Protein AF-A0A970VJ12-F1 (afdb_monomer_lite)

Radius of gyration: 28.22 Å; chains: 1; bounding box: 74×57×60 Å

Structure (mmCIF, N/CA/C/O backbone):
data_AF-A0A970VJ12-F1
#
_entry.id   AF-A0A970VJ12-F1
#
loop_
_atom_site.group_PDB
_atom_site.id
_atom_site.type_symbol
_atom_site.label_atom_id
_atom_site.label_alt_id
_atom_site.label_comp_id
_atom_site.label_asym_id
_atom_site.label_entity_id
_atom_site.label_seq_id
_atom_site.pdbx_PDB_ins_code
_atom_site.Cartn_x
_atom_site.Cartn_y
_atom_site.Cartn_z
_atom_site.occupancy
_atom_site.B_iso_or_equiv
_atom_site.auth_seq_id
_atom_site.auth_comp_id
_atom_site.auth_asym_id
_atom_site.auth_atom_id
_atom_site.pdbx_PDB_model_num
ATOM 1 N N . MET A 1 1 ? -50.632 -15.673 7.930 1.00 71.88 1 MET A N 1
ATOM 2 C CA . MET A 1 1 ? -49.640 -14.666 7.488 1.00 71.88 1 MET A CA 1
ATOM 3 C C . MET A 1 1 ? -48.442 -15.439 6.950 1.00 71.88 1 MET A C 1
ATOM 5 O O . MET A 1 1 ? -48.150 -16.476 7.534 1.00 71.88 1 MET A O 1
ATOM 9 N N . LYS A 1 2 ? -47.827 -15.048 5.824 1.00 85.44 2 LYS A N 1
ATOM 10 C CA . LYS A 1 2 ? -46.610 -15.735 5.349 1.00 85.44 2 LYS A CA 1
ATOM 11 C C . LYS A 1 2 ? -45.461 -15.413 6.300 1.00 85.44 2 LYS A C 1
ATOM 13 O O . LYS A 1 2 ? -45.300 -14.244 6.646 1.00 85.44 2 LYS A O 1
ATOM 18 N N . LYS A 1 3 ? -44.700 -16.427 6.702 1.00 93.19 3 LYS A N 1
ATOM 19 C CA . LYS A 1 3 ? -43.483 -16.231 7.489 1.00 93.19 3 LYS A CA 1
ATOM 20 C C . LYS A 1 3 ? -42.316 -15.790 6.605 1.00 93.19 3 LYS A C 1
ATOM 22 O O . LYS A 1 3 ? -42.352 -15.977 5.385 1.00 93.19 3 LYS A O 1
ATOM 27 N N . THR A 1 4 ? -41.299 -15.214 7.228 1.00 95.44 4 THR A N 1
ATOM 28 C CA . THR A 1 4 ? -40.135 -14.630 6.561 1.00 95.44 4 THR A CA 1
ATOM 29 C C . THR A 1 4 ? -38.865 -15.415 6.879 1.00 95.44 4 THR A C 1
ATOM 31 O O . THR A 1 4 ? -38.610 -15.742 8.036 1.00 95.44 4 THR A O 1
ATOM 34 N N . ILE A 1 5 ? -38.067 -15.683 5.849 1.00 94.38 5 ILE A N 1
ATOM 35 C CA . ILE A 1 5 ? -36.713 -16.231 5.929 1.00 94.38 5 ILE A CA 1
ATOM 36 C C . ILE A 1 5 ? -35.723 -15.077 5.744 1.00 94.38 5 ILE A C 1
ATOM 38 O O . ILE A 1 5 ? -35.823 -14.317 4.775 1.00 94.38 5 ILE A O 1
ATOM 42 N N . TYR A 1 6 ? -34.773 -14.958 6.667 1.00 95.06 6 TYR A N 1
ATOM 43 C CA . TYR A 1 6 ? -33.689 -13.977 6.624 1.00 95.06 6 TYR A CA 1
ATOM 44 C C . TYR A 1 6 ? -32.394 -14.695 6.255 1.00 95.06 6 TYR A C 1
ATOM 46 O O . TYR A 1 6 ? -31.934 -15.533 7.020 1.00 95.06 6 TYR A O 1
ATOM 54 N N . GLU A 1 7 ? -31.801 -14.399 5.099 1.00 92.38 7 GLU A N 1
ATOM 55 C CA . GLU A 1 7 ? -30.604 -15.115 4.627 1.00 92.38 7 GLU A CA 1
ATOM 56 C C . GLU A 1 7 ? -29.547 -14.178 4.032 1.00 92.38 7 GLU A C 1
ATOM 58 O O . GLU A 1 7 ? -29.877 -13.180 3.401 1.00 92.38 7 GLU A O 1
ATOM 63 N N . ASN A 1 8 ? -28.259 -14.490 4.167 1.00 87.94 8 ASN A N 1
ATOM 64 C CA . ASN A 1 8 ? -27.164 -13.691 3.587 1.00 87.94 8 ASN A CA 1
ATOM 65 C C . ASN A 1 8 ? -27.219 -12.215 4.032 1.00 87.94 8 ASN A C 1
ATOM 67 O O . ASN A 1 8 ? -27.225 -11.298 3.200 1.00 87.94 8 ASN A O 1
ATOM 71 N N . ILE A 1 9 ? -27.310 -11.981 5.342 1.00 85.94 9 ILE A N 1
ATOM 72 C CA . ILE A 1 9 ? -27.351 -10.637 5.928 1.00 85.94 9 ILE A CA 1
ATOM 73 C C . ILE A 1 9 ? -26.046 -10.386 6.676 1.00 85.94 9 ILE A C 1
ATOM 75 O O . ILE A 1 9 ? -25.684 -11.145 7.566 1.00 85.94 9 ILE A O 1
ATOM 79 N N . SER A 1 10 ? -25.309 -9.319 6.367 1.00 81.06 10 SER A N 1
ATOM 80 C CA . SER A 1 10 ? -24.063 -9.068 7.111 1.00 81.06 10 SER A CA 1
ATOM 81 C C . SER A 1 10 ? -24.346 -8.700 8.575 1.00 81.06 10 SER A C 1
ATOM 83 O O . SER A 1 10 ? -23.700 -9.235 9.472 1.00 81.06 10 SER A O 1
ATOM 85 N N . TYR A 1 11 ? -25.349 -7.854 8.822 1.00 84.88 11 TYR A N 1
ATOM 86 C CA . TYR A 1 11 ? -25.725 -7.375 10.155 1.00 84.88 11 TYR A CA 1
ATOM 87 C C . TYR A 1 11 ? -27.233 -7.463 10.388 1.00 84.88 11 TYR A C 1
ATOM 89 O O . TYR A 1 11 ? -27.999 -6.768 9.721 1.00 84.88 11 TYR A O 1
ATOM 97 N N . LEU A 1 12 ? -27.661 -8.279 11.350 1.00 91.00 12 LEU A N 1
ATOM 98 C CA . LEU A 1 12 ? -29.059 -8.383 11.765 1.00 91.00 12 LEU A CA 1
ATOM 99 C C . LEU A 1 12 ? -29.206 -7.875 13.204 1.00 91.00 12 LEU A C 1
ATOM 101 O O . LEU A 1 12 ? -28.726 -8.514 14.140 1.00 91.00 12 LEU A O 1
ATOM 105 N N . ASP A 1 13 ? -29.836 -6.712 13.381 1.00 90.25 13 ASP A N 1
ATOM 106 C CA . ASP A 1 13 ? -30.115 -6.139 14.701 1.00 90.25 13 ASP A CA 1
ATOM 107 C C . ASP A 1 13 ? -31.484 -6.605 15.194 1.00 90.25 13 ASP A C 1
ATOM 109 O O . ASP A 1 13 ? -32.518 -6.162 14.697 1.00 90.25 13 ASP A O 1
ATOM 113 N N . ALA A 1 14 ? -31.480 -7.518 16.161 1.00 92.69 14 ALA A N 1
ATOM 114 C CA . ALA A 1 14 ? -32.674 -8.092 16.760 1.00 92.69 14 ALA A CA 1
ATOM 115 C C . ALA A 1 14 ? -32.942 -7.560 18.173 1.00 92.69 14 ALA A C 1
ATOM 117 O O . ALA A 1 14 ? -33.834 -8.069 18.844 1.00 92.69 14 ALA A O 1
ATOM 118 N N . ARG A 1 15 ? -32.195 -6.556 18.660 1.00 90.50 15 ARG A N 1
ATOM 119 C CA . ARG A 1 15 ? -32.247 -6.135 20.075 1.00 90.50 15 ARG A CA 1
ATOM 120 C C . ARG A 1 15 ? -33.648 -5.739 20.542 1.00 90.50 15 ARG A C 1
ATOM 122 O O . ARG A 1 15 ? -34.000 -6.016 21.686 1.00 90.50 15 ARG A O 1
ATOM 129 N N . ASN A 1 16 ? -34.437 -5.151 19.644 1.00 88.69 16 ASN A N 1
ATOM 130 C CA . ASN A 1 16 ? -35.800 -4.683 19.902 1.00 88.69 16 ASN A CA 1
ATOM 131 C C . ASN A 1 16 ? -36.885 -5.627 19.352 1.00 88.69 16 ASN A C 1
ATOM 133 O O . ASN A 1 16 ? -38.041 -5.219 19.238 1.00 88.69 16 ASN A O 1
ATOM 137 N N . LEU A 1 17 ? -36.529 -6.872 19.010 1.00 92.31 17 LEU A N 1
ATOM 138 C CA . LEU A 1 17 ? -37.469 -7.863 18.489 1.00 92.31 17 LEU A CA 1
ATOM 139 C C . LEU A 1 17 ? -38.624 -8.075 19.477 1.00 92.31 17 LEU A C 1
ATOM 141 O O . LEU A 1 17 ? -38.407 -8.449 20.631 1.00 92.31 17 LEU A O 1
ATOM 145 N N . THR A 1 18 ? -39.858 -7.877 19.013 1.00 91.56 18 THR A N 1
ATOM 146 C CA . THR A 1 18 ? -41.059 -8.118 19.822 1.00 91.56 18 THR A CA 1
ATOM 147 C C . THR A 1 18 ? -41.541 -9.568 19.695 1.00 91.56 18 THR A C 1
ATOM 149 O O . THR A 1 18 ? -41.269 -10.226 18.683 1.00 91.56 18 THR A O 1
ATOM 152 N N . PRO A 1 19 ? -42.298 -10.093 20.678 1.00 92.06 19 PRO A N 1
ATOM 153 C CA . PRO A 1 19 ? -42.881 -11.432 20.588 1.00 92.06 19 PRO A CA 1
ATOM 154 C C . PRO A 1 19 ? -43.750 -11.637 19.339 1.00 92.06 19 PRO A C 1
ATOM 156 O O . PRO A 1 19 ? -43.713 -12.703 18.728 1.00 92.06 19 PRO A O 1
ATOM 159 N N . GLU A 1 20 ? -44.511 -10.618 18.934 1.00 90.75 20 GLU A N 1
ATOM 160 C CA . GLU A 1 20 ? -45.376 -10.667 17.753 1.00 90.75 20 GLU A CA 1
ATOM 161 C C . GLU A 1 20 ? -44.560 -10.746 16.458 1.00 90.75 20 GLU A C 1
ATOM 163 O O . GLU A 1 20 ? -44.896 -11.528 15.567 1.00 90.75 20 GLU A O 1
ATOM 168 N N . ALA A 1 21 ? -43.473 -9.972 16.357 1.00 90.00 21 ALA A N 1
ATOM 169 C CA . ALA A 1 21 ? -42.581 -9.999 15.201 1.00 90.00 21 ALA A CA 1
ATOM 170 C C . ALA A 1 21 ? -41.837 -11.340 15.098 1.00 90.00 21 ALA A C 1
ATOM 172 O O . ALA A 1 21 ? -41.739 -11.903 14.006 1.00 90.00 21 ALA A O 1
ATOM 173 N N . ALA A 1 22 ? -41.400 -11.900 16.232 1.00 92.50 22 ALA A N 1
ATOM 174 C CA . ALA A 1 22 ? -40.707 -13.185 16.289 1.00 92.50 22 ALA A CA 1
ATOM 175 C C . ALA A 1 22 ? -41.548 -14.340 15.712 1.00 92.50 22 ALA A C 1
ATOM 177 O O . ALA A 1 22 ? -41.021 -15.187 14.996 1.00 92.50 22 ALA A O 1
ATOM 178 N N . GLN A 1 23 ? -42.871 -14.350 15.932 1.00 91.94 23 GLN A N 1
ATOM 179 C CA . GLN A 1 23 ? -43.770 -15.372 15.362 1.00 91.94 23 GLN A CA 1
ATOM 180 C C . GLN A 1 23 ? -43.824 -15.358 13.825 1.00 91.94 23 GLN A C 1
ATOM 182 O O . GLN A 1 23 ? -44.191 -16.360 13.203 1.00 91.94 23 GLN A O 1
ATOM 187 N N . GLY A 1 24 ? -43.481 -14.224 13.208 1.00 92.69 24 GLY A N 1
ATOM 188 C CA . GLY A 1 24 ? -43.417 -14.060 11.759 1.00 92.69 24 GLY A CA 1
ATOM 189 C C . GLY A 1 24 ? -42.130 -14.591 11.125 1.00 92.69 24 GLY A C 1
ATOM 190 O O . GLY A 1 24 ? -42.054 -14.638 9.897 1.00 92.69 24 GLY A O 1
ATOM 191 N N . ILE A 1 25 ? -41.135 -14.990 11.917 1.00 95.19 25 ILE A N 1
ATOM 192 C CA . ILE A 1 25 ? -39.837 -15.468 11.433 1.00 95.19 25 ILE A CA 1
ATOM 193 C C . ILE A 1 25 ? -39.886 -16.991 11.281 1.00 95.19 25 ILE A C 1
ATOM 195 O O . ILE A 1 25 ? -40.329 -17.705 12.180 1.00 95.19 25 ILE A O 1
ATOM 199 N N . GLU A 1 26 ? -39.458 -17.493 10.124 1.00 95.50 26 GLU A N 1
ATOM 200 C CA . GLU A 1 26 ? -39.275 -18.932 9.907 1.00 95.50 26 GLU A CA 1
ATOM 201 C C . GLU A 1 26 ? -37.851 -19.361 10.255 1.00 95.50 26 GLU A C 1
ATOM 203 O O . GLU A 1 26 ? -37.662 -20.247 11.084 1.00 95.50 26 GLU A O 1
ATOM 208 N N . SER A 1 27 ? -36.850 -18.716 9.652 1.00 94.31 27 SER A N 1
ATOM 209 C CA . SER A 1 27 ? -35.443 -19.034 9.884 1.00 94.31 27 SER A CA 1
ATOM 210 C C . SER A 1 27 ? -34.521 -17.852 9.593 1.00 94.31 27 SER A C 1
ATOM 212 O O . SER A 1 27 ? -34.884 -16.909 8.877 1.00 94.31 27 SER A O 1
ATOM 214 N N . ILE A 1 28 ? -33.322 -17.908 10.175 1.00 95.00 28 ILE A N 1
ATOM 215 C CA . ILE A 1 28 ? -32.234 -16.951 9.959 1.00 95.00 28 ILE A CA 1
ATOM 216 C C . ILE A 1 28 ? -30.982 -17.732 9.552 1.00 95.00 28 ILE A C 1
ATOM 218 O O . ILE A 1 28 ? -30.556 -18.642 10.262 1.00 95.00 28 ILE A O 1
ATOM 222 N N . SER A 1 29 ? -30.358 -17.390 8.428 1.00 92.50 29 SER A N 1
ATOM 223 C CA . SER A 1 29 ? -29.169 -18.095 7.954 1.00 92.50 29 SER A CA 1
ATOM 224 C C . SER A 1 29 ? -28.121 -17.194 7.309 1.00 92.50 29 SER A C 1
ATOM 226 O O . SER A 1 29 ? -28.418 -16.104 6.826 1.00 92.50 29 SER A O 1
ATOM 228 N N . ASN A 1 30 ? -26.869 -17.662 7.282 1.00 88.69 30 ASN A N 1
ATOM 229 C CA . ASN A 1 30 ? -25.747 -16.971 6.632 1.00 88.69 30 ASN A CA 1
ATOM 230 C C . ASN A 1 30 ? -25.621 -15.507 7.091 1.00 88.69 30 ASN A C 1
ATOM 232 O O . ASN A 1 30 ? -25.554 -14.586 6.270 1.00 88.69 30 ASN A O 1
ATOM 236 N N . THR A 1 31 ? -25.624 -15.299 8.409 1.00 87.81 31 THR A N 1
ATOM 237 C CA . THR A 1 31 ? -25.541 -13.965 9.010 1.00 87.81 31 THR A CA 1
ATOM 238 C C . THR A 1 31 ? -24.185 -13.766 9.664 1.00 87.81 31 THR A C 1
ATOM 240 O O . THR A 1 31 ? -23.793 -14.561 10.516 1.00 87.81 31 THR A O 1
ATOM 243 N N . ALA A 1 32 ? -23.461 -12.702 9.309 1.00 82.31 32 ALA A N 1
ATOM 244 C CA . ALA A 1 32 ? -22.137 -12.482 9.894 1.00 82.31 32 ALA A CA 1
ATOM 245 C C . ALA A 1 32 ? -22.237 -12.033 11.363 1.00 82.31 32 ALA A C 1
ATOM 247 O O . ALA A 1 32 ? -21.569 -12.601 12.223 1.00 82.31 32 ALA A O 1
ATOM 248 N N . PHE A 1 33 ? -23.113 -11.072 11.666 1.00 85.19 33 PHE A N 1
ATOM 249 C CA . PHE A 1 33 ? -23.343 -10.588 13.028 1.00 85.19 33 PHE A CA 1
ATOM 250 C C . PHE A 1 33 ? -24.834 -10.508 13.362 1.00 85.19 33 PHE A C 1
ATOM 252 O O . PHE A 1 33 ? -25.590 -9.795 12.699 1.00 85.19 33 PHE A O 1
ATOM 259 N N . LEU A 1 34 ? -25.236 -11.200 14.426 1.00 90.94 34 LEU A N 1
ATOM 260 C CA . LEU A 1 34 ? -26.571 -11.132 15.016 1.00 90.94 34 LEU A CA 1
ATOM 261 C C . LEU A 1 34 ? -26.499 -10.382 16.354 1.00 90.94 34 LEU A C 1
ATOM 263 O O . LEU A 1 34 ? -25.867 -10.858 17.296 1.00 90.94 34 L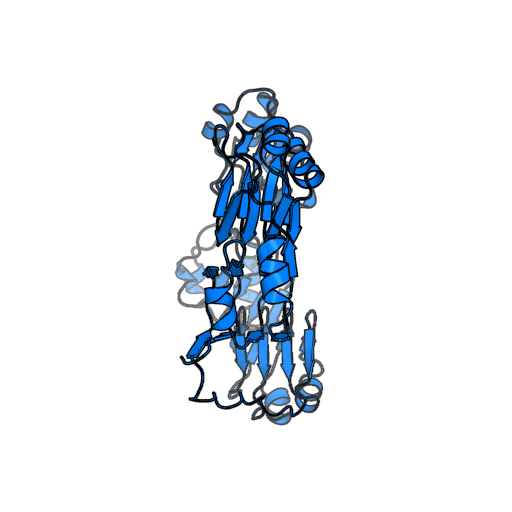EU A O 1
ATOM 267 N N . LEU A 1 35 ? -27.126 -9.209 16.443 1.00 89.94 35 LEU A N 1
ATOM 268 C CA . LEU A 1 35 ? -27.163 -8.410 17.672 1.00 89.94 35 LEU A CA 1
ATOM 269 C C . LEU A 1 35 ? -28.437 -8.722 18.446 1.00 89.94 35 LEU A C 1
ATOM 271 O O . LEU A 1 35 ? -29.532 -8.610 17.899 1.00 89.94 35 LEU A O 1
ATOM 275 N N . VAL A 1 36 ? -28.302 -9.077 19.718 1.00 91.69 36 VAL A N 1
ATOM 276 C CA . VAL A 1 36 ? -29.430 -9.461 20.573 1.00 91.69 36 VAL A CA 1
ATOM 277 C C . VAL A 1 36 ? -29.345 -8.767 21.925 1.00 91.69 36 VAL A C 1
ATOM 279 O O . VAL A 1 36 ? -28.265 -8.542 22.456 1.00 91.69 36 VAL A O 1
ATOM 282 N N . SER A 1 37 ? -30.499 -8.429 22.479 1.00 90.12 37 SER A N 1
ATOM 283 C CA . SER A 1 37 ? -30.729 -8.219 23.913 1.00 90.12 37 SER A CA 1
ATOM 284 C C . SER A 1 37 ? -31.000 -9.562 24.605 1.00 90.12 37 SER A C 1
ATOM 286 O O . SER A 1 37 ? -31.258 -10.567 23.937 1.00 90.12 37 SER A O 1
ATOM 288 N N . GLU A 1 38 ? -31.010 -9.604 25.941 1.00 89.25 38 GLU A N 1
ATOM 289 C CA . GLU A 1 38 ? -31.400 -10.826 26.667 1.00 89.25 38 GLU A CA 1
ATOM 290 C C . GLU A 1 38 ? -32.821 -11.281 26.296 1.00 89.25 38 GLU A C 1
ATOM 292 O O . GLU A 1 38 ? -33.062 -12.472 26.094 1.00 89.25 38 GLU A O 1
ATOM 297 N N . GLN A 1 39 ? -33.747 -10.329 26.137 1.00 90.12 39 GLN A N 1
ATOM 298 C CA . GLN A 1 39 ? -35.129 -10.607 25.751 1.00 90.12 39 GLN A CA 1
ATOM 299 C C . GLN A 1 39 ? -35.216 -11.199 24.339 1.00 90.12 39 GLN A C 1
ATOM 301 O O . GLN A 1 39 ? -35.827 -12.248 24.138 1.00 90.12 39 GLN A O 1
ATOM 306 N N . SER A 1 40 ? -34.594 -10.553 23.352 1.00 92.31 40 SER A N 1
ATOM 307 C CA . SER A 1 40 ? -34.635 -11.032 21.963 1.00 92.31 40 SER A CA 1
ATOM 308 C C . SER A 1 40 ? -33.901 -12.360 21.772 1.00 92.31 40 SER A C 1
ATOM 310 O O . SER A 1 40 ? -34.368 -13.195 21.002 1.00 92.31 40 SER A O 1
ATOM 312 N N . ALA A 1 41 ? -32.823 -12.623 22.519 1.00 92.06 41 ALA A N 1
ATOM 313 C CA . ALA A 1 41 ? -32.150 -13.921 22.508 1.00 92.06 41 ALA A CA 1
ATOM 314 C C . ALA A 1 41 ? -33.088 -15.060 22.951 1.00 92.06 41 ALA A C 1
ATOM 316 O O . ALA A 1 41 ? -33.083 -16.135 22.351 1.00 92.06 41 ALA A O 1
ATOM 317 N N . GLN A 1 42 ? -33.936 -14.819 23.959 1.00 91.75 42 GLN A N 1
ATOM 318 C CA . GLN A 1 42 ? -34.958 -15.786 24.373 1.00 91.75 42 GLN A CA 1
ATOM 319 C C . GLN A 1 42 ? -36.016 -15.991 23.285 1.00 91.75 42 GLN A C 1
ATOM 321 O O . GLN A 1 42 ? -36.372 -17.132 22.996 1.00 91.75 42 GLN A O 1
ATOM 326 N N . LEU A 1 43 ? -36.478 -14.915 22.640 1.00 93.38 43 LEU A N 1
ATOM 327 C CA . LEU A 1 43 ? -37.449 -14.999 21.541 1.00 93.38 43 LEU A CA 1
ATOM 328 C C . LEU A 1 43 ? -36.897 -15.767 20.329 1.00 93.38 43 LEU A C 1
ATOM 330 O O . LEU A 1 43 ? -37.627 -16.536 19.708 1.00 93.38 43 LEU A O 1
ATOM 334 N N . LEU A 1 44 ? -35.608 -15.602 20.023 1.00 93.50 44 LEU A N 1
ATOM 335 C CA . LEU A 1 44 ? -34.929 -16.285 18.920 1.00 93.50 44 LEU A CA 1
ATOM 336 C C . LEU A 1 44 ? -34.591 -17.752 19.213 1.00 93.50 44 LEU A C 1
ATOM 338 O O . LEU A 1 44 ? -34.338 -18.505 18.279 1.00 93.50 44 LEU A O 1
ATOM 342 N N . SER A 1 45 ? -34.616 -18.192 20.476 1.00 90.56 45 SER A N 1
ATOM 343 C CA . SER A 1 45 ? -34.248 -19.569 20.854 1.00 90.56 45 SER A CA 1
ATOM 344 C C . SER A 1 45 ? -35.115 -20.659 20.204 1.00 90.56 45 SER A C 1
ATOM 346 O O . SER A 1 45 ? -34.666 -21.795 20.065 1.00 90.56 45 SER A O 1
ATOM 348 N N . GLY A 1 46 ? -36.342 -20.317 19.796 1.00 87.12 46 GLY A N 1
ATOM 349 C CA . GLY A 1 46 ? -37.272 -21.214 19.103 1.00 87.12 46 GLY A CA 1
ATOM 350 C C . GLY A 1 46 ? -37.243 -21.120 17.573 1.00 87.12 46 GLY A C 1
ATOM 351 O O . GLY A 1 46 ? -38.053 -21.782 16.928 1.00 87.12 46 GLY A O 1
ATOM 352 N N . ILE A 1 47 ? -36.366 -20.294 16.995 1.00 93.12 47 ILE A N 1
ATOM 353 C CA . ILE A 1 47 ? -36.252 -20.065 15.548 1.00 93.12 47 ILE A CA 1
ATOM 354 C C . ILE A 1 47 ? -35.036 -20.821 15.007 1.00 93.12 47 ILE A C 1
ATOM 356 O O . ILE A 1 47 ? -33.975 -20.848 15.631 1.00 93.12 47 ILE A O 1
ATOM 360 N N . GLU A 1 48 ? -35.174 -21.433 13.829 1.00 92.69 48 GLU A N 1
ATOM 361 C CA . GLU A 1 48 ? -34.062 -22.130 13.183 1.00 92.69 48 GLU A CA 1
ATOM 362 C C . GLU A 1 48 ? -32.979 -21.129 12.751 1.00 92.69 48 GLU A C 1
ATOM 364 O O . GLU A 1 48 ? -33.233 -20.220 11.956 1.00 92.69 48 GLU A O 1
ATOM 369 N N . MET A 1 49 ? -31.761 -21.308 13.270 1.00 93.56 49 MET A N 1
ATOM 370 C CA . MET A 1 49 ? -30.603 -20.473 12.952 1.00 93.56 49 MET A CA 1
ATOM 371 C C . MET A 1 49 ? -29.430 -21.322 12.457 1.00 93.56 49 MET A C 1
ATOM 373 O O . MET A 1 49 ? -29.037 -22.282 13.118 1.00 93.56 49 MET A O 1
ATOM 377 N N . SER A 1 50 ? -28.841 -20.964 11.313 1.00 90.00 50 SER A N 1
ATOM 378 C CA . SER A 1 50 ? -27.696 -21.686 10.734 1.00 90.00 50 SER A CA 1
ATOM 379 C C . SER A 1 50 ? -26.648 -20.747 10.135 1.00 90.00 50 SER A C 1
ATOM 381 O O . SER A 1 50 ? -26.967 -19.679 9.627 1.00 90.00 50 SER A O 1
ATOM 383 N N . ASN A 1 51 ? -25.371 -21.134 10.194 1.00 88.00 51 ASN A N 1
ATOM 384 C CA . ASN A 1 51 ? -24.254 -20.333 9.673 1.00 88.00 51 ASN A CA 1
ATOM 385 C C . ASN A 1 51 ? -24.260 -18.864 10.164 1.00 88.00 51 ASN A C 1
ATOM 387 O O . ASN A 1 51 ? -24.173 -17.921 9.377 1.00 88.00 51 ASN A O 1
ATOM 391 N N . ILE A 1 52 ? -24.409 -18.678 11.479 1.00 89.25 52 ILE A N 1
ATOM 392 C CA . ILE A 1 52 ? -24.255 -17.375 12.134 1.00 89.25 52 ILE A CA 1
ATOM 393 C C . ILE A 1 52 ? -22.797 -17.247 12.574 1.00 89.25 52 ILE A C 1
ATOM 395 O O . ILE A 1 52 ? -22.344 -18.037 13.402 1.00 89.25 52 ILE A O 1
ATOM 399 N N . SER A 1 53 ? -22.041 -16.298 12.016 1.00 81.19 53 SER A N 1
ATOM 400 C CA . SER A 1 53 ? -20.603 -16.195 12.311 1.00 81.19 53 SER A CA 1
ATOM 401 C C . SER A 1 53 ? -20.331 -15.651 13.714 1.00 81.19 53 SER A C 1
ATOM 403 O O . SER A 1 53 ? -19.371 -16.063 14.363 1.00 81.19 53 SER A O 1
ATOM 405 N N . SER A 1 54 ? -21.149 -14.718 14.203 1.00 82.81 54 SER A N 1
ATOM 406 C CA . SER A 1 54 ? -21.020 -14.144 15.544 1.00 82.81 54 SER A CA 1
ATOM 407 C C . SER A 1 54 ? -22.363 -13.630 16.062 1.00 82.81 54 SER A C 1
ATOM 409 O O . SER A 1 54 ? -23.085 -12.929 15.357 1.00 82.81 54 SER A O 1
ATOM 411 N N . THR A 1 55 ? -22.674 -13.932 17.322 1.00 87.62 55 THR A N 1
ATOM 412 C CA . THR A 1 55 ? -23.830 -13.372 18.036 1.00 87.62 55 THR A CA 1
ATOM 413 C C . THR A 1 55 ? -23.324 -12.476 19.154 1.00 87.62 55 THR A C 1
ATOM 415 O O . THR A 1 55 ? -22.537 -12.920 19.990 1.00 87.62 55 THR A O 1
ATOM 418 N N . LEU A 1 56 ? -23.768 -11.221 19.177 1.00 86.06 56 LEU A N 1
ATOM 419 C CA . LEU A 1 56 ? -23.380 -10.251 20.192 1.00 86.06 56 LEU A CA 1
ATOM 420 C C . LEU A 1 56 ? -24.566 -9.941 21.103 1.00 86.06 56 LEU A C 1
ATOM 422 O O . LEU A 1 56 ? -25.547 -9.333 20.673 1.00 86.06 56 LEU A O 1
ATOM 426 N N . LEU A 1 57 ? -24.441 -10.323 22.374 1.00 86.62 57 LEU A N 1
ATOM 427 C CA . LEU A 1 57 ? -25.359 -9.893 23.420 1.00 86.62 57 LEU A CA 1
ATOM 428 C C . LEU A 1 57 ? -25.022 -8.449 23.815 1.00 86.62 57 LEU A C 1
ATOM 430 O O . LEU A 1 57 ? -24.021 -8.197 24.488 1.00 86.62 57 LEU A O 1
ATOM 434 N N . MET A 1 58 ? -25.845 -7.503 23.379 1.00 81.94 58 MET A N 1
ATOM 435 C CA . MET A 1 58 ? -25.736 -6.096 23.738 1.00 81.94 58 MET A CA 1
ATOM 436 C C . MET A 1 58 ? -26.636 -5.797 24.932 1.00 81.94 58 MET A C 1
ATOM 438 O O . MET A 1 58 ? -27.816 -6.141 24.933 1.00 81.94 58 MET A O 1
ATOM 442 N N . LYS A 1 59 ? -26.082 -5.122 25.940 1.00 76.38 59 LYS A N 1
ATOM 443 C CA . LYS A 1 59 ? -26.886 -4.570 27.036 1.00 76.38 59 LYS A CA 1
ATOM 444 C C . LYS A 1 59 ? -27.691 -3.377 26.519 1.00 76.38 59 LYS A C 1
ATOM 446 O O . LYS A 1 59 ? -27.192 -2.640 25.670 1.00 76.38 59 LYS A O 1
ATOM 451 N N . ASP A 1 60 ? -28.885 -3.160 27.064 1.00 66.38 60 ASP A N 1
ATOM 452 C CA . ASP A 1 60 ? -29.830 -2.134 26.587 1.00 66.38 60 ASP A CA 1
ATOM 453 C C . ASP A 1 60 ? -29.255 -0.704 26.605 1.00 66.38 60 ASP A C 1
ATOM 455 O O . ASP A 1 60 ? -29.657 0.146 25.817 1.00 66.38 60 ASP A O 1
ATOM 459 N N . GLU A 1 61 ? -28.261 -0.443 27.458 1.00 73.50 61 GLU A N 1
ATOM 460 C CA . GLU A 1 61 ? -27.592 0.859 27.580 1.00 73.50 61 GLU A CA 1
ATOM 461 C C . GLU A 1 61 ? -26.457 1.081 26.561 1.00 73.50 61 GLU A C 1
ATOM 463 O O . GLU A 1 61 ? -25.806 2.128 26.591 1.00 73.50 61 GLU A O 1
ATOM 468 N N . MET A 1 62 ? -26.171 0.104 25.690 1.00 81.75 62 MET A N 1
ATOM 469 C CA . MET A 1 62 ? -25.076 0.179 24.719 1.00 81.75 62 MET A CA 1
ATOM 470 C C . MET A 1 62 ? -25.514 0.781 23.385 1.00 81.75 62 MET A C 1
ATOM 472 O O . MET A 1 62 ? -26.478 0.353 22.745 1.00 81.75 62 MET A O 1
ATOM 476 N N . ASN A 1 63 ? -24.709 1.720 22.903 1.00 85.25 63 ASN A N 1
ATOM 477 C CA . ASN A 1 63 ? -24.897 2.383 21.624 1.00 85.25 63 ASN A CA 1
ATOM 478 C C . ASN A 1 63 ? -23.989 1.741 20.570 1.00 85.25 63 ASN A C 1
ATOM 480 O O . ASN A 1 63 ? -22.775 1.678 20.740 1.00 85.25 63 ASN A O 1
ATOM 484 N N . LEU A 1 64 ? -24.564 1.267 19.466 1.00 84.75 64 LEU A N 1
ATOM 485 C CA . LEU A 1 64 ? -23.789 0.675 18.376 1.00 84.75 64 LEU A CA 1
ATOM 486 C C . LEU A 1 64 ? -23.316 1.763 17.408 1.00 84.75 64 LEU A C 1
ATOM 488 O O . LEU A 1 64 ? -24.135 2.461 16.812 1.00 84.75 64 LEU A O 1
ATOM 492 N N . VAL A 1 65 ? -22.005 1.847 17.182 1.00 88.62 65 VAL A N 1
ATOM 493 C CA . VAL A 1 65 ? -21.429 2.646 16.093 1.00 88.62 65 VAL A CA 1
ATOM 494 C C . VAL A 1 65 ? -21.026 1.701 14.978 1.00 88.62 65 VAL A C 1
ATOM 496 O O . VAL A 1 65 ? -19.975 1.069 15.045 1.00 88.62 65 VAL A O 1
ATOM 499 N N . HIS A 1 66 ? -21.866 1.609 13.952 1.00 86.69 66 HIS A N 1
ATOM 500 C CA . HIS A 1 66 ? -21.591 0.800 12.773 1.00 86.69 66 HIS A CA 1
ATOM 501 C C . HIS A 1 66 ? -21.174 1.684 11.596 1.00 86.69 66 HIS A C 1
ATOM 503 O O . HIS A 1 66 ? -21.945 2.540 11.160 1.00 86.69 66 HIS A O 1
ATOM 509 N N . VAL A 1 67 ? -19.962 1.481 11.074 1.00 88.06 67 VAL A N 1
ATOM 510 C CA . VAL A 1 67 ? -19.449 2.245 9.928 1.00 88.06 67 VAL A CA 1
ATOM 511 C C . VAL A 1 67 ? -18.756 1.320 8.938 1.00 88.06 67 VAL A C 1
ATOM 513 O O . VAL A 1 67 ? -17.786 0.647 9.277 1.00 88.06 67 VAL A O 1
ATOM 516 N N . ASN A 1 68 ? -19.207 1.368 7.685 1.00 86.38 68 ASN A N 1
ATOM 517 C CA . ASN A 1 68 ? -18.480 0.826 6.542 1.00 86.38 68 ASN A CA 1
ATOM 518 C C . ASN A 1 68 ? -17.687 1.962 5.881 1.00 86.38 68 ASN A C 1
ATOM 520 O O . ASN A 1 68 ? -18.267 2.969 5.477 1.00 86.38 68 ASN A O 1
ATOM 524 N N . GLY A 1 69 ? -16.370 1.814 5.763 1.00 91.81 69 GLY A N 1
ATOM 525 C CA . GLY A 1 69 ? -15.470 2.844 5.247 1.00 91.81 69 GLY A CA 1
ATOM 526 C C . GLY A 1 69 ? -14.633 3.495 6.348 1.00 91.81 69 GLY A C 1
ATOM 527 O O . GLY A 1 69 ? -13.994 2.803 7.132 1.00 91.81 69 GLY A O 1
ATOM 528 N N . GLN A 1 70 ? -14.562 4.827 6.369 1.00 93.38 70 GLN A N 1
ATOM 529 C CA . GLN A 1 70 ? -13.702 5.571 7.298 1.00 93.38 70 GLN A CA 1
ATOM 530 C C . GLN A 1 70 ? -14.522 6.195 8.430 1.00 93.38 70 GLN A C 1
ATOM 532 O O . GLN A 1 70 ? -15.493 6.904 8.176 1.00 93.38 70 GLN A O 1
ATOM 537 N N . HIS A 1 71 ? -14.089 5.985 9.670 1.00 94.12 71 HIS A N 1
ATOM 538 C CA . HIS A 1 71 ? -14.621 6.634 10.861 1.00 94.12 71 HIS A CA 1
ATOM 539 C C . HIS A 1 71 ? -13.509 7.402 11.577 1.00 94.12 71 HIS A C 1
ATOM 541 O O . HIS A 1 71 ? -12.456 6.841 11.884 1.00 94.12 71 HIS A O 1
ATOM 547 N N . ILE A 1 72 ? -13.745 8.686 11.852 1.00 93.75 72 ILE A N 1
ATOM 548 C CA . ILE A 1 72 ? -12.877 9.493 12.711 1.00 93.75 72 ILE A CA 1
ATOM 549 C C . ILE A 1 72 ? -13.587 9.653 14.049 1.00 93.75 72 ILE A C 1
ATOM 551 O O . ILE A 1 72 ? -14.653 10.262 14.112 1.00 93.75 72 ILE A O 1
ATOM 555 N N . TYR A 1 73 ? -12.987 9.112 15.102 1.00 91.44 73 TYR A N 1
ATOM 556 C CA . TYR A 1 73 ? -13.463 9.271 16.464 1.00 91.44 73 TYR A CA 1
ATOM 557 C C . TYR A 1 73 ? -12.913 10.580 17.030 1.00 91.44 73 TYR A C 1
ATOM 559 O O . TYR A 1 73 ? -11.698 10.740 17.156 1.00 91.44 73 TYR A O 1
ATOM 567 N N . THR A 1 74 ? -13.797 11.524 17.339 1.00 89.81 74 THR A N 1
ATOM 568 C CA . THR A 1 74 ? -13.451 12.873 17.808 1.00 89.81 74 THR A CA 1
ATOM 569 C C . THR A 1 74 ? -13.886 13.092 19.252 1.00 89.81 74 THR A C 1
ATOM 571 O O . THR A 1 74 ? -14.850 12.482 19.716 1.00 89.81 74 THR A O 1
ATOM 574 N N . ALA A 1 75 ? -13.212 14.005 19.952 1.00 77.06 75 ALA A N 1
ATOM 575 C CA . ALA A 1 75 ? -13.580 14.379 21.312 1.00 77.06 75 ALA A CA 1
ATOM 576 C C . ALA A 1 75 ? -14.954 15.077 21.345 1.00 77.06 75 ALA A C 1
ATOM 578 O O . ALA A 1 75 ? -15.377 15.692 20.363 1.00 77.06 75 ALA A O 1
ATOM 579 N N . GLY A 1 76 ? -15.651 14.991 22.482 1.00 67.88 76 GLY A N 1
ATOM 580 C CA . GLY A 1 76 ? -16.913 15.709 22.710 1.00 67.88 76 GLY A CA 1
ATOM 581 C C . GLY A 1 76 ? -18.191 15.023 22.209 1.00 67.88 76 GLY A C 1
ATOM 582 O O . GLY A 1 76 ? -19.254 15.642 22.241 1.00 67.88 76 GLY A O 1
ATOM 583 N N . GLY A 1 77 ? -18.130 13.760 21.777 1.00 62.72 77 GLY A N 1
ATOM 584 C CA . GLY A 1 77 ? -19.336 12.961 21.548 1.00 62.72 77 GLY A CA 1
ATOM 585 C C . GLY A 1 77 ? -20.092 12.733 22.862 1.00 62.72 77 GLY A C 1
ATOM 586 O O . GLY A 1 77 ? -19.529 12.212 23.817 1.00 62.72 77 GLY A O 1
ATOM 587 N N . SER A 1 78 ? -21.369 13.118 22.928 1.00 55.03 78 SER A N 1
ATOM 588 C CA . SER A 1 78 ? -22.216 12.949 24.124 1.00 55.03 78 SER A CA 1
ATOM 589 C C . SER A 1 78 ? -22.661 11.502 24.371 1.00 55.03 78 SER A C 1
ATOM 591 O O . SER A 1 78 ? -23.334 11.218 25.360 1.00 55.03 78 SER A O 1
ATOM 593 N N . THR A 1 79 ? -22.329 10.586 23.463 1.00 67.88 79 THR A N 1
ATOM 594 C CA . THR A 1 79 ? -22.777 9.194 23.494 1.00 67.88 79 THR A CA 1
ATOM 595 C C . THR A 1 79 ? -21.746 8.326 24.214 1.00 67.88 79 THR A C 1
ATOM 597 O O . THR A 1 79 ? -20.606 8.219 23.773 1.00 67.88 79 THR A O 1
ATOM 600 N N . GLN A 1 80 ? -22.155 7.714 25.325 1.00 82.19 80 GLN A N 1
ATOM 601 C CA . GLN A 1 80 ? -21.356 6.755 26.095 1.00 82.19 80 GLN A CA 1
ATOM 602 C C . GLN A 1 80 ? -21.787 5.314 25.787 1.00 82.19 80 GLN A C 1
ATOM 604 O O . GLN A 1 80 ? -22.753 5.088 25.052 1.00 82.19 80 GLN A O 1
ATOM 609 N N . ASN A 1 81 ? -21.074 4.341 26.358 1.00 87.25 81 ASN A N 1
ATOM 610 C CA . ASN A 1 81 ? -21.326 2.909 26.181 1.00 87.25 81 ASN A CA 1
ATOM 611 C C . ASN A 1 81 ? -21.316 2.466 24.710 1.00 87.25 81 ASN A C 1
ATOM 613 O O . ASN A 1 81 ? -22.171 1.706 24.256 1.00 87.25 81 ASN A O 1
ATOM 617 N N . LEU A 1 82 ? -20.349 2.972 23.951 1.00 90.06 82 LEU A N 1
ATOM 618 C CA . LEU A 1 82 ? -20.190 2.713 22.531 1.00 90.06 82 LEU A CA 1
ATOM 619 C C . LEU A 1 82 ? -19.611 1.319 22.294 1.00 90.06 82 LEU A C 1
ATOM 621 O O . LEU A 1 82 ? -18.514 1.006 22.760 1.00 90.06 82 LEU A O 1
ATOM 625 N N . TYR A 1 83 ? -20.320 0.515 21.510 1.00 89.56 83 TYR A N 1
ATOM 626 C CA . TYR A 1 83 ? -19.774 -0.680 20.885 1.00 89.56 83 TYR A CA 1
ATOM 627 C C . TYR A 1 83 ? -19.388 -0.344 19.443 1.00 89.56 83 TYR A C 1
ATOM 629 O O . TYR A 1 83 ? -20.248 -0.011 18.621 1.00 89.56 83 TYR A O 1
ATOM 637 N N . LEU A 1 84 ? -18.091 -0.378 19.136 1.00 91.56 84 LEU A N 1
ATOM 638 C CA . LEU A 1 84 ? -17.575 0.009 17.822 1.00 91.56 84 LEU A CA 1
ATOM 639 C C . LEU A 1 84 ? -17.631 -1.175 16.858 1.00 91.56 84 LEU A C 1
ATOM 641 O O . LEU A 1 84 ? -17.088 -2.231 17.145 1.00 91.56 84 LEU A O 1
ATOM 645 N N . MET A 1 85 ? -18.233 -1.006 15.690 1.00 89.62 85 MET A N 1
ATOM 646 C CA . MET A 1 85 ? -18.271 -2.021 14.642 1.00 89.62 85 MET A CA 1
ATOM 647 C C . MET A 1 85 ? -17.883 -1.372 13.318 1.00 89.62 85 MET A C 1
ATOM 649 O O . MET A 1 85 ? -18.710 -0.810 12.602 1.00 89.62 85 MET A O 1
ATOM 653 N N . ILE A 1 86 ? -16.586 -1.379 13.027 1.00 91.44 86 ILE A N 1
ATOM 654 C CA . ILE A 1 86 ? -16.004 -0.602 11.933 1.00 91.44 86 ILE A CA 1
ATOM 655 C C . ILE A 1 86 ? -15.451 -1.558 10.882 1.00 91.44 86 ILE A C 1
ATOM 657 O O . ILE A 1 86 ? -14.468 -2.248 11.136 1.00 91.44 86 ILE A O 1
ATOM 661 N N . ASN A 1 87 ? -16.036 -1.573 9.686 1.00 89.12 87 ASN A N 1
ATOM 662 C CA . ASN A 1 87 ? -15.474 -2.275 8.533 1.00 89.12 87 ASN A CA 1
ATOM 663 C C . ASN A 1 87 ? -14.759 -1.270 7.635 1.00 89.12 87 ASN A C 1
ATOM 665 O O . ASN A 1 87 ? -15.381 -0.579 6.828 1.00 89.12 87 ASN A O 1
ATOM 669 N N . GLY A 1 88 ? -13.446 -1.170 7.779 1.00 92.75 88 GLY A N 1
ATOM 670 C CA . GLY A 1 88 ? -12.622 -0.196 7.080 1.00 92.75 88 GLY A CA 1
ATOM 671 C C . GLY A 1 88 ? -11.602 0.416 8.024 1.00 92.75 88 GLY A C 1
ATOM 672 O O . GLY A 1 88 ? -10.760 -0.298 8.553 1.00 92.75 88 GLY A O 1
ATOM 673 N N . GLN A 1 89 ? -11.627 1.732 8.213 1.00 95.75 89 GLN A N 1
ATOM 674 C CA . GLN A 1 89 ? -10.617 2.446 8.988 1.00 95.75 89 GLN A CA 1
ATOM 675 C C . GLN A 1 89 ? -11.233 3.217 10.154 1.00 95.75 89 GLN A C 1
ATOM 677 O O . GLN A 1 89 ? -12.058 4.098 9.939 1.00 95.75 89 GLN A O 1
ATOM 682 N N . LEU A 1 90 ? -10.759 2.954 11.369 1.00 96.50 90 LEU A N 1
ATOM 683 C CA . LEU A 1 90 ? -10.986 3.777 12.554 1.00 96.50 90 LEU A CA 1
ATOM 684 C C . LEU A 1 90 ? -9.768 4.679 12.781 1.00 96.50 90 LEU A C 1
ATOM 686 O O . LEU A 1 90 ? -8.649 4.186 12.874 1.00 96.50 90 LEU A O 1
ATOM 690 N N . THR A 1 91 ? -9.962 5.992 12.887 1.00 95.75 91 THR A N 1
ATOM 691 C CA . THR A 1 91 ? -8.906 6.943 13.265 1.00 95.75 91 THR A CA 1
ATOM 692 C C . THR A 1 91 ? -9.322 7.706 14.509 1.00 95.75 91 THR A C 1
ATOM 694 O O . THR A 1 91 ? -10.345 8.383 14.485 1.00 95.75 91 THR A O 1
ATOM 697 N N . PHE A 1 92 ? -8.521 7.663 15.567 1.00 94.50 92 PHE A N 1
ATOM 698 C CA . PHE A 1 92 ? -8.698 8.572 16.695 1.00 94.50 92 PHE A CA 1
ATOM 699 C C . PHE A 1 92 ? -8.131 9.945 16.342 1.00 94.50 92 PHE A C 1
ATOM 701 O O . PHE A 1 92 ? -7.006 10.066 15.850 1.00 94.50 92 PHE A O 1
ATOM 70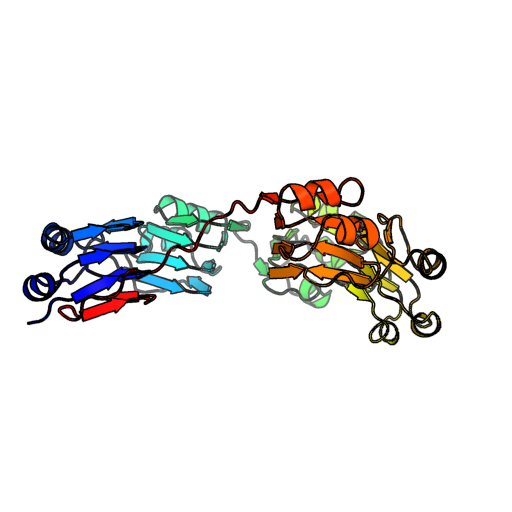8 N N . ASP A 1 93 ? -8.922 10.990 16.556 1.00 93.06 93 ASP A N 1
ATOM 709 C CA . ASP A 1 93 ? -8.434 12.355 16.443 1.00 93.06 93 ASP A CA 1
ATOM 710 C C . ASP A 1 93 ? -7.368 12.640 17.514 1.00 93.06 93 ASP A C 1
ATOM 712 O O . ASP A 1 93 ? -7.397 12.070 18.605 1.00 93.06 93 ASP A O 1
ATOM 716 N N . GLN A 1 94 ? -6.416 13.530 17.219 1.00 90.38 94 GLN A N 1
ATOM 717 C CA . GLN A 1 94 ? -5.322 13.829 18.150 1.00 90.38 94 GLN A CA 1
ATOM 718 C C . GLN A 1 94 ? -5.796 14.535 19.430 1.00 90.38 94 GLN A C 1
ATOM 720 O O . GLN A 1 94 ? -5.069 14.532 20.418 1.00 90.38 94 GLN A O 1
ATOM 725 N N . SER A 1 95 ? -6.992 15.134 19.417 1.00 91.50 95 SER A N 1
ATOM 726 C CA . SER A 1 95 ? -7.609 15.733 20.605 1.00 91.50 95 SER A CA 1
ATOM 727 C C . SER A 1 95 ? -8.181 14.708 21.587 1.00 91.50 95 SER A C 1
ATOM 729 O O . SER A 1 95 ? -8.387 15.051 22.746 1.00 91.50 95 SER A O 1
ATOM 731 N N . VAL A 1 96 ? -8.419 13.465 21.152 1.00 92.94 96 VAL A N 1
ATOM 732 C CA . VAL A 1 96 ? -9.039 12.429 21.985 1.00 92.94 96 VAL A CA 1
ATOM 733 C C . VAL A 1 96 ? -8.017 11.831 22.937 1.00 92.94 96 VAL A C 1
ATOM 735 O O . VAL A 1 96 ? -6.976 11.316 22.526 1.00 92.94 96 VAL A O 1
ATOM 738 N N . THR A 1 97 ? -8.341 11.822 24.219 1.00 93.56 97 THR A N 1
ATOM 739 C CA . THR A 1 97 ? -7.513 11.208 25.252 1.00 93.56 97 THR A CA 1
ATOM 740 C C . THR A 1 97 ? -7.832 9.722 25.428 1.00 93.56 97 THR A C 1
ATOM 742 O O . THR A 1 97 ? -8.947 9.256 25.193 1.00 93.56 97 THR A O 1
ATOM 745 N N . ALA A 1 98 ? -6.855 8.962 25.925 1.00 94.56 98 ALA A N 1
ATOM 746 C CA . ALA A 1 98 ? -7.053 7.572 26.336 1.00 94.56 98 ALA A CA 1
ATOM 747 C C . ALA A 1 98 ? -8.201 7.407 27.359 1.00 94.56 98 ALA A C 1
ATOM 749 O O . ALA A 1 98 ? -8.933 6.422 27.313 1.00 94.56 98 ALA A O 1
ATOM 750 N N . VAL A 1 99 ? -8.392 8.389 28.249 1.00 93.19 99 VAL A N 1
ATOM 751 C CA . VAL A 1 99 ? -9.455 8.390 29.272 1.00 93.19 99 VAL A CA 1
ATOM 752 C C . VAL A 1 99 ? -10.842 8.556 28.646 1.00 93.19 99 VAL A C 1
ATOM 754 O O . VAL A 1 99 ? -11.793 7.891 29.055 1.00 93.19 99 VAL A O 1
ATOM 757 N N . GLU A 1 100 ? -10.975 9.404 27.628 1.00 92.19 100 GLU A N 1
ATOM 758 C CA . GLU A 1 100 ? -12.238 9.558 26.897 1.00 92.19 100 GLU A CA 1
ATOM 759 C C . GLU A 1 100 ? -12.599 8.283 26.134 1.00 92.19 100 GLU A C 1
ATOM 761 O O . GLU A 1 100 ? -13.757 7.880 26.141 1.00 92.19 100 GLU A O 1
ATOM 766 N N . ILE A 1 101 ? -11.614 7.597 25.545 1.00 93.44 101 ILE A N 1
ATOM 767 C CA . ILE A 1 101 ? -11.843 6.295 24.900 1.00 93.44 101 ILE A CA 1
ATOM 768 C C . ILE A 1 101 ? -12.306 5.275 25.940 1.00 93.44 101 ILE A C 1
ATOM 770 O O . ILE A 1 101 ? -13.339 4.642 25.750 1.00 93.44 101 ILE A O 1
ATOM 774 N N . ALA A 1 102 ? -11.584 5.155 27.057 1.00 92.19 102 ALA A N 1
ATOM 775 C CA . ALA A 1 102 ? -11.893 4.176 28.095 1.00 92.19 102 ALA A CA 1
ATOM 776 C C . ALA A 1 102 ? -13.249 4.411 28.785 1.00 92.19 102 ALA A C 1
ATOM 778 O O . ALA A 1 102 ? -13.848 3.468 29.292 1.00 92.19 102 ALA A O 1
ATOM 779 N N . SER A 1 103 ? -13.725 5.658 28.829 1.00 90.38 103 SER A N 1
ATOM 780 C CA . SER A 1 103 ? -15.013 5.999 29.448 1.00 90.38 103 SER A CA 1
ATOM 781 C C . SER A 1 103 ? -16.196 5.913 28.484 1.00 90.38 103 SER A C 1
ATOM 783 O O . SER A 1 103 ? -17.311 5.632 28.918 1.00 90.38 103 SER A O 1
ATOM 785 N N . ALA A 1 104 ? -15.981 6.144 27.188 1.00 90.81 104 ALA A N 1
ATOM 786 C CA . ALA A 1 104 ? -17.054 6.134 26.202 1.00 90.81 104 ALA A CA 1
ATOM 787 C C . ALA A 1 104 ? -17.204 4.793 25.477 1.00 90.81 104 ALA A C 1
ATOM 789 O O . ALA A 1 104 ? -18.313 4.470 25.065 1.00 90.81 104 ALA A O 1
ATOM 790 N N . VAL A 1 105 ? -16.130 4.017 25.307 1.00 91.75 105 VAL A N 1
ATOM 791 C CA . VAL A 1 105 ? -16.116 2.769 24.527 1.00 91.75 105 VAL A CA 1
ATOM 792 C C . VAL A 1 105 ? -16.106 1.561 25.458 1.00 91.75 105 VAL A C 1
ATOM 794 O O . VAL A 1 105 ? -15.309 1.492 26.386 1.00 91.75 105 VAL A O 1
ATOM 797 N N . VAL A 1 106 ? -16.979 0.589 25.190 1.00 90.75 106 VAL A N 1
ATOM 798 C CA . VAL A 1 106 ? -17.157 -0.622 26.021 1.00 90.75 106 VAL A CA 1
ATOM 799 C C . VAL A 1 106 ? -16.766 -1.916 25.308 1.00 90.75 106 VAL A C 1
ATOM 801 O O . VAL A 1 106 ? -16.876 -2.997 25.881 1.00 90.75 106 VAL A O 1
ATOM 804 N N . GLY A 1 107 ? -16.358 -1.817 24.045 1.00 91.19 107 GLY A N 1
ATOM 805 C CA . GLY A 1 107 ? -15.939 -2.945 23.227 1.00 91.19 107 GLY A CA 1
ATOM 806 C C . GLY A 1 107 ? -16.103 -2.656 21.745 1.00 91.19 107 GLY A C 1
ATOM 807 O O . GLY A 1 107 ? -16.543 -1.575 21.342 1.00 91.19 107 GLY A O 1
ATOM 808 N N . GLY A 1 108 ? -15.722 -3.618 20.912 1.00 90.44 108 GLY A N 1
ATOM 809 C CA . GLY A 1 108 ? -15.915 -3.477 19.480 1.00 90.44 108 GLY A CA 1
ATOM 810 C C . GLY A 1 108 ? -15.094 -4.418 18.620 1.00 90.44 108 GLY A C 1
ATOM 811 O O . GLY A 1 108 ? -14.254 -5.175 19.099 1.00 90.44 108 G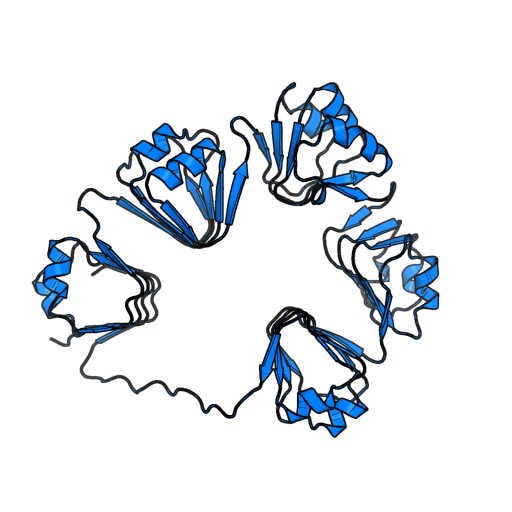LY A O 1
ATOM 812 N N . VAL A 1 109 ? -15.317 -4.314 17.317 1.00 90.94 109 VAL A N 1
ATOM 813 C CA . VAL A 1 109 ? -14.546 -4.974 16.273 1.00 90.94 109 VAL A CA 1
ATOM 814 C C . VAL A 1 109 ? -14.237 -3.959 15.174 1.00 90.94 109 VAL A C 1
ATOM 816 O O . VAL A 1 109 ? -15.132 -3.308 14.635 1.00 90.94 109 VAL A O 1
ATOM 819 N N . VAL A 1 110 ? -12.959 -3.835 14.824 1.00 94.19 110 VAL A N 1
ATOM 820 C CA . VAL A 1 110 ? -12.469 -3.076 13.671 1.00 94.19 110 VAL A CA 1
ATOM 821 C C . VAL A 1 110 ? -11.940 -4.072 12.644 1.00 94.19 110 VAL A C 1
ATOM 823 O O . VAL A 1 110 ? -10.830 -4.579 12.779 1.00 94.19 110 VAL A O 1
ATOM 826 N N . ASN A 1 111 ? -12.726 -4.357 11.611 1.00 90.44 111 ASN A N 1
ATOM 827 C CA . ASN A 1 111 ? -12.304 -5.162 10.469 1.00 90.44 111 ASN A CA 1
ATOM 828 C C . ASN A 1 111 ? -11.616 -4.251 9.445 1.00 90.44 111 ASN A C 1
ATOM 830 O O . ASN A 1 111 ? -12.277 -3.599 8.635 1.00 90.44 111 ASN A O 1
ATOM 834 N N . GLY A 1 112 ? -10.288 -4.175 9.496 1.00 93.69 112 GLY A N 1
ATOM 835 C CA . GLY A 1 112 ? -9.490 -3.321 8.621 1.00 93.69 112 GLY A CA 1
ATOM 836 C C . GLY A 1 112 ? -8.337 -2.655 9.361 1.00 93.69 112 GLY A C 1
ATOM 837 O O . GLY A 1 112 ? -7.362 -3.319 9.698 1.00 93.69 112 GLY A O 1
ATOM 838 N N . GLN A 1 113 ? -8.392 -1.342 9.573 1.00 96.19 113 GLN A N 1
ATOM 839 C CA . GLN A 1 113 ? -7.281 -0.581 10.140 1.00 96.19 113 GLN A CA 1
ATOM 840 C C . GLN A 1 113 ? -7.705 0.317 11.304 1.00 96.19 113 GLN A C 1
ATOM 842 O O . GLN A 1 113 ? -8.659 1.077 11.184 1.00 96.19 113 GLN A O 1
ATOM 847 N N . ALA A 1 114 ? -6.943 0.302 12.396 1.00 97.25 114 ALA A N 1
ATOM 848 C CA . ALA A 1 114 ? -7.058 1.280 13.477 1.00 97.25 114 ALA A CA 1
ATOM 849 C C . ALA A 1 114 ? -5.836 2.210 13.478 1.00 97.25 114 ALA A C 1
ATOM 851 O O . ALA A 1 114 ? -4.706 1.739 13.383 1.00 97.25 114 ALA A O 1
ATOM 852 N N . ILE A 1 115 ? -6.043 3.523 13.574 1.00 97.06 115 ILE A N 1
ATOM 853 C CA . ILE A 1 115 ? -4.983 4.537 13.617 1.00 97.06 115 ILE A CA 1
ATOM 854 C C . ILE A 1 115 ? -5.145 5.374 14.881 1.00 97.06 115 ILE A C 1
ATOM 856 O O . ILE A 1 115 ? -6.197 5.974 15.099 1.00 97.06 115 ILE A O 1
ATOM 860 N N . GLY A 1 116 ? -4.092 5.458 15.687 1.00 96.88 116 GLY A N 1
ATOM 861 C CA . GLY A 1 116 ? -4.091 6.258 16.905 1.00 96.88 116 GLY A CA 1
ATOM 862 C C . GLY A 1 116 ? -2.716 6.310 17.552 1.00 96.88 116 GLY A C 1
ATOM 863 O O . GLY A 1 116 ? -1.785 5.611 17.143 1.00 96.88 116 GLY A O 1
ATOM 864 N N . SER A 1 117 ? -2.588 7.153 18.567 1.00 97.19 117 SER A N 1
ATOM 865 C CA . SER A 1 117 ? -1.385 7.188 19.383 1.00 97.19 117 SER A CA 1
ATOM 866 C C . SER A 1 117 ? -1.262 5.918 20.234 1.00 97.19 117 SER A C 1
ATOM 868 O O . SER A 1 117 ? -2.230 5.170 20.410 1.00 97.19 117 SER A O 1
ATOM 870 N N . ALA A 1 118 ? -0.073 5.668 20.783 1.00 96.81 118 ALA A N 1
ATOM 871 C CA . ALA A 1 118 ? 0.177 4.522 21.656 1.00 96.81 118 ALA A CA 1
ATOM 872 C C . ALA A 1 118 ? -0.836 4.431 22.811 1.00 96.81 118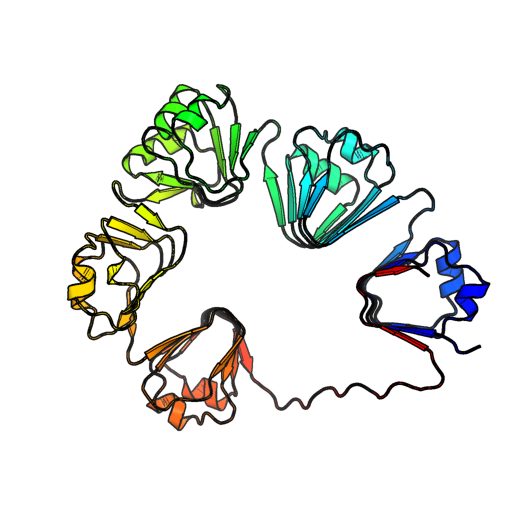 ALA A C 1
ATOM 874 O O . ALA A 1 118 ? -1.416 3.366 23.035 1.00 96.81 118 ALA A O 1
ATOM 875 N N . SER A 1 119 ? -1.114 5.546 23.493 1.00 97.38 119 SER A N 1
ATOM 876 C CA . SER A 1 119 ? -2.103 5.584 24.576 1.00 97.38 119 SER A CA 1
ATOM 877 C C . SER A 1 119 ? -3.541 5.355 24.094 1.00 97.38 119 SER A C 1
ATOM 879 O O . SER A 1 119 ? -4.285 4.622 24.747 1.00 97.38 119 SER A O 1
ATOM 881 N N . GLN A 1 120 ? -3.929 5.904 22.938 1.00 97.31 120 GLN A N 1
ATOM 882 C CA . GLN A 1 120 ? -5.270 5.723 22.369 1.00 97.31 120 GLN A CA 1
ATOM 883 C C . GLN A 1 120 ? -5.541 4.259 22.000 1.00 97.31 120 GLN A C 1
ATOM 885 O O . GLN A 1 120 ? -6.563 3.693 22.388 1.00 97.31 120 GLN A O 1
ATOM 890 N N . ILE A 1 121 ? -4.606 3.622 21.288 1.00 97.38 121 ILE A N 1
ATOM 891 C CA . ILE A 1 121 ? -4.739 2.222 20.863 1.00 97.38 121 ILE A CA 1
ATOM 892 C C . ILE A 1 121 ? -4.694 1.274 22.066 1.00 97.38 121 ILE A C 1
ATOM 894 O O . ILE A 1 121 ? -5.446 0.297 22.106 1.00 97.38 121 ILE A O 1
ATOM 898 N N . SER A 1 122 ? -3.867 1.580 23.071 1.00 97.38 122 SER A N 1
ATOM 899 C CA . SER A 1 122 ? -3.832 0.829 24.329 1.00 97.38 122 SER A CA 1
ATOM 900 C C . SER A 1 122 ? -5.177 0.893 25.059 1.00 97.38 122 SER A C 1
ATOM 902 O O . SER A 1 122 ? -5.743 -0.152 25.370 1.00 97.38 122 SER A O 1
ATOM 904 N N . ALA A 1 123 ? -5.744 2.091 25.249 1.00 96.88 123 ALA A N 1
ATOM 905 C CA . ALA A 1 123 ? -7.046 2.262 25.901 1.00 96.88 123 ALA A CA 1
ATOM 906 C C . ALA A 1 123 ? -8.172 1.535 25.157 1.00 96.88 123 ALA A C 1
ATOM 908 O O . ALA A 1 123 ? -8.955 0.816 25.772 1.00 96.88 123 ALA A O 1
ATOM 909 N N . MET A 1 124 ? -8.205 1.659 23.828 1.00 95.50 124 MET A N 1
ATOM 910 C CA . MET A 1 124 ? -9.147 0.943 22.968 1.00 95.50 124 MET A CA 1
ATOM 911 C C . MET A 1 124 ? -9.047 -0.584 23.156 1.00 95.50 124 MET A C 1
ATOM 913 O O . MET A 1 124 ? -10.060 -1.269 23.288 1.00 95.50 124 MET A O 1
ATOM 917 N N . THR A 1 125 ? -7.827 -1.121 23.192 1.00 95.69 125 THR A N 1
ATOM 918 C CA . THR A 1 125 ? -7.596 -2.564 23.368 1.00 95.69 125 THR A CA 1
ATOM 919 C C . THR A 1 125 ? -8.012 -3.027 24.769 1.00 95.69 125 THR A C 1
ATOM 921 O O . THR A 1 125 ? -8.610 -4.089 24.918 1.00 95.69 125 THR A O 1
ATOM 924 N N . GLN A 1 126 ? -7.745 -2.218 25.801 1.00 96.31 126 GLN A N 1
ATOM 925 C CA . GLN A 1 126 ? -8.106 -2.518 27.191 1.00 96.31 126 GLN A CA 1
ATOM 926 C C . GLN A 1 126 ? -9.619 -2.620 27.412 1.00 96.31 126 GLN A C 1
ATOM 928 O O . GLN A 1 126 ? -10.052 -3.450 28.208 1.00 96.31 126 GLN A O 1
ATOM 933 N N . VAL A 1 127 ? -10.423 -1.834 26.689 1.00 93.38 127 VAL A N 1
ATOM 934 C CA . VAL A 1 127 ? -11.894 -1.931 26.734 1.00 93.38 127 VAL A CA 1
ATOM 935 C C . VAL A 1 127 ? -12.464 -3.022 25.820 1.00 93.38 127 VAL A C 1
ATOM 937 O O . VAL A 1 127 ? -13.671 -3.090 25.620 1.00 93.38 127 VAL A O 1
ATOM 940 N N . GLY A 1 128 ? -11.620 -3.898 25.267 1.00 91.25 128 GLY A N 1
ATOM 941 C CA . GLY A 1 128 ? -12.063 -5.084 24.532 1.00 91.25 128 GLY A CA 1
ATOM 942 C C . GLY A 1 128 ? -12.430 -4.837 23.070 1.00 91.25 128 GLY A C 1
ATOM 943 O O . GLY A 1 128 ? -13.175 -5.626 22.490 1.00 91.25 128 GLY A O 1
ATOM 944 N N . VAL A 1 129 ? -11.929 -3.763 22.451 1.00 94.00 129 VAL A N 1
ATOM 945 C CA . VAL A 1 129 ? -12.035 -3.601 20.995 1.00 94.00 129 VAL A CA 1
ATOM 946 C C . VAL A 1 129 ? -10.980 -4.467 20.305 1.00 94.00 129 VAL A C 1
ATOM 948 O O . VAL A 1 129 ? -9.782 -4.328 20.551 1.00 94.00 129 VAL A O 1
ATOM 951 N N . MET A 1 130 ? -11.423 -5.337 19.401 1.00 93.50 130 MET A N 1
ATOM 952 C CA . MET A 1 130 ? -10.564 -6.212 18.603 1.00 93.50 130 MET A CA 1
ATOM 953 C C . MET A 1 130 ? -10.293 -5.602 17.226 1.00 93.50 130 MET A C 1
ATOM 955 O O . MET A 1 130 ? -11.213 -5.119 16.571 1.00 93.50 130 MET A O 1
ATOM 959 N N . VAL A 1 131 ? -9.043 -5.645 16.757 1.00 95.19 131 VAL A N 1
ATOM 960 C CA . VAL A 1 131 ? -8.667 -5.178 15.412 1.00 95.19 131 VAL A CA 1
ATOM 961 C C . VAL A 1 131 ? -8.321 -6.379 14.537 1.00 95.19 131 VAL A C 1
ATOM 963 O O . VAL A 1 131 ? -7.264 -6.986 14.687 1.00 95.19 131 VAL A O 1
ATOM 966 N N . ASN A 1 132 ? -9.200 -6.689 13.588 1.00 91.38 132 ASN A N 1
ATOM 967 C CA . ASN A 1 132 ? -8.999 -7.713 12.570 1.00 91.38 132 ASN A CA 1
ATOM 968 C C . ASN A 1 132 ? -8.380 -7.066 11.325 1.00 91.38 132 ASN A C 1
ATOM 970 O O . ASN A 1 132 ? -9.070 -6.716 10.366 1.00 91.38 132 ASN A O 1
ATOM 974 N N . GLY A 1 133 ? -7.066 -6.858 11.372 1.00 91.94 133 GLY A N 1
ATOM 975 C CA . GLY A 1 133 ? -6.283 -6.286 10.283 1.00 91.94 133 GLY A CA 1
ATOM 976 C C . GLY A 1 133 ? -5.012 -5.627 10.807 1.00 91.94 133 GLY A C 1
ATOM 977 O O . GLY A 1 133 ? -4.159 -6.314 11.362 1.00 91.94 133 GLY A O 1
ATOM 978 N N . GLN A 1 134 ? -4.856 -4.314 10.628 1.00 93.75 134 GLN A N 1
ATOM 979 C CA . GLN A 1 134 ? -3.632 -3.596 10.998 1.00 93.75 134 GLN A CA 1
ATOM 980 C C . GLN A 1 134 ? -3.883 -2.460 11.996 1.00 93.75 134 GLN A C 1
ATOM 982 O O . GLN A 1 134 ? -4.747 -1.614 11.790 1.00 93.75 134 GLN A O 1
ATOM 987 N N . SER A 1 135 ? -3.033 -2.352 13.016 1.00 95.06 135 SER A N 1
ATOM 988 C CA . SER A 1 135 ? -2.954 -1.161 13.869 1.00 95.06 135 SER A CA 1
ATOM 989 C C . SER A 1 135 ? -1.776 -0.279 13.449 1.00 95.06 135 SER A C 1
ATOM 991 O O . SER A 1 135 ? -0.637 -0.739 13.380 1.00 95.06 135 SER A O 1
ATOM 993 N N . VAL A 1 136 ? -2.041 0.997 13.171 1.00 96.00 136 VAL A N 1
ATOM 994 C CA . VAL A 1 136 ? -1.028 2.031 12.932 1.00 96.00 136 VAL A CA 1
ATOM 995 C C . VAL A 1 136 ? -0.892 2.860 14.196 1.00 96.00 136 VAL A C 1
ATOM 997 O O . VAL A 1 136 ? -1.739 3.702 14.497 1.00 96.00 136 VAL A O 1
ATOM 1000 N N . ILE A 1 137 ? 0.180 2.591 14.932 1.00 95.88 137 ILE A N 1
ATOM 1001 C CA . ILE A 1 137 ? 0.441 3.187 16.237 1.00 95.88 137 ILE A CA 1
ATOM 1002 C C . ILE A 1 137 ? 1.535 4.237 16.078 1.00 95.88 137 ILE A C 1
ATOM 1004 O O . ILE A 1 137 ? 2.633 3.913 15.621 1.00 95.88 137 ILE A O 1
ATOM 1008 N N . TYR A 1 138 ? 1.241 5.481 16.452 1.00 95.62 138 TYR A N 1
ATOM 1009 C CA . TYR A 1 138 ? 2.230 6.560 16.488 1.00 95.62 138 TYR A CA 1
ATOM 1010 C C . TYR A 1 138 ? 2.568 6.981 17.929 1.00 95.62 138 TYR A C 1
ATOM 1012 O O . TYR A 1 138 ? 1.754 6.777 18.833 1.00 95.62 138 TYR A O 1
ATOM 1020 N N . PRO A 1 139 ? 3.757 7.560 18.187 1.00 94.69 139 PRO A N 1
ATOM 1021 C CA . PRO A 1 139 ? 4.130 7.994 19.532 1.00 94.69 139 PRO A CA 1
ATOM 1022 C C . PRO A 1 139 ? 3.163 9.037 20.103 1.00 94.69 139 PRO A C 1
ATOM 1024 O O . PRO A 1 139 ? 2.706 9.929 19.386 1.00 94.69 139 PRO A O 1
ATOM 1027 N N . ASP A 1 140 ? 2.889 8.973 21.406 1.00 94.69 140 ASP A N 1
ATOM 1028 C CA . ASP A 1 140 ? 2.101 10.011 22.077 1.00 94.69 140 ASP A CA 1
ATOM 1029 C C . ASP A 1 140 ? 2.761 11.393 21.918 1.00 94.69 140 ASP A C 1
ATOM 1031 O O . ASP A 1 140 ? 3.986 11.532 21.946 1.00 94.69 140 ASP A O 1
ATOM 1035 N N . GLY A 1 141 ? 1.936 12.421 21.699 1.00 92.44 141 GLY A N 1
ATOM 1036 C CA . GLY A 1 141 ? 2.394 13.792 21.452 1.00 92.44 141 GLY A CA 1
ATOM 1037 C C . GLY A 1 141 ? 2.996 14.044 20.063 1.00 92.44 141 GLY A C 1
ATOM 1038 O O . GLY A 1 141 ? 3.319 15.190 19.753 1.00 92.44 141 GLY A O 1
ATOM 1039 N N . ALA A 1 142 ? 3.132 13.026 19.203 1.00 95.25 142 ALA A N 1
ATOM 1040 C CA . ALA A 1 142 ? 3.574 13.240 17.828 1.00 95.25 142 ALA A CA 1
ATOM 1041 C C . ALA A 1 142 ? 2.500 13.966 17.005 1.00 95.25 142 ALA A C 1
ATOM 1043 O O . ALA A 1 142 ? 1.307 13.669 17.092 1.00 95.25 142 ALA A O 1
ATOM 1044 N N . ARG A 1 143 ? 2.922 14.893 16.147 1.00 94.88 143 ARG A N 1
ATOM 1045 C CA . ARG A 1 143 ? 2.057 15.550 15.166 1.00 94.88 143 ARG A CA 1
ATOM 1046 C C . ARG A 1 143 ? 1.853 14.630 13.968 1.00 94.88 143 ARG A C 1
ATOM 1048 O O . ARG A 1 143 ? 2.819 14.152 13.379 1.00 94.88 143 ARG A O 1
ATOM 1055 N N . LEU A 1 144 ? 0.601 14.414 13.575 1.00 94.88 144 LEU A N 1
ATOM 1056 C CA . LEU A 1 144 ? 0.266 13.486 12.499 1.00 94.88 144 LEU A CA 1
ATOM 1057 C C . LEU A 1 144 ? 0.223 14.186 11.134 1.00 94.88 144 LEU A C 1
ATOM 1059 O O . LEU A 1 144 ? -0.524 15.144 10.938 1.00 94.88 144 LEU A O 1
ATOM 1063 N N . ARG A 1 145 ? 0.957 13.654 10.153 1.00 95.19 145 ARG A N 1
ATOM 1064 C CA . ARG A 1 145 ? 0.900 14.072 8.746 1.00 95.19 145 ARG A CA 1
ATOM 1065 C C . ARG A 1 145 ? 0.257 12.986 7.887 1.00 95.19 145 ARG A C 1
ATOM 1067 O O . ARG A 1 145 ? 0.800 11.894 7.721 1.00 95.19 145 ARG A O 1
ATOM 1074 N N . LYS A 1 146 ? -0.904 13.299 7.305 1.00 91.69 146 LYS A N 1
ATOM 1075 C CA . LYS A 1 146 ? -1.718 12.342 6.528 1.00 91.69 146 LYS A CA 1
ATOM 1076 C C . LYS A 1 146 ? -1.453 12.372 5.013 1.00 91.69 146 LYS A C 1
ATOM 1078 O O . LYS A 1 146 ? -1.850 11.440 4.317 1.00 91.69 146 LYS A O 1
ATOM 1083 N N . GLY A 1 147 ? -0.819 13.433 4.508 1.00 91.12 147 GLY A N 1
ATOM 1084 C CA . GLY A 1 147 ? -0.566 13.648 3.080 1.00 91.12 147 GLY A CA 1
ATOM 1085 C C . GLY A 1 147 ? 0.611 12.841 2.526 1.00 91.12 147 GLY A C 1
ATOM 1086 O O . GLY A 1 147 ? 1.480 12.399 3.276 1.00 91.12 147 GLY A O 1
ATOM 1087 N N . ASN A 1 148 ? 0.632 12.675 1.202 1.00 92.56 148 ASN A N 1
ATOM 1088 C CA . ASN A 1 148 ? 1.694 12.020 0.425 1.00 92.56 148 ASN A CA 1
ATOM 1089 C C . ASN A 1 148 ? 2.532 13.006 -0.413 1.00 92.56 148 ASN A C 1
ATOM 1091 O O . ASN A 1 148 ? 3.403 12.580 -1.168 1.00 92.56 148 ASN A O 1
ATOM 1095 N N . THR A 1 149 ? 2.261 14.310 -0.315 1.00 94.62 149 THR A N 1
ATOM 1096 C CA . THR A 1 149 ? 3.078 15.335 -0.970 1.00 94.62 149 THR A CA 1
ATOM 1097 C C . THR A 1 149 ? 4.476 15.357 -0.357 1.00 94.62 149 THR A C 1
ATOM 1099 O O . THR A 1 149 ? 4.594 15.043 0.840 1.00 94.62 149 THR A O 1
ATOM 1102 N N . PRO A 1 150 ? 5.511 15.737 -1.131 1.00 95.19 150 PRO A N 1
ATOM 1103 C CA . PRO A 1 150 ? 6.845 15.962 -0.594 1.00 95.19 150 PRO A CA 1
ATOM 1104 C C . PRO A 1 150 ? 6.808 16.889 0.623 1.00 95.19 150 PRO A C 1
ATOM 1106 O O . PRO A 1 150 ? 5.983 17.805 0.694 1.00 95.19 150 PRO A O 1
ATOM 1109 N N . LEU A 1 151 ? 7.657 16.603 1.604 1.00 96.50 151 LEU A N 1
ATOM 1110 C CA . LEU A 1 151 ? 7.844 17.466 2.756 1.00 96.50 151 LEU A CA 1
ATOM 1111 C C . LEU A 1 151 ? 8.786 18.588 2.324 1.00 96.50 151 LEU A C 1
ATOM 1113 O O . LEU A 1 151 ? 9.938 18.322 1.989 1.00 96.50 151 LEU A O 1
ATOM 1117 N N . THR A 1 152 ? 8.252 19.806 2.276 1.00 97.12 152 THR A N 1
ATOM 1118 C CA . THR A 1 152 ? 8.962 20.980 1.757 1.00 97.12 152 THR A CA 1
ATOM 1119 C C . THR A 1 152 ? 9.707 21.713 2.878 1.00 97.12 152 THR A C 1
ATOM 1121 O O . THR A 1 152 ? 9.265 21.660 4.034 1.00 97.12 152 THR A O 1
ATOM 1124 N N . PRO A 1 153 ? 10.754 22.499 2.565 1.00 97.38 153 PRO A N 1
ATOM 1125 C CA . PRO A 1 153 ? 11.446 23.336 3.546 1.00 97.38 153 PRO A CA 1
ATOM 1126 C C . PRO A 1 153 ? 10.498 24.256 4.331 1.00 97.38 153 PRO A C 1
ATOM 1128 O O . PRO A 1 153 ? 10.590 24.369 5.554 1.00 97.38 153 PRO A O 1
ATOM 1131 N N . ASN A 1 154 ? 9.528 24.860 3.638 1.00 97.25 154 ASN A N 1
ATOM 1132 C CA . ASN A 1 154 ? 8.532 25.744 4.246 1.00 97.25 154 ASN A CA 1
ATOM 1133 C C . ASN A 1 154 ? 7.620 24.993 5.220 1.00 97.25 154 ASN A C 1
ATOM 1135 O O . ASN A 1 154 ? 7.307 25.511 6.290 1.00 97.25 154 ASN A O 1
ATOM 1139 N N . GLU A 1 155 ? 7.200 23.773 4.872 1.00 96.44 155 GLU A N 1
ATOM 1140 C CA . GLU A 1 155 ? 6.416 22.939 5.783 1.00 96.44 155 GLU A CA 1
ATOM 1141 C C . GLU A 1 155 ? 7.239 22.591 7.032 1.00 96.44 155 GLU A C 1
ATOM 1143 O O . GLU A 1 155 ? 6.738 22.749 8.146 1.00 96.44 155 GLU A O 1
ATOM 1148 N N . CYS A 1 156 ? 8.517 22.225 6.872 1.00 97.00 156 CYS A N 1
ATOM 1149 C CA . CYS A 1 156 ? 9.426 21.950 7.988 1.00 97.00 156 CYS A CA 1
ATOM 1150 C C . CYS A 1 156 ? 9.586 23.148 8.936 1.00 97.00 156 CYS A C 1
ATOM 1152 O O . CYS A 1 156 ? 9.594 22.971 10.153 1.00 97.00 156 CYS A O 1
ATOM 1154 N N . MET A 1 157 ? 9.657 24.376 8.410 1.00 96.88 157 MET A N 1
ATOM 1155 C CA . MET A 1 157 ? 9.746 25.596 9.227 1.00 96.88 157 MET A CA 1
ATOM 1156 C C . MET A 1 157 ? 8.491 25.871 10.068 1.00 96.88 157 MET A C 1
ATOM 1158 O O . MET A 1 157 ? 8.571 26.566 11.084 1.00 96.88 157 MET A O 1
ATOM 1162 N N . MET A 1 158 ? 7.332 25.350 9.665 1.00 96.75 158 MET A N 1
ATOM 1163 C CA . MET A 1 158 ? 6.074 25.518 10.401 1.00 96.75 158 MET A CA 1
ATOM 1164 C C . MET A 1 158 ? 5.891 24.481 11.513 1.00 96.75 158 MET A C 1
ATOM 1166 O O . MET A 1 158 ? 4.991 24.614 12.344 1.00 96.75 158 MET A O 1
ATOM 1170 N N . ILE A 1 159 ? 6.723 23.439 11.545 1.00 96.50 159 ILE A N 1
ATOM 1171 C CA . ILE A 1 159 ? 6.678 22.425 12.594 1.00 96.50 159 ILE A CA 1
ATOM 1172 C C . ILE A 1 159 ? 7.331 22.999 13.865 1.00 96.50 159 ILE A C 1
ATOM 1174 O O . ILE A 1 159 ? 8.431 23.557 13.785 1.00 96.50 159 ILE A O 1
ATOM 1178 N N . PRO A 1 160 ? 6.693 22.883 15.045 1.00 96.31 160 PRO A N 1
ATOM 1179 C CA . PRO A 1 160 ? 7.291 23.328 16.301 1.00 96.31 160 PRO A CA 1
ATOM 1180 C C . PRO A 1 160 ? 8.660 22.686 16.546 1.00 96.31 160 PRO A C 1
ATOM 1182 O O . PRO A 1 160 ? 8.858 21.502 16.271 1.00 96.31 160 PRO A O 1
ATOM 1185 N N . GLU A 1 161 ? 9.605 23.458 17.070 1.00 96.94 161 GLU A N 1
ATOM 1186 C CA . GLU A 1 161 ? 10.924 22.942 17.449 1.00 96.94 161 GLU A CA 1
ATOM 1187 C C . GLU A 1 161 ? 10.810 21.879 18.550 1.00 96.94 161 GLU A C 1
ATOM 1189 O O . GLU A 1 161 ? 9.870 21.902 19.349 1.00 96.94 161 GLU A O 1
ATOM 1194 N N . ASN A 1 162 ? 11.777 20.959 18.613 1.00 96.56 162 ASN A N 1
ATOM 1195 C CA . ASN A 1 162 ? 11.816 19.865 19.597 1.00 96.56 162 ASN A CA 1
ATOM 1196 C C . ASN A 1 162 ? 10.574 18.951 19.573 1.00 96.56 162 ASN A C 1
ATOM 1198 O O . ASN A 1 162 ? 10.194 18.377 20.596 1.00 96.56 162 ASN A O 1
ATOM 1202 N N . SER A 1 163 ? 9.913 18.829 18.420 1.00 95.94 163 SER A N 1
ATOM 1203 C CA . SER A 1 163 ? 8.702 18.021 18.263 1.00 95.94 163 SER A CA 1
ATOM 1204 C C . SER A 1 163 ? 8.947 16.740 17.466 1.00 95.94 163 SER A C 1
ATOM 1206 O O . SER A 1 163 ? 10.006 16.529 16.870 1.00 95.94 163 SER A O 1
ATOM 1208 N N . LYS A 1 164 ? 7.942 15.860 17.467 1.00 96.75 164 LYS A N 1
ATOM 1209 C CA . LYS A 1 164 ? 7.927 14.630 16.674 1.00 96.75 164 LYS A CA 1
ATOM 1210 C C . LYS A 1 164 ? 6.861 14.727 15.593 1.00 96.75 164 LYS A C 1
ATOM 1212 O O . LYS A 1 164 ? 5.713 15.056 15.889 1.00 96.75 164 LYS A O 1
ATOM 1217 N N . LEU A 1 165 ? 7.223 14.403 14.362 1.00 97.38 165 LEU A N 1
ATOM 1218 C CA . LEU A 1 165 ? 6.330 14.297 13.218 1.00 97.38 165 LEU A CA 1
ATOM 1219 C C . LEU A 1 165 ? 6.169 12.822 12.842 1.00 97.38 165 LEU A C 1
ATOM 1221 O O . LEU A 1 165 ? 7.150 12.138 12.565 1.00 97.38 165 LEU A O 1
ATOM 1225 N N . TYR A 1 166 ? 4.928 12.346 12.783 1.00 97.31 166 TYR A N 1
ATOM 1226 C CA . TYR A 1 166 ? 4.607 11.004 12.307 1.00 97.31 166 TYR A CA 1
ATOM 1227 C C . TYR A 1 166 ? 3.906 11.068 10.950 1.00 97.31 166 TYR A C 1
ATOM 1229 O O . TYR A 1 166 ? 2.842 11.680 10.820 1.00 97.31 166 TYR A O 1
ATOM 1237 N N . ILE A 1 167 ? 4.479 10.434 9.929 1.00 97.38 167 ILE A N 1
ATOM 1238 C CA . ILE A 1 167 ? 3.995 10.497 8.545 1.00 97.38 167 ILE A CA 1
ATOM 1239 C C . ILE A 1 167 ? 3.307 9.181 8.158 1.00 97.38 167 ILE A C 1
ATOM 1241 O O . ILE A 1 167 ? 3.908 8.108 8.176 1.00 97.38 167 ILE A O 1
ATOM 1245 N N . LEU A 1 168 ? 2.033 9.247 7.755 1.00 95.12 168 LEU A N 1
ATOM 1246 C CA . LEU A 1 168 ? 1.246 8.048 7.423 1.00 95.12 168 LEU A CA 1
ATOM 1247 C C . LEU A 1 168 ? 1.492 7.493 6.019 1.00 95.12 168 LEU A C 1
ATOM 1249 O O . LEU A 1 168 ? 1.259 6.310 5.761 1.00 95.12 168 LEU A O 1
ATOM 1253 N N . LYS A 1 169 ? 1.852 8.356 5.072 1.00 95.56 169 LYS A N 1
ATOM 1254 C CA . LYS A 1 169 ? 1.982 7.998 3.657 1.00 95.56 169 LYS A CA 1
ATOM 1255 C C . LYS A 1 169 ? 3.443 8.012 3.235 1.00 95.56 169 LYS A C 1
ATOM 1257 O O . LYS A 1 169 ? 4.322 8.419 3.980 1.00 95.56 169 LYS A O 1
ATOM 1262 N N . ARG A 1 170 ? 3.673 7.541 2.014 1.00 95.44 170 ARG A N 1
ATOM 1263 C CA . ARG A 1 170 ? 4.958 7.664 1.334 1.00 95.44 170 ARG A CA 1
ATOM 1264 C C . ARG A 1 170 ? 5.252 9.139 1.068 1.00 95.44 170 ARG A C 1
ATOM 1266 O O . ARG A 1 170 ? 4.405 9.804 0.475 1.00 95.44 170 ARG A O 1
ATOM 1273 N N . VAL A 1 171 ? 6.407 9.636 1.501 1.00 95.50 171 VAL A N 1
ATOM 1274 C CA . VAL A 1 171 ? 6.794 11.051 1.357 1.00 95.50 171 VAL A CA 1
ATOM 1275 C C . VAL A 1 171 ? 8.271 11.158 1.000 1.00 95.50 171 VAL A C 1
ATOM 1277 O O . VAL A 1 171 ? 9.080 10.390 1.504 1.00 95.50 171 VAL A O 1
ATOM 1280 N N . MET A 1 172 ? 8.608 12.105 0.127 1.00 95.56 172 MET A N 1
ATOM 1281 C CA . MET A 1 172 ? 9.985 12.506 -0.182 1.00 95.56 172 MET A CA 1
ATOM 1282 C C . MET A 1 172 ? 10.347 13.754 0.625 1.00 95.56 172 MET A C 1
ATOM 1284 O O . MET A 1 172 ? 9.508 14.646 0.742 1.00 95.56 172 MET A O 1
ATOM 1288 N N . LEU A 1 173 ? 11.570 13.837 1.144 1.00 96.25 173 LEU A N 1
ATOM 1289 C CA . LEU A 1 173 ? 12.131 15.101 1.623 1.00 96.25 173 LEU A CA 1
ATOM 1290 C C . LEU A 1 173 ? 12.603 15.931 0.429 1.00 96.25 173 LEU A C 1
ATOM 1292 O O . LEU A 1 173 ? 13.425 15.469 -0.357 1.00 96.25 173 LEU A O 1
ATOM 1296 N N . GLU A 1 174 ? 12.092 17.148 0.271 1.00 94.88 174 GLU A N 1
ATOM 1297 C CA . GLU A 1 174 ? 12.665 18.071 -0.711 1.00 94.88 174 GLU A CA 1
ATOM 1298 C C . GLU A 1 174 ? 14.010 18.616 -0.222 1.00 94.88 174 GLU A C 1
ATOM 1300 O O . GLU A 1 174 ? 14.243 18.712 0.986 1.00 94.88 174 GLU A O 1
ATOM 1305 N N . ALA A 1 175 ? 14.868 19.024 -1.160 1.00 92.94 175 ALA A N 1
ATOM 1306 C CA . ALA A 1 175 ? 16.172 19.607 -0.856 1.00 92.94 175 ALA A CA 1
ATOM 1307 C C . ALA A 1 175 ? 16.060 20.754 0.167 1.00 92.94 175 ALA A C 1
ATOM 1309 O O . ALA A 1 175 ? 15.192 21.621 0.044 1.00 92.94 175 ALA A O 1
ATOM 1310 N N . GLY A 1 176 ? 16.929 20.756 1.182 1.00 94.38 176 GLY A N 1
ATOM 1311 C CA . GLY A 1 176 ? 16.903 21.726 2.282 1.00 94.38 176 GLY A CA 1
ATOM 1312 C C . GLY A 1 176 ? 16.007 21.329 3.464 1.00 94.38 176 GLY A C 1
ATOM 1313 O O . GLY A 1 176 ? 16.073 21.940 4.533 1.00 94.38 176 GLY A O 1
ATOM 1314 N N . SER A 1 177 ? 15.133 20.328 3.303 1.00 97.31 177 SER A N 1
ATOM 1315 C CA . SER A 1 177 ? 14.193 19.936 4.360 1.00 97.31 177 SER A CA 1
ATOM 1316 C C . SER A 1 177 ? 14.897 19.216 5.505 1.00 97.31 177 SER A C 1
ATOM 1318 O O . SER A 1 177 ? 14.570 19.462 6.666 1.00 97.31 177 SER A O 1
ATOM 1320 N N . ALA A 1 178 ? 15.866 18.349 5.196 1.00 97.38 178 ALA A N 1
ATOM 1321 C CA . ALA A 1 178 ? 16.609 17.585 6.193 1.00 97.38 178 ALA A CA 1
ATOM 1322 C C . ALA A 1 178 ? 17.402 18.501 7.141 1.00 97.38 178 ALA A C 1
ATOM 1324 O O . ALA A 1 178 ? 17.372 18.297 8.357 1.00 97.38 178 ALA A O 1
ATOM 1325 N N . GLU A 1 179 ? 18.042 19.555 6.625 1.00 97.88 179 GLU A N 1
ATOM 1326 C CA . GLU A 1 179 ? 18.783 20.528 7.433 1.00 97.88 179 GLU A CA 1
ATOM 1327 C C . GLU A 1 179 ? 17.869 21.327 8.367 1.00 97.88 179 GLU A C 1
ATOM 1329 O O . GLU A 1 179 ? 18.215 21.570 9.528 1.00 97.88 179 GLU A O 1
ATOM 1334 N N . ILE A 1 180 ? 16.685 21.725 7.893 1.00 98.19 180 ILE A N 1
ATOM 1335 C CA . ILE A 1 180 ? 15.713 22.464 8.711 1.00 98.19 180 ILE A CA 1
ATOM 1336 C C . ILE A 1 180 ? 15.202 21.583 9.849 1.00 98.19 180 ILE A C 1
ATOM 1338 O O . ILE A 1 180 ? 15.144 22.030 10.993 1.00 98.19 180 ILE A O 1
ATOM 1342 N N . LEU A 1 181 ? 14.871 20.325 9.557 1.00 98.12 181 LEU A N 1
ATOM 1343 C CA . LEU A 1 181 ? 14.427 19.371 10.574 1.00 98.12 181 LEU A CA 1
ATOM 1344 C C . LEU A 1 181 ? 15.514 19.143 11.626 1.00 98.12 181 LEU A C 1
ATOM 1346 O O . LEU A 1 181 ? 15.233 19.193 12.823 1.00 98.12 181 LEU A O 1
ATOM 1350 N N . HIS A 1 182 ? 16.760 18.964 11.182 1.00 98.19 182 HIS A N 1
ATOM 1351 C CA . HIS A 1 182 ? 17.903 18.768 12.064 1.00 98.19 182 HIS A CA 1
ATOM 1352 C C . HIS A 1 182 ? 18.172 19.990 12.952 1.00 98.19 182 HIS A C 1
ATOM 1354 O O . HIS A 1 182 ? 18.230 19.859 14.173 1.00 98.19 182 HIS A O 1
ATOM 1360 N N . SER A 1 183 ? 18.274 21.188 12.368 1.00 97.88 183 SER A N 1
ATOM 1361 C CA . SER A 1 183 ? 18.563 22.425 13.114 1.00 97.88 183 SER A CA 1
ATOM 1362 C C . SER A 1 183 ? 17.495 22.775 14.154 1.00 97.88 183 SER A C 1
ATOM 1364 O O . SER A 1 183 ? 17.809 23.382 15.175 1.00 97.88 183 SER A O 1
ATOM 1366 N N . ARG A 1 184 ? 16.247 22.354 13.925 1.00 97.88 184 ARG A N 1
ATOM 1367 C CA . ARG A 1 184 ? 15.101 22.576 14.821 1.00 97.88 184 ARG A CA 1
ATOM 1368 C C . ARG A 1 184 ? 14.814 21.406 15.762 1.00 97.88 184 ARG A C 1
ATOM 1370 O O . ARG A 1 184 ? 13.801 21.425 16.467 1.00 97.88 184 ARG A O 1
ATOM 1377 N N . ASN A 1 185 ? 15.681 20.391 15.766 1.00 97.50 185 ASN A N 1
ATOM 1378 C CA . ASN A 1 185 ? 15.546 19.177 16.570 1.00 97.50 185 ASN A CA 1
ATOM 1379 C C . ASN A 1 185 ? 14.172 18.495 16.394 1.00 97.50 185 ASN A C 1
ATOM 1381 O O . ASN A 1 185 ? 13.523 18.093 17.360 1.00 97.50 185 ASN A O 1
ATOM 1385 N N . ILE A 1 186 ? 13.695 18.419 15.149 1.00 98.00 186 ILE A N 1
ATOM 1386 C CA . ILE A 1 186 ? 12.445 17.744 14.797 1.00 98.00 186 ILE A CA 1
ATOM 1387 C C . ILE A 1 186 ? 12.760 16.295 14.448 1.00 98.00 186 ILE A C 1
ATOM 1389 O O . ILE A 1 186 ? 13.583 16.015 13.575 1.00 98.00 186 ILE A O 1
ATOM 1393 N N . LYS A 1 187 ? 12.059 15.373 15.103 1.00 97.75 187 LYS A N 1
ATOM 1394 C CA . LYS A 1 187 ? 12.165 13.939 14.838 1.00 97.75 187 LYS A CA 1
ATOM 1395 C C . LYS A 1 187 ? 11.075 13.473 13.891 1.00 97.75 187 LYS A C 1
ATOM 1397 O O . LYS A 1 187 ? 9.926 13.888 14.026 1.00 97.75 187 LYS A O 1
ATOM 1402 N N . ILE A 1 188 ? 11.418 12.590 12.963 1.00 97.31 188 ILE A N 1
ATOM 1403 C CA . ILE A 1 188 ? 10.504 11.992 11.995 1.00 97.31 188 ILE A CA 1
ATOM 1404 C C . ILE A 1 188 ? 10.413 10.491 12.227 1.00 97.31 188 ILE A C 1
ATOM 1406 O O . ILE A 1 188 ? 11.419 9.801 12.363 1.00 97.31 188 ILE A O 1
ATOM 1410 N N . ASP A 1 189 ? 9.187 9.991 12.180 1.00 96.19 189 ASP A N 1
ATOM 1411 C CA . ASP A 1 189 ? 8.872 8.576 12.037 1.00 96.19 189 ASP A CA 1
ATOM 1412 C C . ASP A 1 189 ? 7.806 8.415 10.939 1.00 96.19 189 ASP A C 1
ATOM 1414 O O . ASP A 1 189 ? 7.030 9.332 10.650 1.00 96.19 189 ASP A O 1
ATOM 1418 N N . CYS A 1 190 ? 7.808 7.277 10.253 1.00 95.38 190 CYS A N 1
ATOM 1419 C CA . CYS A 1 190 ? 6.951 7.005 9.110 1.00 95.38 190 CYS A CA 1
ATOM 1420 C C . CYS A 1 190 ? 6.298 5.624 9.219 1.00 95.38 190 CYS A C 1
ATOM 1422 O O . CYS A 1 190 ? 6.944 4.598 9.444 1.00 95.38 190 CYS A O 1
ATOM 1424 N N . HIS A 1 191 ? 4.993 5.584 8.956 1.00 94.94 191 HIS A N 1
ATOM 1425 C CA . HIS A 1 191 ? 4.264 4.330 8.804 1.00 94.94 191 HIS A CA 1
ATOM 1426 C C . HIS A 1 191 ? 4.652 3.597 7.509 1.00 94.94 191 HIS A C 1
ATOM 1428 O O . HIS A 1 191 ? 4.813 2.378 7.501 1.00 94.94 191 HIS A O 1
ATOM 1434 N N . LYS A 1 192 ? 4.798 4.351 6.410 1.00 94.94 192 LYS A N 1
ATOM 1435 C CA . LYS A 1 192 ? 5.285 3.865 5.108 1.00 94.94 192 LYS A CA 1
ATOM 1436 C C . LYS A 1 192 ? 6.717 4.360 4.874 1.00 94.94 192 LYS A C 1
ATOM 1438 O O . LYS A 1 192 ? 7.449 4.563 5.830 1.00 94.94 192 LYS A O 1
ATOM 1443 N N . GLN A 1 193 ? 7.116 4.535 3.617 1.00 95.50 193 GLN A N 1
ATOM 1444 C CA . GLN A 1 193 ? 8.469 4.940 3.251 1.00 95.50 193 GLN A CA 1
ATOM 1445 C C . GLN A 1 193 ? 8.693 6.455 3.338 1.00 95.50 193 GLN A C 1
ATOM 1447 O O . GLN A 1 193 ? 7.856 7.240 2.884 1.00 95.50 193 GLN A O 1
ATOM 1452 N N . LEU A 1 194 ? 9.864 6.830 3.845 1.00 97.06 194 LEU A N 1
ATOM 1453 C CA . LEU A 1 194 ? 10.468 8.145 3.684 1.00 97.06 194 LEU A CA 1
ATOM 1454 C C . LEU A 1 194 ? 11.538 8.045 2.599 1.00 97.06 194 LEU A C 1
ATOM 1456 O O . LEU A 1 194 ? 12.422 7.200 2.696 1.00 97.06 194 LEU A O 1
ATOM 1460 N N . PHE A 1 195 ? 11.464 8.889 1.580 1.00 96.56 195 PHE A N 1
ATOM 1461 C CA . PHE A 1 195 ? 12.483 8.975 0.540 1.00 96.56 195 PHE A CA 1
ATOM 1462 C C . PHE A 1 195 ? 13.381 10.177 0.801 1.00 96.56 195 PHE A C 1
ATOM 1464 O O . PHE A 1 195 ? 12.890 11.264 1.116 1.00 96.56 195 PHE A O 1
ATOM 1471 N N . VAL A 1 196 ? 14.688 9.969 0.688 1.00 96.31 196 VAL A N 1
ATOM 1472 C CA . VAL A 1 196 ? 15.702 10.952 1.072 1.00 96.31 196 VAL A CA 1
ATOM 1473 C C . VAL A 1 196 ? 16.783 10.985 0.004 1.00 96.31 196 VAL A C 1
ATOM 1475 O O . VAL A 1 196 ? 17.237 9.935 -0.447 1.00 96.31 196 VAL A O 1
ATOM 1478 N N . ALA A 1 197 ? 17.187 12.183 -0.410 1.00 95.25 197 ALA A N 1
ATOM 1479 C CA . ALA A 1 197 ? 18.303 12.354 -1.330 1.00 95.25 197 ALA A CA 1
ATOM 1480 C C . ALA A 1 197 ? 19.603 11.819 -0.706 1.00 95.25 197 ALA A C 1
ATOM 1482 O O . ALA A 1 197 ? 19.794 11.862 0.513 1.00 95.25 197 ALA A O 1
ATOM 1483 N N . LYS A 1 198 ? 20.514 11.301 -1.527 1.00 95.00 198 LYS A N 1
ATOM 1484 C CA . LYS A 1 198 ? 21.786 10.737 -1.065 1.00 95.00 198 LYS A CA 1
ATOM 1485 C C . LYS A 1 198 ? 22.632 11.781 -0.338 1.00 95.00 198 LYS A C 1
ATOM 1487 O O . LYS A 1 198 ? 23.293 11.421 0.637 1.00 95.00 198 LYS A O 1
ATOM 1492 N N . SER A 1 199 ? 22.558 13.046 -0.751 1.00 95.31 199 SER A N 1
ATOM 1493 C CA . SER A 1 199 ? 23.188 14.182 -0.067 1.00 95.31 199 SER A CA 1
ATOM 1494 C C . SER A 1 199 ? 22.779 14.313 1.403 1.00 95.31 199 SER A C 1
ATOM 1496 O O . SER A 1 199 ? 23.598 14.689 2.240 1.00 95.31 199 SER A O 1
ATOM 1498 N N . ASP A 1 200 ? 21.543 13.935 1.733 1.00 95.62 200 ASP A N 1
ATOM 1499 C CA . ASP A 1 200 ? 20.928 14.181 3.040 1.00 95.62 200 ASP A CA 1
ATOM 1500 C C . ASP A 1 200 ? 20.980 12.942 3.948 1.00 95.62 200 ASP A C 1
ATOM 1502 O O . ASP A 1 200 ? 20.616 13.001 5.124 1.00 95.62 200 ASP A O 1
ATOM 1506 N N . ALA A 1 201 ? 21.460 11.806 3.431 1.00 95.19 201 ALA A N 1
ATOM 1507 C CA . ALA A 1 201 ? 21.453 10.522 4.129 1.00 95.19 201 ALA A CA 1
ATOM 1508 C C . ALA A 1 201 ? 22.152 10.579 5.500 1.00 95.19 201 ALA A C 1
ATOM 1510 O O . ALA A 1 201 ? 21.674 9.983 6.465 1.00 95.19 201 ALA A O 1
ATOM 1511 N N . ALA A 1 202 ? 23.248 11.336 5.614 1.00 95.62 202 ALA A N 1
ATOM 1512 C CA . ALA A 1 202 ? 23.989 11.488 6.867 1.00 95.62 202 ALA A CA 1
ATOM 1513 C C . ALA A 1 202 ? 23.180 12.199 7.966 1.00 95.62 202 ALA A C 1
ATOM 1515 O O . ALA A 1 202 ? 23.403 11.954 9.149 1.00 95.62 202 ALA A O 1
ATOM 1516 N N . LEU A 1 203 ? 22.219 13.054 7.602 1.00 97.19 203 LEU A N 1
ATOM 1517 C CA . LEU A 1 203 ? 21.358 13.736 8.570 1.00 97.19 203 LEU A CA 1
ATOM 1518 C C . LEU A 1 203 ? 20.294 12.801 9.154 1.00 97.19 203 LEU A C 1
ATOM 1520 O O . LEU A 1 203 ? 19.778 13.065 10.243 1.00 97.19 203 LEU A O 1
ATOM 1524 N N . MET A 1 204 ? 19.987 11.687 8.478 1.00 96.75 204 MET A N 1
ATOM 1525 C CA . MET A 1 204 ? 18.932 10.767 8.910 1.00 96.75 204 MET A CA 1
ATOM 1526 C C . MET A 1 204 ? 19.222 10.131 10.266 1.00 96.75 204 MET A C 1
ATOM 1528 O O . MET A 1 204 ? 18.285 9.932 11.030 1.00 96.75 204 MET A O 1
ATOM 1532 N N . SER A 1 205 ? 20.489 9.911 10.634 1.00 95.38 205 SER A N 1
ATOM 1533 C CA . SER A 1 205 ? 20.838 9.404 11.971 1.00 95.38 205 SER A CA 1
ATOM 1534 C C . SER A 1 205 ? 20.447 10.352 13.108 1.00 95.38 205 SER A C 1
ATOM 1536 O O . SER A 1 205 ? 20.348 9.925 14.256 1.00 95.38 205 SER A O 1
ATOM 1538 N N . TYR A 1 206 ? 20.248 11.638 12.810 1.00 96.38 206 TYR A N 1
ATOM 1539 C CA . TYR A 1 206 ? 19.863 12.645 13.795 1.00 96.38 206 TYR A CA 1
ATOM 1540 C C . TYR A 1 206 ? 18.366 12.932 13.790 1.00 96.38 206 TYR A C 1
ATOM 1542 O O . TYR A 1 206 ? 17.822 13.250 14.846 1.00 96.38 206 TYR A O 1
ATOM 1550 N N . ILE A 1 207 ? 17.692 12.824 12.642 1.00 97.12 207 ILE A N 1
ATOM 1551 C CA . ILE A 1 207 ? 16.283 13.221 12.517 1.00 97.12 207 ILE A CA 1
ATOM 1552 C C . ILE A 1 207 ? 15.308 12.048 12.439 1.00 97.12 207 ILE A C 1
ATOM 1554 O O . ILE A 1 207 ? 14.147 12.230 12.787 1.00 97.12 207 ILE A O 1
ATOM 1558 N N . TYR A 1 208 ? 15.728 10.865 11.989 1.00 97.44 208 TYR A N 1
ATOM 1559 C CA . TYR A 1 208 ? 14.827 9.736 11.767 1.00 97.44 208 TYR A CA 1
ATOM 1560 C C . TYR A 1 208 ? 14.866 8.761 12.949 1.00 97.44 208 TYR A C 1
ATOM 1562 O O . TYR A 1 208 ? 15.888 8.132 13.205 1.00 97.44 208 TYR A O 1
ATOM 1570 N N . ASP A 1 209 ? 13.738 8.628 13.649 1.00 95.25 209 ASP A N 1
ATOM 1571 C CA . ASP A 1 209 ? 13.575 7.731 14.806 1.00 95.25 209 ASP A CA 1
ATOM 1572 C C . ASP A 1 209 ? 12.755 6.464 14.448 1.00 95.25 209 ASP A C 1
ATOM 1574 O O . ASP A 1 209 ? 12.438 5.657 15.322 1.00 95.25 209 ASP A O 1
ATOM 1578 N N . GLY A 1 210 ? 12.374 6.301 13.174 1.00 93.25 210 GLY A N 1
ATOM 1579 C CA . GLY A 1 210 ? 11.575 5.173 12.686 1.00 93.25 210 GLY A CA 1
ATOM 1580 C C . GLY A 1 210 ? 12.389 3.928 12.312 1.00 93.25 210 GLY A C 1
ATOM 1581 O O . GLY A 1 210 ? 13.600 3.851 12.505 1.00 93.25 210 GLY A O 1
ATOM 1582 N N . ASP A 1 211 ? 11.707 2.942 11.727 1.00 94.12 211 ASP A N 1
ATOM 1583 C CA . ASP A 1 211 ? 12.318 1.718 11.191 1.00 94.12 211 ASP A CA 1
ATOM 1584 C C . ASP A 1 211 ? 13.251 2.043 10.005 1.00 94.12 211 ASP A C 1
ATOM 1586 O O . ASP A 1 211 ? 12.760 2.487 8.961 1.00 94.12 211 ASP A O 1
ATOM 1590 N N . PRO A 1 212 ? 14.575 1.801 10.105 1.00 92.94 212 PRO A N 1
ATOM 1591 C CA . PRO A 1 212 ? 15.528 2.149 9.053 1.00 92.94 212 PRO A CA 1
ATOM 1592 C C . PRO A 1 212 ? 15.198 1.550 7.682 1.00 92.94 212 PRO A C 1
ATOM 1594 O O . PRO A 1 212 ? 15.505 2.170 6.668 1.00 92.94 212 PRO A O 1
ATOM 1597 N N . SER A 1 213 ? 14.518 0.397 7.623 1.00 93.50 213 SER A N 1
ATOM 1598 C CA . SER A 1 213 ? 14.099 -0.225 6.355 1.00 93.50 213 SER A CA 1
ATOM 1599 C C . SER A 1 213 ? 13.074 0.608 5.573 1.00 93.50 213 SER A C 1
ATOM 1601 O O . SER A 1 213 ? 12.859 0.393 4.379 1.00 93.50 213 SER A O 1
ATOM 1603 N N . ARG A 1 214 ? 12.435 1.579 6.234 1.00 95.06 214 ARG A N 1
ATOM 1604 C CA . ARG A 1 214 ? 11.474 2.507 5.633 1.00 95.06 214 ARG A CA 1
ATOM 1605 C C . ARG A 1 214 ? 12.118 3.811 5.176 1.00 95.06 214 ARG A C 1
ATOM 1607 O O . ARG A 1 214 ? 11.457 4.566 4.465 1.00 95.06 214 ARG A O 1
ATOM 1614 N N . CYS A 1 215 ? 13.367 4.078 5.548 1.00 96.06 215 CYS A N 1
ATOM 1615 C CA . CYS A 1 215 ? 14.128 5.218 5.056 1.00 96.06 215 CYS A CA 1
ATOM 1616 C C . CYS A 1 215 ? 14.892 4.807 3.791 1.00 96.06 215 CYS A C 1
ATOM 1618 O O . CYS A 1 215 ? 15.880 4.079 3.845 1.00 96.06 215 CYS A O 1
ATOM 1620 N N . ILE A 1 216 ? 14.397 5.239 2.633 1.00 94.56 216 ILE A N 1
ATOM 1621 C CA . ILE A 1 216 ? 14.918 4.865 1.321 1.00 94.56 216 ILE A CA 1
ATOM 1622 C C . ILE A 1 216 ? 15.779 6.005 0.786 1.00 94.56 216 ILE A C 1
ATOM 1624 O O . ILE A 1 216 ? 15.275 7.088 0.479 1.00 94.56 216 ILE A O 1
ATOM 1628 N N . ILE A 1 217 ? 17.075 5.742 0.643 1.00 94.19 217 ILE A N 1
ATOM 1629 C CA . ILE A 1 217 ? 18.007 6.687 0.033 1.00 94.19 217 ILE A CA 1
ATOM 1630 C C . ILE A 1 217 ? 17.897 6.591 -1.488 1.00 94.19 217 ILE A C 1
ATOM 1632 O O . ILE A 1 217 ? 18.012 5.502 -2.050 1.00 94.19 217 ILE A O 1
ATOM 1636 N N . ILE A 1 218 ? 17.692 7.727 -2.149 1.00 93.56 218 ILE A N 1
ATOM 1637 C CA . ILE A 1 218 ? 17.626 7.831 -3.608 1.00 93.56 218 ILE A CA 1
ATOM 1638 C C . ILE A 1 218 ? 18.806 8.650 -4.146 1.00 93.56 218 ILE A C 1
ATOM 1640 O O . ILE A 1 218 ? 19.285 9.546 -3.450 1.00 93.56 218 ILE A O 1
ATOM 1644 N N . PRO A 1 219 ? 19.294 8.381 -5.370 1.00 93.19 219 PRO A N 1
ATOM 1645 C CA . PRO A 1 219 ? 20.356 9.186 -5.965 1.00 93.19 219 PRO A CA 1
ATOM 1646 C C . PRO A 1 219 ? 19.947 10.656 -6.139 1.00 93.19 219 PRO A C 1
ATOM 1648 O O . PRO A 1 219 ? 18.787 10.966 -6.421 1.00 93.19 219 PRO A O 1
ATOM 1651 N N . ASP A 1 220 ? 20.914 11.560 -6.001 1.00 92.56 220 ASP A N 1
ATOM 1652 C CA . ASP A 1 220 ? 20.686 12.999 -6.147 1.00 92.56 220 ASP A CA 1
ATOM 1653 C C . ASP A 1 220 ? 20.346 13.370 -7.596 1.00 92.56 220 ASP A C 1
ATOM 1655 O O . ASP A 1 220 ? 20.874 12.787 -8.541 1.00 92.56 220 ASP A O 1
ATOM 1659 N N . GLY A 1 221 ? 19.473 14.365 -7.781 1.00 90.31 221 GLY A N 1
ATOM 1660 C CA . GLY A 1 221 ? 19.067 14.848 -9.109 1.00 90.31 221 GLY A CA 1
ATOM 1661 C C . GLY A 1 221 ? 18.013 13.987 -9.816 1.00 90.31 221 GLY A C 1
ATOM 1662 O O . GLY A 1 221 ? 17.598 14.321 -10.924 1.00 90.31 221 GLY A O 1
ATOM 1663 N N . PHE A 1 222 ? 17.537 12.913 -9.181 1.00 93.44 222 PHE A N 1
ATOM 1664 C CA . PHE A 1 222 ? 16.492 12.057 -9.733 1.00 93.44 222 PHE A CA 1
ATOM 1665 C C . PHE A 1 222 ? 15.095 12.511 -9.306 1.00 93.44 222 PHE A C 1
ATOM 1667 O O . PHE A 1 222 ? 14.822 12.766 -8.134 1.00 93.44 222 PHE A O 1
ATOM 1674 N N . THR A 1 223 ? 14.161 12.522 -10.257 1.00 93.31 223 THR A N 1
ATOM 1675 C CA . THR A 1 223 ? 12.736 12.687 -9.958 1.00 93.31 223 THR A CA 1
ATOM 1676 C C . THR A 1 223 ? 12.149 11.350 -9.517 1.00 93.31 223 THR A C 1
ATOM 1678 O O . THR A 1 223 ? 12.152 10.376 -10.271 1.00 93.31 223 THR A O 1
ATOM 1681 N N . LEU A 1 224 ? 11.623 11.294 -8.294 1.00 93.94 224 LEU A N 1
ATOM 1682 C CA . LEU A 1 224 ? 11.051 10.076 -7.727 1.00 93.94 224 LEU A CA 1
ATOM 1683 C C . LEU A 1 224 ? 9.662 9.760 -8.301 1.00 93.94 224 LEU A C 1
ATOM 1685 O O . LEU A 1 224 ? 8.742 10.576 -8.245 1.00 93.94 224 LEU A O 1
ATOM 1689 N N . ARG A 1 225 ? 9.468 8.509 -8.719 1.00 93.88 225 ARG A N 1
ATOM 1690 C CA . ARG A 1 225 ? 8.168 7.902 -9.007 1.00 93.88 225 ARG A CA 1
ATOM 1691 C C . ARG A 1 225 ? 7.908 6.762 -8.026 1.00 93.88 225 ARG A C 1
ATOM 1693 O O . ARG A 1 225 ? 8.585 5.743 -8.047 1.00 93.88 225 ARG A O 1
ATOM 1700 N N . GLN A 1 226 ? 6.894 6.921 -7.176 1.00 91.25 226 GLN A N 1
ATOM 1701 C CA . GLN A 1 226 ? 6.583 5.998 -6.069 1.00 91.25 226 GLN A CA 1
ATOM 1702 C C . GLN A 1 226 ? 5.812 4.723 -6.481 1.00 91.25 226 GLN A C 1
ATOM 1704 O O . GLN A 1 226 ? 5.147 4.098 -5.645 1.00 91.25 226 GLN A O 1
ATOM 1709 N N . SER A 1 227 ? 5.842 4.376 -7.767 1.00 91.62 227 SER A N 1
ATOM 1710 C CA . SER A 1 227 ? 5.144 3.232 -8.348 1.00 91.62 227 SER A CA 1
ATOM 1711 C C . SER A 1 227 ? 5.994 2.599 -9.440 1.00 91.62 227 SER A C 1
ATOM 1713 O O . SER A 1 227 ? 6.762 3.299 -10.102 1.00 91.62 227 SER A O 1
ATOM 1715 N N . SER A 1 228 ? 5.750 1.317 -9.707 1.00 94.31 228 SER A N 1
ATOM 1716 C CA . SER A 1 228 ? 6.240 0.645 -10.909 1.00 94.31 228 SER A CA 1
ATOM 1717 C C . SER A 1 228 ? 5.874 1.421 -12.182 1.00 94.31 228 SER A C 1
ATOM 1719 O O . SER A 1 228 ? 4.905 2.195 -12.217 1.00 94.31 228 SER A O 1
ATOM 1721 N N . LEU A 1 229 ? 6.672 1.220 -13.227 1.00 95.44 229 LEU A N 1
ATOM 1722 C CA . LEU A 1 229 ? 6.546 1.909 -14.506 1.00 95.44 229 LEU A CA 1
ATOM 1723 C C . LEU A 1 229 ? 6.429 0.892 -15.636 1.00 95.44 229 LEU A C 1
ATOM 1725 O O . LEU A 1 229 ? 7.369 0.156 -15.902 1.00 95.44 229 LEU A O 1
ATOM 1729 N N . THR A 1 230 ? 5.315 0.913 -16.358 1.00 95.94 230 THR A N 1
ATOM 1730 C CA . THR A 1 230 ? 5.206 0.210 -17.639 1.00 95.94 230 THR A CA 1
ATOM 1731 C C . THR A 1 230 ? 5.557 1.175 -18.758 1.00 95.94 230 THR A C 1
ATOM 1733 O O . THR A 1 230 ? 4.873 2.185 -18.932 1.00 95.94 230 THR A O 1
ATOM 1736 N N . VAL A 1 231 ? 6.613 0.883 -19.511 1.00 95.88 231 VAL A N 1
ATOM 1737 C CA . VAL A 1 231 ? 7.023 1.654 -20.682 1.00 95.88 231 VAL A CA 1
ATOM 1738 C C . VAL A 1 231 ? 6.443 1.004 -21.928 1.00 95.88 231 VAL A C 1
ATOM 1740 O O . VAL A 1 231 ? 6.670 -0.168 -22.201 1.00 95.88 231 VAL A O 1
ATOM 1743 N N . THR A 1 232 ? 5.693 1.777 -22.699 1.00 93.62 232 THR A N 1
ATOM 1744 C CA . THR A 1 232 ? 5.118 1.366 -23.978 1.00 93.62 232 THR A CA 1
ATOM 1745 C C . THR A 1 232 ? 5.542 2.342 -25.061 1.00 93.62 232 THR A C 1
ATOM 1747 O O . THR A 1 232 ? 5.965 3.469 -24.785 1.00 93.62 232 THR A O 1
ATOM 1750 N N . ARG A 1 233 ? 5.340 1.966 -26.326 1.00 89.06 233 ARG A N 1
ATOM 1751 C CA . ARG A 1 233 ? 5.553 2.869 -27.464 1.00 89.06 233 ARG A CA 1
ATOM 1752 C C . ARG A 1 233 ? 4.859 4.232 -27.305 1.00 89.06 233 ARG A C 1
ATOM 1754 O O . ARG A 1 233 ? 5.394 5.229 -27.785 1.00 89.06 233 ARG A O 1
ATOM 1761 N N . GLN A 1 234 ? 3.694 4.271 -26.650 1.00 87.62 234 GLN A N 1
ATOM 1762 C CA . GLN A 1 234 ? 2.890 5.485 -26.476 1.00 87.62 234 GLN A CA 1
ATOM 1763 C C . GLN A 1 234 ? 3.450 6.424 -25.405 1.00 87.62 234 GLN A C 1
ATOM 1765 O O . GLN A 1 234 ? 3.419 7.637 -25.593 1.00 87.62 234 GLN A O 1
ATOM 1770 N N . ASN A 1 235 ? 3.959 5.888 -24.291 1.00 92.38 235 ASN A N 1
ATOM 1771 C CA . ASN A 1 235 ? 4.402 6.717 -23.168 1.00 92.38 235 ASN A CA 1
ATOM 1772 C C . ASN A 1 235 ? 5.921 6.951 -23.131 1.00 92.38 235 ASN A C 1
ATOM 1774 O O . ASN A 1 235 ? 6.358 7.851 -22.419 1.00 92.38 235 ASN A O 1
ATOM 1778 N N . ALA A 1 236 ? 6.715 6.233 -23.933 1.00 93.00 236 ALA A N 1
ATOM 1779 C CA . ALA A 1 236 ? 8.168 6.411 -23.998 1.00 93.00 236 ALA A CA 1
ATOM 1780 C C . ALA A 1 236 ? 8.585 7.874 -24.265 1.00 93.00 236 ALA A C 1
ATOM 1782 O O . ALA A 1 236 ? 9.462 8.385 -23.582 1.00 93.00 236 ALA A O 1
ATOM 1783 N N . LEU A 1 237 ? 7.874 8.582 -25.157 1.00 92.81 237 LEU A N 1
ATOM 1784 C CA . LEU A 1 237 ? 8.105 10.004 -25.494 1.00 92.81 237 LEU A CA 1
ATOM 1785 C C . LEU A 1 237 ? 7.915 10.974 -24.315 1.00 92.81 237 LEU A C 1
ATOM 1787 O O . LEU A 1 237 ? 8.353 12.126 -24.367 1.00 92.81 237 LEU A O 1
ATOM 1791 N N . THR A 1 238 ? 7.199 10.531 -23.280 1.00 92.38 238 THR A N 1
ATOM 1792 C CA . THR A 1 238 ? 6.912 11.332 -22.083 1.00 92.38 238 THR A CA 1
ATOM 1793 C C . THR A 1 238 ? 7.997 11.195 -21.018 1.00 92.38 238 THR A C 1
ATOM 1795 O O . THR A 1 238 ? 8.040 12.005 -20.094 1.00 92.38 238 THR A O 1
ATOM 1798 N N . LEU A 1 239 ? 8.875 10.193 -21.142 1.00 93.62 239 LEU A N 1
ATOM 1799 C CA . LEU A 1 239 ? 9.996 9.999 -20.232 1.00 93.62 239 LEU A CA 1
ATOM 1800 C C . LEU A 1 239 ? 11.047 11.081 -20.492 1.00 93.62 239 LEU A C 1
ATOM 1802 O O . LEU A 1 239 ? 11.471 11.291 -21.628 1.00 93.62 239 LEU A O 1
ATOM 1806 N N . GLN A 1 240 ? 11.436 11.795 -19.438 1.00 94.56 240 GLN A N 1
ATOM 1807 C CA . GLN A 1 240 ? 12.352 12.927 -19.531 1.00 94.56 240 GLN A CA 1
ATOM 1808 C C . GLN A 1 240 ? 13.219 13.054 -18.273 1.00 94.56 240 GLN A C 1
ATOM 1810 O O . GLN A 1 240 ? 12.736 12.787 -17.171 1.00 94.56 240 GLN A O 1
ATOM 1815 N N . GLY A 1 241 ? 14.459 13.516 -18.443 1.00 95.81 241 GLY A N 1
ATOM 1816 C CA . GLY A 1 241 ? 15.409 13.748 -17.354 1.00 95.81 241 GLY A CA 1
ATOM 1817 C C . GLY A 1 241 ? 15.877 12.458 -16.678 1.00 95.81 241 GLY A C 1
ATOM 1818 O O . GLY A 1 241 ? 15.846 11.385 -17.279 1.00 95.81 241 GLY A O 1
ATOM 1819 N N . SER A 1 242 ? 16.297 12.567 -15.418 1.00 96.69 242 SER A N 1
ATOM 1820 C CA . SER A 1 242 ? 16.705 11.433 -14.581 1.00 96.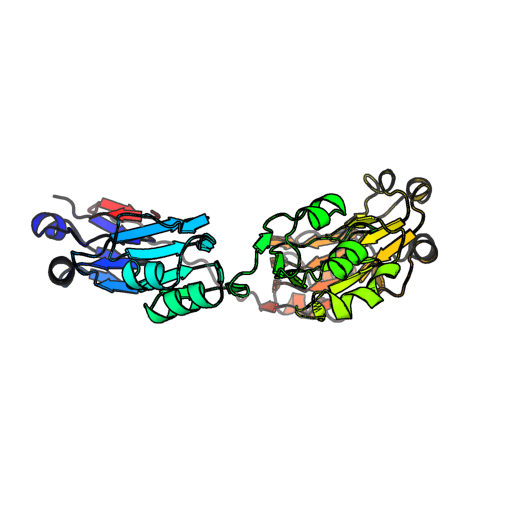69 242 SER A CA 1
ATOM 1821 C C . SER A 1 242 ? 15.556 11.000 -13.658 1.00 96.69 242 SER A C 1
ATOM 1823 O O . SER A 1 242 ? 15.065 11.807 -12.864 1.00 96.69 242 SER A O 1
ATOM 1825 N N . LEU A 1 243 ? 15.095 9.746 -13.751 1.00 96.19 243 LEU A N 1
ATOM 1826 C CA . LEU A 1 243 ? 13.934 9.240 -12.994 1.00 96.19 243 LEU A CA 1
ATOM 1827 C C . LEU A 1 243 ? 14.308 8.090 -12.060 1.00 96.19 243 LEU A C 1
ATOM 1829 O O . LEU A 1 243 ? 14.955 7.130 -12.469 1.00 96.19 243 LEU A O 1
ATOM 1833 N N . CYS A 1 244 ? 13.882 8.166 -10.801 1.00 95.69 244 CYS A N 1
ATOM 1834 C CA . CYS A 1 244 ? 14.045 7.093 -9.823 1.00 95.69 244 CYS A CA 1
ATOM 1835 C C . CYS A 1 244 ? 12.705 6.378 -9.640 1.00 95.69 244 CYS A C 1
ATOM 1837 O O . CYS A 1 244 ? 11.746 6.967 -9.142 1.00 95.69 244 CYS A O 1
ATOM 1839 N N . ILE A 1 245 ? 12.625 5.111 -10.033 1.00 96.38 245 ILE A N 1
ATOM 1840 C CA . ILE A 1 245 ? 11.423 4.287 -9.951 1.00 96.38 245 ILE A CA 1
ATOM 1841 C C . ILE A 1 245 ? 11.485 3.439 -8.681 1.00 96.38 245 ILE A C 1
ATOM 1843 O O . ILE A 1 245 ? 12.283 2.507 -8.578 1.00 96.38 245 ILE A O 1
ATOM 1847 N N . TYR A 1 246 ? 10.610 3.746 -7.721 1.00 93.25 246 TYR A N 1
ATOM 1848 C CA . TYR A 1 246 ? 10.404 2.910 -6.542 1.00 93.25 246 TYR A CA 1
ATOM 1849 C C . TYR A 1 246 ? 9.430 1.775 -6.869 1.00 93.25 246 TYR A C 1
ATOM 1851 O O . TYR A 1 246 ? 8.223 1.854 -6.614 1.00 93.25 246 TYR A O 1
ATOM 1859 N N . GLY A 1 247 ? 9.965 0.747 -7.517 1.00 93.50 247 GLY A N 1
ATOM 1860 C CA . GLY A 1 247 ? 9.220 -0.387 -8.046 1.00 93.50 247 GLY A CA 1
ATOM 1861 C C . GLY A 1 247 ? 9.932 -1.011 -9.238 1.00 93.50 247 GLY A C 1
ATOM 1862 O O . GLY A 1 247 ? 11.078 -0.677 -9.539 1.00 93.50 247 GLY A O 1
ATOM 1863 N N . SER A 1 248 ? 9.235 -1.916 -9.917 1.00 95.50 248 SER A N 1
ATOM 1864 C CA . SER A 1 248 ? 9.748 -2.572 -11.120 1.00 95.50 248 SER A CA 1
ATOM 1865 C C . SER A 1 248 ? 9.441 -1.755 -12.375 1.00 95.50 248 SER A C 1
ATOM 1867 O O . SER A 1 248 ? 8.474 -0.987 -12.419 1.00 95.50 248 SER A O 1
ATOM 1869 N N . VAL A 1 249 ? 10.250 -1.937 -13.413 1.00 97.31 249 VAL A N 1
ATOM 1870 C CA . VAL A 1 249 ? 10.031 -1.345 -14.734 1.00 97.31 249 VAL A CA 1
ATOM 1871 C C . VAL A 1 249 ? 9.709 -2.452 -15.728 1.00 97.31 249 VAL A C 1
ATOM 1873 O O . VAL A 1 249 ? 10.451 -3.421 -15.835 1.00 97.31 249 VAL A O 1
ATOM 1876 N N . TYR A 1 250 ? 8.609 -2.303 -16.459 1.00 97.00 250 TYR A N 1
ATOM 1877 C CA . TYR A 1 250 ? 8.143 -3.250 -17.467 1.00 97.00 250 TYR A CA 1
ATOM 1878 C C . TYR A 1 250 ? 8.222 -2.599 -18.838 1.00 97.00 250 TYR A C 1
ATOM 1880 O O . TYR A 1 250 ? 7.404 -1.744 -19.175 1.00 97.00 250 TYR A O 1
ATOM 1888 N N . ILE A 1 251 ? 9.222 -2.963 -19.623 1.00 96.38 251 ILE A N 1
ATOM 1889 C CA . ILE A 1 251 ? 9.434 -2.413 -20.956 1.00 96.38 251 ILE A CA 1
ATOM 1890 C C . ILE A 1 251 ? 8.695 -3.293 -21.952 1.00 96.38 251 ILE A C 1
ATOM 1892 O O . ILE A 1 251 ? 8.945 -4.488 -22.016 1.00 96.38 251 ILE A O 1
ATOM 1896 N N . HIS A 1 252 ? 7.805 -2.703 -22.739 1.00 94.38 252 HIS A N 1
ATOM 1897 C CA . HIS A 1 252 ? 7.343 -3.258 -24.010 1.00 94.38 252 HIS A CA 1
ATOM 1898 C C . HIS A 1 252 ? 8.199 -2.705 -25.151 1.00 94.38 252 HIS A C 1
ATOM 1900 O O . HIS A 1 252 ? 8.989 -1.790 -24.940 1.00 94.38 252 HIS A O 1
ATOM 1906 N N . GLU A 1 253 ? 8.002 -3.205 -26.370 1.00 89.06 253 GLU A N 1
ATOM 1907 C CA . GLU A 1 253 ? 8.711 -2.707 -27.548 1.00 89.06 253 GLU A CA 1
ATOM 1908 C C . GLU A 1 253 ? 8.596 -1.173 -27.676 1.00 89.06 253 GLU A C 1
ATOM 1910 O O . GLU A 1 253 ? 7.504 -0.601 -27.824 1.00 89.06 253 GLU A O 1
ATOM 1915 N N . VAL A 1 254 ? 9.744 -0.497 -27.595 1.00 92.12 254 VAL A N 1
ATOM 1916 C CA . VAL A 1 254 ? 9.870 0.957 -27.747 1.00 92.12 254 VAL A CA 1
ATOM 1917 C C . VAL A 1 254 ? 10.692 1.324 -28.976 1.00 92.12 254 VAL A C 1
ATOM 1919 O O . VAL A 1 254 ? 11.581 0.591 -29.394 1.00 92.12 254 VAL A O 1
ATOM 1922 N N . ASN A 1 255 ? 10.426 2.502 -29.543 1.00 90.44 255 ASN A N 1
ATOM 1923 C CA . ASN A 1 255 ? 11.309 3.089 -30.547 1.00 90.44 255 ASN A CA 1
ATOM 1924 C C . ASN A 1 255 ? 12.439 3.856 -29.829 1.00 90.44 255 ASN A C 1
ATOM 1926 O O . ASN A 1 255 ? 12.113 4.770 -29.067 1.00 90.44 255 ASN A O 1
ATOM 1930 N N . PRO A 1 256 ? 13.729 3.571 -30.095 1.00 88.19 256 PRO A N 1
ATOM 1931 C CA . PRO A 1 256 ? 14.862 4.297 -29.514 1.00 88.19 256 PRO A CA 1
ATOM 1932 C C . PRO A 1 256 ? 14.746 5.824 -29.591 1.00 88.19 256 PRO A C 1
ATOM 1934 O O . PRO A 1 256 ? 15.054 6.524 -28.630 1.00 88.19 256 PRO A O 1
ATOM 1937 N N . ALA A 1 257 ? 14.225 6.359 -30.702 1.00 89.88 257 ALA A N 1
ATOM 1938 C CA . ALA A 1 257 ? 14.061 7.802 -30.890 1.00 89.88 257 ALA A CA 1
ATOM 1939 C C . ALA A 1 257 ? 13.140 8.442 -29.833 1.00 89.88 257 ALA A C 1
ATOM 1941 O O . ALA A 1 257 ? 13.274 9.626 -29.513 1.00 89.88 257 ALA A O 1
ATOM 1942 N N . HIS A 1 258 ? 12.216 7.659 -29.266 1.00 92.31 258 HIS A N 1
ATOM 1943 C CA . HIS A 1 258 ? 11.281 8.125 -28.248 1.00 92.31 258 HIS A CA 1
ATOM 1944 C C . HIS A 1 258 ? 11.937 8.319 -26.874 1.00 92.31 258 HIS A C 1
ATOM 1946 O O . HIS A 1 258 ? 11.355 9.001 -26.040 1.00 92.31 258 HIS A O 1
ATOM 1952 N N . LEU A 1 259 ? 13.135 7.770 -26.645 1.00 93.00 259 LEU A N 1
ATOM 1953 C CA . LEU A 1 259 ? 13.873 7.894 -25.382 1.00 93.00 259 LEU A CA 1
ATOM 1954 C C . LEU A 1 259 ? 14.871 9.059 -25.374 1.00 93.00 259 LEU A C 1
ATOM 1956 O O . LEU A 1 259 ? 15.568 9.258 -24.391 1.00 93.00 259 LEU A O 1
ATOM 1960 N N . SER A 1 260 ? 14.924 9.866 -26.436 1.00 91.69 260 SER A N 1
ATOM 1961 C CA . SER A 1 260 ? 15.899 10.959 -26.610 1.00 91.69 260 SER A CA 1
ATOM 1962 C C . SER A 1 260 ? 15.926 12.016 -25.496 1.00 91.69 260 SER A C 1
ATOM 1964 O O . SER A 1 260 ? 16.889 12.771 -25.400 1.00 91.69 260 SER A O 1
ATOM 1966 N N . ARG A 1 261 ? 14.875 12.098 -24.673 1.00 94.44 261 ARG A N 1
ATOM 1967 C CA . ARG A 1 261 ? 14.754 13.050 -23.556 1.00 94.44 261 ARG A CA 1
ATOM 1968 C C . ARG A 1 261 ? 15.039 12.412 -22.196 1.00 94.44 261 ARG A C 1
ATOM 1970 O O . ARG A 1 261 ? 15.123 13.137 -21.207 1.00 94.44 261 ARG A O 1
ATOM 1977 N N . LEU A 1 262 ? 15.126 11.085 -22.138 1.00 96.06 262 LEU A N 1
ATOM 1978 C CA . LEU A 1 262 ? 15.432 10.328 -20.934 1.00 96.06 262 LEU A CA 1
ATOM 1979 C C . LEU A 1 262 ? 16.951 10.293 -20.756 1.00 96.06 262 LEU A C 1
ATOM 1981 O O . LEU A 1 262 ? 17.669 9.835 -21.638 1.00 96.06 262 LEU A O 1
ATOM 1985 N N . GLU A 1 263 ? 17.426 10.786 -19.619 1.00 96.31 263 GLU A N 1
ATOM 1986 C CA . GLU A 1 263 ? 18.859 10.885 -19.327 1.00 96.31 263 GLU A CA 1
ATOM 1987 C C . GLU A 1 263 ? 19.343 9.681 -18.520 1.00 96.31 263 GLU A C 1
ATOM 1989 O O . GLU A 1 263 ? 20.395 9.121 -18.816 1.00 96.31 263 GLU A O 1
ATOM 1994 N N . ALA A 1 264 ? 18.570 9.275 -17.508 1.00 96.25 264 ALA A N 1
ATOM 1995 C CA . ALA A 1 264 ? 18.899 8.139 -16.658 1.00 96.25 264 ALA A CA 1
ATOM 1996 C C . ALA A 1 264 ? 17.664 7.551 -15.960 1.00 96.25 264 ALA A C 1
ATOM 1998 O O . ALA A 1 264 ? 16.689 8.249 -15.668 1.00 96.25 264 ALA A O 1
ATOM 1999 N N . LEU A 1 265 ? 17.736 6.266 -15.622 1.00 96.25 265 LEU A N 1
ATOM 2000 C CA . LEU A 1 265 ? 16.781 5.554 -14.782 1.00 96.25 265 LEU A CA 1
ATOM 2001 C C . LEU A 1 265 ? 17.501 4.882 -13.621 1.00 96.25 265 LEU A C 1
ATOM 2003 O O . LEU A 1 265 ? 18.416 4.092 -13.823 1.00 96.25 265 LEU A O 1
ATOM 2007 N N . HIS A 1 266 ? 17.030 5.133 -12.409 1.00 95.88 266 HIS A N 1
ATOM 2008 C CA . HIS A 1 266 ? 17.380 4.341 -11.239 1.00 95.88 266 HIS A CA 1
ATOM 2009 C C . HIS A 1 266 ? 16.169 3.503 -10.838 1.00 95.88 266 HIS A C 1
ATOM 2011 O O . HIS A 1 266 ? 15.054 4.022 -10.783 1.00 95.88 266 HIS A O 1
ATOM 2017 N N . ILE A 1 267 ? 16.357 2.210 -10.591 1.00 95.81 267 ILE A N 1
ATOM 2018 C CA . ILE A 1 267 ? 15.261 1.262 -10.367 1.00 95.81 267 ILE A CA 1
ATOM 2019 C C . ILE A 1 267 ? 15.539 0.521 -9.066 1.00 95.81 267 ILE A C 1
ATOM 2021 O O . ILE A 1 267 ? 16.593 -0.088 -8.922 1.00 95.81 267 ILE A O 1
ATOM 2025 N N . THR A 1 268 ? 14.596 0.565 -8.123 1.00 92.25 268 THR A N 1
ATOM 2026 C CA . THR A 1 268 ? 14.734 -0.167 -6.851 1.00 92.25 268 THR A CA 1
ATOM 2027 C C . THR A 1 268 ? 14.180 -1.591 -6.918 1.00 92.25 268 THR A C 1
ATOM 2029 O O . THR A 1 268 ? 14.433 -2.383 -6.018 1.00 92.25 268 THR A O 1
ATOM 2032 N N . GLY A 1 269 ? 13.346 -1.888 -7.920 1.00 93.06 269 GLY A N 1
ATOM 2033 C CA . GLY A 1 269 ? 12.818 -3.223 -8.200 1.00 93.06 269 GLY A CA 1
ATOM 2034 C C . GLY A 1 269 ? 13.552 -3.912 -9.352 1.00 93.06 269 GLY A C 1
ATOM 2035 O O . GLY A 1 269 ? 14.742 -3.697 -9.571 1.00 93.06 269 GLY A O 1
ATOM 2036 N N . LYS A 1 270 ? 12.817 -4.732 -10.109 1.00 95.31 270 LYS A N 1
ATOM 2037 C CA . LYS A 1 270 ? 13.343 -5.458 -11.275 1.00 95.31 270 LYS A CA 1
ATOM 2038 C C . LYS A 1 270 ? 13.085 -4.695 -12.569 1.00 95.31 270 LYS A C 1
ATOM 2040 O O . LYS A 1 270 ? 12.113 -3.941 -12.659 1.00 95.31 270 LYS A O 1
ATOM 2045 N N . ILE A 1 271 ? 13.904 -4.926 -13.586 1.00 97.25 271 ILE A N 1
ATOM 2046 C CA . ILE A 1 271 ? 13.665 -4.430 -14.944 1.00 97.25 271 ILE A CA 1
ATOM 2047 C C . ILE A 1 271 ? 13.351 -5.597 -15.876 1.00 97.25 271 ILE A C 1
ATOM 2049 O O . ILE A 1 271 ? 14.164 -6.495 -16.064 1.00 97.25 271 ILE A O 1
ATOM 2053 N N . TYR A 1 272 ? 12.161 -5.572 -16.466 1.00 96.75 272 TYR A N 1
ATOM 2054 C CA . TYR A 1 272 ? 11.704 -6.546 -17.449 1.00 96.75 272 TYR A CA 1
ATOM 2055 C C . TYR A 1 272 ? 11.844 -5.940 -18.834 1.00 96.75 272 TYR A C 1
ATOM 2057 O O . TYR A 1 272 ? 11.221 -4.914 -19.111 1.00 96.75 272 TYR A O 1
ATOM 2065 N N . VAL A 1 273 ? 12.657 -6.550 -19.692 1.00 96.75 273 VAL A N 1
ATOM 2066 C CA . VAL A 1 273 ? 13.052 -5.954 -20.974 1.00 96.75 273 VAL A CA 1
ATOM 2067 C C . VAL A 1 273 ? 13.030 -6.987 -22.106 1.00 96.75 273 VAL A C 1
ATOM 2069 O O . VAL A 1 273 ? 13.460 -8.120 -21.886 1.00 96.75 273 VAL A O 1
ATOM 2072 N N . PRO A 1 274 ? 12.548 -6.636 -23.314 1.00 96.06 274 PRO A N 1
ATOM 2073 C CA . PRO A 1 274 ? 12.712 -7.490 -24.483 1.00 96.06 274 PRO A CA 1
ATOM 2074 C C . PRO A 1 274 ? 14.194 -7.790 -24.730 1.00 96.06 274 PRO A C 1
ATOM 2076 O O . PRO A 1 274 ? 15.019 -6.873 -24.687 1.00 96.06 274 PRO A O 1
ATOM 2079 N N . VAL A 1 275 ? 14.536 -9.053 -25.001 1.00 94.81 275 VAL A N 1
ATOM 2080 C CA . VAL A 1 275 ? 15.930 -9.480 -25.257 1.00 94.81 275 VAL A CA 1
ATOM 2081 C C . VAL A 1 275 ? 16.593 -8.627 -26.347 1.00 94.81 275 VAL A C 1
ATOM 2083 O O . VAL A 1 275 ? 17.744 -8.225 -26.213 1.00 94.81 275 VAL A O 1
ATOM 2086 N N . ASP A 1 276 ? 15.853 -8.294 -27.402 1.00 94.00 276 ASP A N 1
ATOM 2087 C CA . ASP A 1 276 ? 16.321 -7.511 -28.550 1.00 94.00 276 ASP A CA 1
ATOM 2088 C C . ASP A 1 276 ? 16.483 -6.006 -28.271 1.00 94.00 276 ASP A C 1
ATOM 2090 O O . ASP A 1 276 ? 17.041 -5.284 -29.097 1.00 94.00 276 ASP A O 1
ATOM 2094 N N . GLN A 1 277 ? 16.031 -5.520 -27.111 1.00 94.06 277 GLN A N 1
ATOM 2095 C CA . GLN A 1 277 ? 16.148 -4.118 -26.706 1.00 94.06 277 GLN A CA 1
ATOM 2096 C C . GLN A 1 277 ? 17.077 -3.905 -25.508 1.00 94.06 277 GLN A C 1
ATOM 2098 O O . GLN A 1 277 ? 17.239 -2.767 -25.079 1.00 94.06 277 GLN A O 1
ATOM 2103 N N . MET A 1 278 ? 17.720 -4.942 -24.966 1.00 94.62 278 MET A N 1
ATOM 2104 C CA . MET A 1 278 ? 18.591 -4.798 -23.790 1.00 94.62 278 MET A CA 1
ATOM 2105 C C . MET A 1 278 ? 19.674 -3.725 -23.976 1.00 94.62 278 MET A C 1
ATOM 2107 O O . MET A 1 278 ? 19.793 -2.828 -23.140 1.00 94.62 278 MET A O 1
ATOM 2111 N N . ASP A 1 279 ? 20.388 -3.754 -25.104 1.00 94.38 279 ASP A N 1
ATOM 2112 C CA . ASP A 1 279 ? 21.479 -2.815 -25.408 1.00 94.38 279 ASP A CA 1
ATOM 2113 C C . ASP A 1 279 ? 21.019 -1.350 -25.485 1.00 94.38 279 ASP A C 1
ATOM 2115 O O . ASP A 1 279 ? 21.802 -0.438 -25.223 1.00 94.38 279 ASP A O 1
ATOM 2119 N N . LEU A 1 280 ? 19.740 -1.110 -25.799 1.00 94.56 280 LEU A N 1
ATOM 2120 C CA . LEU A 1 280 ? 19.148 0.229 -25.778 1.00 94.56 280 LEU A CA 1
ATOM 2121 C C . LEU A 1 280 ? 19.029 0.772 -24.349 1.00 94.56 280 LEU A C 1
ATOM 2123 O O . LEU A 1 280 ? 19.204 1.969 -24.126 1.00 94.56 280 LEU A O 1
ATOM 2127 N N . TRP A 1 281 ? 18.698 -0.094 -23.391 1.00 95.19 281 TRP A N 1
ATOM 2128 C CA . TRP A 1 281 ? 18.367 0.302 -22.023 1.00 95.19 281 TRP A CA 1
ATOM 2129 C C . TRP A 1 281 ? 19.575 0.325 -21.096 1.00 95.19 281 TRP A C 1
ATOM 2131 O O . TRP A 1 281 ? 19.640 1.204 -20.241 1.00 95.19 281 TRP A O 1
ATOM 2141 N N . ILE A 1 282 ? 20.544 -0.577 -21.282 1.00 95.00 282 ILE A N 1
ATOM 2142 C CA . ILE A 1 282 ? 21.773 -0.658 -20.473 1.00 95.00 282 ILE A CA 1
ATOM 2143 C C . ILE A 1 282 ? 22.425 0.714 -20.209 1.00 95.00 282 ILE A C 1
ATOM 2145 O O . ILE A 1 282 ? 22.645 1.021 -19.038 1.00 95.00 282 ILE A O 1
ATOM 2149 N N . PRO A 1 283 ? 22.695 1.580 -21.211 1.00 95.25 283 PRO A N 1
ATOM 2150 C CA . PRO A 1 283 ? 23.367 2.860 -20.960 1.00 95.25 283 PRO A CA 1
ATOM 2151 C C . PRO A 1 283 ? 22.509 3.879 -20.193 1.00 95.25 283 PRO A C 1
ATOM 2153 O O . PRO A 1 283 ? 23.052 4.844 -19.662 1.00 95.25 283 PRO A O 1
ATOM 2156 N N . LEU A 1 284 ? 21.187 3.690 -20.143 1.00 95.62 284 LEU A N 1
ATOM 2157 C CA . LEU A 1 284 ? 20.261 4.571 -19.430 1.00 95.62 284 LEU A CA 1
ATOM 2158 C C . LEU A 1 284 ? 20.063 4.144 -17.971 1.00 95.62 284 LEU A C 1
ATOM 2160 O O . LEU A 1 284 ? 19.603 4.950 -17.166 1.00 95.62 284 LEU A O 1
ATOM 2164 N N . ILE A 1 285 ? 20.368 2.895 -17.611 1.00 95.38 285 ILE A N 1
ATOM 2165 C CA . ILE A 1 285 ? 20.169 2.394 -16.249 1.00 95.38 285 ILE A CA 1
ATOM 2166 C C . ILE A 1 285 ? 21.365 2.757 -15.364 1.00 95.38 285 ILE A C 1
ATOM 2168 O O . ILE A 1 285 ? 22.512 2.449 -15.673 1.00 95.38 285 ILE A O 1
ATOM 2172 N N . GLN A 1 286 ? 21.082 3.373 -14.217 1.00 92.81 286 GLN A N 1
ATOM 2173 C CA . GLN A 1 286 ? 22.045 3.618 -13.150 1.00 92.81 286 GLN A CA 1
ATOM 2174 C C . GLN A 1 286 ? 21.789 2.706 -11.948 1.00 92.81 286 GLN A C 1
ATOM 2176 O O . GLN A 1 286 ? 20.675 2.631 -11.420 1.00 92.81 286 GLN A O 1
ATOM 2181 N N . GLY A 1 287 ? 22.862 2.089 -11.456 1.00 87.75 287 GLY A N 1
ATOM 2182 C CA . GLY A 1 287 ? 22.815 1.058 -10.421 1.00 87.75 287 GLY A CA 1
ATOM 2183 C C . GLY A 1 287 ? 22.739 -0.343 -11.023 1.00 87.75 287 GLY A C 1
ATOM 2184 O O . GLY A 1 287 ? 22.958 -0.530 -12.216 1.00 87.75 287 GLY A O 1
ATOM 2185 N N . GLU A 1 288 ? 22.430 -1.327 -10.184 1.00 90.19 288 GLU A N 1
ATOM 2186 C CA . GLU A 1 288 ? 22.437 -2.745 -10.558 1.00 90.19 288 GLU A CA 1
ATOM 2187 C C . GLU A 1 288 ? 21.075 -3.385 -10.239 1.00 90.19 288 GLU A C 1
ATOM 2189 O O . GLU A 1 288 ? 20.973 -4.179 -9.302 1.00 90.19 288 GLU A O 1
ATOM 2194 N N . PRO A 1 289 ? 19.989 -3.013 -10.950 1.00 93.38 289 PRO A N 1
ATOM 2195 C CA . PRO A 1 289 ? 18.720 -3.707 -10.778 1.00 93.38 289 PRO A CA 1
ATOM 2196 C C . PRO A 1 289 ? 18.823 -5.146 -11.295 1.00 93.38 289 PRO A C 1
ATOM 2198 O O . PRO A 1 289 ? 19.641 -5.464 -12.159 1.00 93.38 289 PRO A O 1
ATOM 2201 N N . GLU A 1 290 ? 17.943 -6.017 -10.809 1.00 94.88 290 GLU A N 1
ATOM 2202 C CA . GLU A 1 290 ? 17.803 -7.367 -11.357 1.00 94.88 290 GLU A CA 1
ATOM 2203 C C . GLU A 1 290 ? 17.165 -7.292 -12.752 1.00 94.88 290 GLU A C 1
ATOM 2205 O O . GLU A 1 290 ? 16.033 -6.819 -12.910 1.00 94.88 290 GLU A O 1
ATOM 2210 N N . TRP A 1 291 ? 17.904 -7.748 -13.764 1.00 95.75 291 TRP A N 1
ATOM 2211 C CA . TRP A 1 291 ? 17.458 -7.776 -15.153 1.00 95.75 291 TRP A CA 1
ATOM 2212 C C . TRP A 1 291 ? 16.723 -9.075 -15.460 1.00 95.75 291 TRP A C 1
ATOM 2214 O O . TRP A 1 291 ? 17.277 -10.161 -15.307 1.00 95.75 291 TRP A O 1
ATOM 2224 N N . ILE A 1 292 ? 15.496 -8.948 -15.955 1.00 95.56 292 ILE A N 1
ATOM 2225 C CA . ILE A 1 292 ? 14.662 -10.054 -16.415 1.00 95.56 292 ILE A CA 1
ATOM 2226 C C . ILE A 1 292 ? 14.427 -9.884 -17.921 1.00 95.56 292 ILE A C 1
ATOM 2228 O O . ILE A 1 292 ? 13.458 -9.236 -18.340 1.00 95.56 292 ILE A O 1
ATOM 2232 N N . PRO A 1 293 ? 15.331 -10.411 -18.760 1.00 95.31 293 PRO A N 1
ATOM 2233 C CA . PRO A 1 293 ? 15.117 -10.416 -20.195 1.00 95.31 293 PRO A CA 1
ATOM 2234 C C . PRO A 1 293 ? 13.963 -11.354 -20.554 1.00 95.31 293 PRO A C 1
ATOM 2236 O O . PRO A 1 293 ? 13.790 -12.404 -19.933 1.00 95.31 293 PRO A O 1
ATOM 2239 N N . TYR A 1 294 ? 13.174 -10.990 -21.562 1.00 95.19 294 TYR A N 1
ATOM 2240 C CA . TYR A 1 294 ? 12.062 -11.821 -22.009 1.00 95.19 294 TYR A CA 1
ATOM 2241 C C . TYR A 1 294 ? 11.900 -11.857 -23.529 1.00 95.19 294 TYR A C 1
ATOM 2243 O O . TYR A 1 294 ? 12.290 -10.936 -24.250 1.00 95.19 294 TYR A O 1
ATOM 2251 N N . GLU A 1 295 ? 11.271 -12.931 -24.007 1.00 93.94 295 GLU A N 1
ATOM 2252 C CA . GLU A 1 295 ? 10.901 -13.121 -25.409 1.00 93.94 295 GLU A CA 1
ATOM 2253 C C . GLU A 1 295 ? 9.388 -12.978 -25.620 1.00 93.94 295 GLU A C 1
ATOM 2255 O O . GLU A 1 295 ? 8.567 -13.338 -24.766 1.00 93.94 295 GLU A O 1
ATOM 2260 N N . GLY A 1 296 ? 9.011 -12.511 -26.811 1.00 92.62 296 GLY A N 1
ATOM 2261 C CA . GLY A 1 296 ? 7.617 -12.404 -27.223 1.00 92.62 296 GLY A CA 1
ATOM 2262 C C . GLY A 1 296 ? 6.884 -11.223 -26.594 1.00 92.62 296 GLY A C 1
ATOM 2263 O O . GLY A 1 296 ? 7.466 -10.187 -26.296 1.00 92.62 296 GLY A O 1
ATOM 2264 N N . THR A 1 297 ? 5.570 -11.361 -26.430 1.00 93.00 297 THR A N 1
ATOM 2265 C CA . THR A 1 297 ? 4.732 -10.296 -25.855 1.00 93.00 297 THR A CA 1
ATOM 2266 C C . THR A 1 297 ? 4.640 -10.415 -24.339 1.00 93.00 297 THR A C 1
ATOM 2268 O O . THR A 1 297 ? 4.308 -11.481 -23.824 1.00 93.00 297 THR A O 1
ATOM 2271 N N . LEU A 1 298 ? 4.892 -9.318 -23.622 1.00 94.94 298 LEU A N 1
ATOM 2272 C CA . LEU A 1 298 ? 4.706 -9.253 -22.174 1.00 94.94 298 LEU A CA 1
ATOM 2273 C C . LEU A 1 298 ? 3.239 -8.985 -21.814 1.00 94.94 298 LEU A C 1
ATOM 2275 O O . LEU A 1 298 ? 2.635 -8.037 -22.317 1.00 94.94 298 LEU A O 1
ATOM 2279 N N . GLN A 1 299 ? 2.684 -9.781 -20.902 1.00 94.44 299 GLN A N 1
ATOM 2280 C CA . GLN A 1 299 ? 1.390 -9.540 -20.267 1.00 94.44 299 GLN A CA 1
ATOM 2281 C C . GLN A 1 299 ? 1.553 -9.469 -18.745 1.00 94.44 299 GLN A C 1
ATOM 2283 O O . GLN A 1 299 ? 2.068 -10.397 -18.127 1.00 94.44 299 GLN A O 1
ATOM 2288 N N . LEU A 1 300 ? 1.053 -8.386 -18.148 1.00 94.75 300 LEU A N 1
ATOM 2289 C CA . LEU A 1 300 ? 0.964 -8.214 -16.698 1.00 94.75 300 LEU A CA 1
ATOM 2290 C C . LEU A 1 300 ? -0.451 -8.564 -16.227 1.00 94.75 300 LEU A C 1
ATOM 2292 O O . LEU A 1 300 ? -1.430 -8.160 -16.863 1.00 94.75 300 LEU A O 1
ATOM 2296 N N . ILE A 1 301 ? -0.562 -9.311 -15.132 1.00 94.38 301 ILE A N 1
ATOM 2297 C CA . ILE A 1 301 ? -1.835 -9.678 -14.505 1.00 94.38 301 ILE A CA 1
ATOM 2298 C C . ILE A 1 301 ? -1.800 -9.200 -13.052 1.00 94.38 301 ILE A C 1
ATOM 2300 O O . ILE A 1 301 ? -1.208 -9.859 -12.209 1.00 94.38 301 ILE A O 1
ATOM 2304 N N . ASP A 1 302 ? -2.445 -8.069 -12.761 1.00 90.00 302 ASP A N 1
ATOM 2305 C CA . ASP A 1 302 ? -2.554 -7.511 -11.398 1.00 90.00 302 ASP A CA 1
ATOM 2306 C C . ASP A 1 302 ? -3.911 -7.821 -10.726 1.00 90.00 302 ASP A C 1
ATOM 2308 O O . ASP A 1 302 ? -4.117 -7.535 -9.549 1.00 90.00 302 ASP A O 1
ATOM 2312 N N . GLY A 1 303 ? -4.859 -8.387 -11.480 1.00 91.19 303 GLY A N 1
ATOM 2313 C CA . GLY A 1 303 ? -6.214 -8.728 -11.034 1.00 91.19 303 GLY A CA 1
ATOM 2314 C C . GLY A 1 303 ? -6.575 -10.168 -11.389 1.00 91.19 303 GLY A C 1
ATOM 2315 O O . GLY A 1 303 ? -5.718 -11.042 -11.374 1.00 91.19 303 GLY A O 1
ATOM 2316 N N . VAL A 1 304 ? -7.836 -10.426 -11.735 1.00 91.81 304 VAL A N 1
ATOM 2317 C CA . VAL A 1 304 ? -8.273 -11.754 -12.194 1.00 91.81 304 VAL A CA 1
ATOM 2318 C C . VAL A 1 304 ? -8.213 -11.815 -13.719 1.00 91.81 304 VAL A C 1
ATOM 2320 O O . VAL A 1 304 ? -8.798 -10.965 -14.390 1.00 91.81 304 VAL A O 1
ATOM 2323 N N . ALA A 1 305 ? -7.528 -12.812 -14.279 1.00 91.69 305 ALA A N 1
ATOM 2324 C CA . ALA A 1 305 ? -7.446 -13.012 -15.723 1.00 91.69 305 ALA A CA 1
ATOM 2325 C C . ALA A 1 305 ? -7.465 -14.496 -16.108 1.00 91.69 305 ALA A C 1
ATOM 2327 O O . ALA A 1 305 ? -6.865 -15.337 -15.444 1.00 91.69 305 ALA A O 1
ATOM 2328 N N . THR A 1 306 ? -8.114 -14.808 -17.233 1.00 93.12 306 THR A N 1
ATOM 2329 C CA . THR A 1 306 ? -8.022 -16.127 -17.876 1.00 93.12 306 THR A CA 1
ATOM 2330 C C . THR A 1 306 ? -7.080 -16.051 -19.073 1.00 93.12 306 THR A C 1
ATOM 2332 O O . THR A 1 306 ? -7.222 -15.188 -19.941 1.00 93.12 306 THR A O 1
ATOM 2335 N N . ILE A 1 307 ? -6.111 -16.957 -19.130 1.00 90.94 307 ILE A N 1
ATOM 2336 C CA . ILE A 1 307 ? -5.136 -17.069 -20.212 1.00 90.94 307 ILE A CA 1
ATOM 2337 C C . ILE A 1 307 ? -5.655 -18.153 -21.156 1.00 90.94 307 ILE A C 1
ATOM 2339 O O . ILE A 1 307 ? -5.610 -19.332 -20.823 1.00 90.94 307 ILE A O 1
ATOM 2343 N N . GLY A 1 308 ? -6.194 -17.753 -22.311 1.00 84.56 308 GLY A N 1
ATOM 2344 C CA . GLY A 1 308 ? -6.801 -18.687 -23.274 1.00 84.56 308 GLY A CA 1
ATOM 2345 C C . GLY A 1 308 ? -6.135 -18.744 -24.648 1.00 84.56 308 GLY A C 1
ATOM 2346 O O . GLY A 1 308 ? -6.128 -19.794 -25.275 1.00 84.56 308 GLY A O 1
ATOM 2347 N N . ALA A 1 309 ? -5.535 -17.647 -25.122 1.00 79.25 309 ALA A N 1
ATOM 2348 C CA . ALA A 1 309 ? -4.945 -17.580 -26.461 1.00 79.25 309 ALA A CA 1
ATOM 2349 C C . ALA A 1 309 ? -3.412 -17.489 -26.407 1.00 79.25 309 ALA A C 1
ATOM 2351 O O . ALA A 1 309 ? -2.853 -16.513 -25.895 1.00 79.25 309 ALA A O 1
ATOM 2352 N N . LEU A 1 310 ? -2.746 -18.490 -26.991 1.00 86.88 310 LEU A N 1
ATOM 2353 C CA . LEU A 1 310 ? -1.300 -18.534 -27.227 1.00 86.88 310 LEU A CA 1
ATOM 2354 C C . LEU A 1 310 ? -1.029 -18.750 -28.721 1.00 86.88 310 LEU A C 1
ATOM 2356 O O . LEU A 1 310 ? -0.679 -19.847 -29.149 1.00 86.88 310 LEU A O 1
ATOM 2360 N N . THR A 1 311 ? -1.224 -17.708 -29.531 1.00 86.69 311 THR A N 1
ATOM 2361 C CA . THR A 1 311 ? -0.962 -17.735 -30.985 1.00 86.69 311 THR A CA 1
ATOM 2362 C C . THR A 1 311 ? 0.461 -17.307 -31.356 1.00 86.69 311 THR A C 1
ATOM 2364 O O . THR A 1 311 ? 0.907 -17.569 -32.470 1.00 86.69 311 THR A O 1
ATOM 2367 N N . ALA A 1 312 ? 1.179 -16.677 -30.427 1.00 90.69 312 ALA A N 1
ATOM 2368 C CA . ALA A 1 312 ? 2.545 -16.192 -30.583 1.00 90.69 312 ALA A CA 1
ATOM 2369 C C . ALA A 1 312 ? 3.319 -16.343 -29.257 1.00 90.69 312 ALA A C 1
ATOM 2371 O O . ALA A 1 312 ? 2.679 -16.515 -28.213 1.00 90.69 312 ALA A O 1
ATOM 2372 N N . PRO A 1 313 ? 4.666 -16.258 -29.279 1.00 93.75 313 PRO A N 1
ATOM 2373 C CA . PRO A 1 313 ? 5.489 -16.235 -28.075 1.00 93.75 313 PRO A CA 1
ATOM 2374 C C . PRO A 1 313 ? 5.007 -15.203 -27.050 1.00 93.75 313 PRO A C 1
ATOM 2376 O O . PRO A 1 313 ? 4.753 -14.038 -27.385 1.00 93.75 313 PRO A O 1
ATOM 2379 N N . LYS A 1 314 ? 4.882 -15.631 -25.796 1.00 94.88 314 LYS A N 1
ATOM 2380 C CA . LYS A 1 314 ? 4.309 -14.831 -24.719 1.00 94.88 314 LYS A CA 1
ATOM 2381 C C . LYS A 1 314 ? 5.080 -15.009 -23.421 1.00 94.88 314 LYS A C 1
ATOM 2383 O O . LYS A 1 314 ? 5.441 -16.125 -23.057 1.00 94.88 314 LYS A O 1
ATOM 2388 N N . THR A 1 315 ? 5.260 -13.898 -22.722 1.00 96.25 315 THR A N 1
ATOM 2389 C CA . THR A 1 315 ? 5.771 -13.833 -21.359 1.00 96.25 315 THR A CA 1
ATOM 2390 C C . THR A 1 315 ? 4.686 -13.275 -20.447 1.00 96.25 315 THR A C 1
ATOM 2392 O O . THR A 1 315 ? 4.031 -12.287 -20.786 1.00 96.25 315 THR A O 1
ATOM 2395 N N . ILE A 1 316 ? 4.476 -13.898 -19.292 1.00 95.69 316 ILE A N 1
ATOM 2396 C CA . ILE A 1 316 ? 3.445 -13.508 -18.330 1.00 95.69 316 ILE A CA 1
ATOM 2397 C C . ILE A 1 316 ? 4.083 -13.211 -16.979 1.00 95.69 316 ILE A C 1
ATOM 2399 O O . ILE A 1 316 ? 4.894 -13.984 -16.481 1.00 95.69 316 ILE A O 1
ATOM 2403 N N . ILE A 1 317 ? 3.672 -12.105 -16.365 1.00 96.12 317 ILE A N 1
ATOM 2404 C CA . ILE A 1 317 ? 3.977 -11.800 -14.968 1.00 96.12 317 ILE A CA 1
ATOM 2405 C C . ILE A 1 317 ? 2.647 -11.688 -14.236 1.00 96.12 317 ILE A C 1
ATOM 2407 O O . ILE A 1 317 ? 1.836 -10.806 -14.532 1.00 96.12 317 ILE A O 1
ATOM 2411 N N . ASN A 1 318 ? 2.409 -12.620 -13.321 1.00 95.50 318 ASN A N 1
ATOM 2412 C CA . ASN A 1 318 ? 1.178 -12.731 -12.560 1.00 95.50 318 ASN A CA 1
ATOM 2413 C C . ASN A 1 318 ? 1.380 -12.261 -11.120 1.00 95.50 318 ASN A C 1
ATOM 2415 O O . ASN A 1 318 ? 1.954 -12.989 -10.318 1.00 95.50 318 ASN A O 1
ATOM 2419 N N . HIS A 1 319 ? 0.839 -11.089 -10.800 1.00 93.56 319 HIS A N 1
ATOM 2420 C CA . HIS A 1 319 ? 0.711 -10.542 -9.444 1.00 93.56 319 HIS A CA 1
ATOM 2421 C C . HIS A 1 319 ? -0.682 -10.785 -8.837 1.00 93.56 319 HIS A C 1
ATOM 2423 O O . HIS A 1 319 ? -0.888 -10.534 -7.652 1.00 93.56 319 HIS A O 1
ATOM 2429 N N . GLY A 1 320 ? -1.648 -11.237 -9.644 1.00 92.81 320 GLY A N 1
ATOM 2430 C CA . GLY A 1 320 ? -3.050 -11.429 -9.273 1.00 92.81 320 GLY A CA 1
ATOM 2431 C C . GLY A 1 320 ? -3.482 -12.896 -9.304 1.00 92.81 320 GLY A C 1
ATOM 2432 O O . GLY A 1 320 ? -2.780 -13.775 -8.814 1.00 92.81 320 GLY A O 1
ATOM 2433 N N . VAL A 1 321 ? -4.662 -13.165 -9.863 1.00 92.88 321 VAL A N 1
ATOM 2434 C CA . VAL A 1 321 ? -5.206 -14.518 -10.044 1.00 92.88 321 VAL A CA 1
ATOM 2435 C C . VAL A 1 321 ? -5.261 -14.832 -11.535 1.00 92.88 321 VAL A C 1
ATOM 2437 O O . VAL A 1 321 ? -6.129 -14.340 -12.259 1.00 92.88 321 VAL A O 1
ATOM 2440 N N . ALA A 1 322 ? -4.342 -15.669 -11.999 1.00 94.75 322 ALA A N 1
ATOM 2441 C CA . ALA A 1 322 ? -4.298 -16.147 -13.371 1.00 94.75 322 ALA A CA 1
ATOM 2442 C C . ALA A 1 322 ? -4.899 -17.550 -13.452 1.00 94.75 322 ALA A C 1
ATOM 2444 O O . ALA A 1 322 ? -4.534 -18.428 -12.681 1.00 94.75 322 ALA A O 1
ATOM 2445 N N . THR A 1 323 ? -5.798 -17.781 -14.404 1.00 95.12 323 THR A N 1
ATOM 2446 C CA . THR A 1 323 ? -6.348 -19.116 -14.682 1.00 95.12 323 THR A CA 1
ATOM 2447 C C . THR A 1 323 ? -5.976 -19.528 -16.097 1.00 95.12 323 THR A C 1
ATOM 2449 O O . THR A 1 323 ? -6.280 -18.804 -17.046 1.00 95.12 323 THR A O 1
ATOM 2452 N N . LEU A 1 324 ? -5.303 -20.665 -16.265 1.00 93.56 324 LEU A N 1
ATOM 2453 C CA . LEU A 1 324 ? -5.077 -21.236 -17.590 1.00 93.56 324 LEU A CA 1
ATOM 2454 C C . LEU A 1 324 ? -6.383 -21.842 -18.098 1.00 93.56 324 LEU A C 1
ATOM 2456 O O . LEU A 1 324 ? -6.999 -22.661 -17.420 1.00 93.56 324 LEU A O 1
ATOM 2460 N N . SER A 1 325 ? -6.805 -21.435 -19.296 1.00 91.19 325 SER A N 1
ATOM 2461 C CA . SER A 1 325 ? -7.972 -22.032 -19.944 1.00 91.19 325 SER A CA 1
ATOM 2462 C C . SER A 1 325 ? -7.747 -23.537 -20.126 1.00 91.19 325 SER A C 1
ATOM 2464 O O . SER A 1 325 ? -6.653 -23.922 -20.551 1.00 91.19 325 SER A O 1
ATOM 2466 N N . PRO A 1 326 ? -8.760 -24.389 -19.898 1.00 84.88 326 PRO A N 1
ATOM 2467 C CA . PRO A 1 326 ? -8.685 -25.816 -20.219 1.00 84.88 326 PRO A CA 1
ATOM 2468 C C . PRO A 1 326 ? -8.335 -26.095 -21.690 1.00 84.88 326 PRO A C 1
ATOM 2470 O O . PRO A 1 326 ? -7.777 -27.139 -22.008 1.00 84.88 326 PRO A O 1
ATOM 2473 N N . GLU A 1 327 ? -8.614 -25.146 -22.589 1.00 85.81 327 GLU A N 1
ATOM 2474 C CA . GLU A 1 327 ? -8.298 -25.245 -24.021 1.00 85.81 327 GLU A CA 1
ATOM 2475 C C . GLU A 1 327 ? -6.793 -25.127 -24.326 1.00 85.81 327 GLU A C 1
ATOM 2477 O O . GLU A 1 327 ? -6.347 -25.479 -25.421 1.00 85.81 327 GLU A O 1
ATOM 2482 N N . LEU A 1 328 ? -5.985 -24.638 -23.377 1.00 89.88 328 LEU A N 1
ATOM 2483 C CA . LEU A 1 328 ? -4.535 -24.575 -23.536 1.00 89.88 328 LEU A CA 1
ATOM 2484 C C . LEU A 1 328 ? -3.916 -25.955 -23.325 1.00 89.88 328 LEU A C 1
ATOM 2486 O O . LEU A 1 328 ? -3.684 -26.386 -22.193 1.00 89.88 328 LEU A O 1
ATOM 2490 N N . THR A 1 329 ? -3.602 -26.621 -24.434 1.00 90.00 329 THR A N 1
ATOM 2491 C CA . THR A 1 329 ? -2.878 -27.893 -24.425 1.00 90.00 329 THR A CA 1
ATOM 2492 C C . THR A 1 329 ? -1.430 -27.710 -23.965 1.00 90.00 329 THR A C 1
ATOM 2494 O O . THR A 1 329 ? -0.817 -26.654 -24.156 1.00 90.00 329 THR A O 1
ATOM 2497 N N . SER A 1 330 ? -0.845 -28.773 -23.404 1.00 90.75 330 SER A N 1
ATOM 2498 C CA . SER A 1 330 ? 0.569 -28.810 -23.009 1.00 90.75 330 SER A CA 1
ATOM 2499 C C . SER A 1 330 ? 1.512 -28.434 -24.161 1.00 90.75 330 SER A C 1
ATOM 2501 O O . SER A 1 330 ? 2.501 -27.738 -23.950 1.00 90.75 330 SER A O 1
ATOM 2503 N N . GLU A 1 331 ? 1.169 -28.818 -25.393 1.00 89.75 331 GLU A N 1
ATOM 2504 C CA . GLU A 1 331 ? 1.934 -28.497 -26.604 1.00 89.75 331 GLU A CA 1
ATOM 2505 C C . GLU A 1 331 ? 1.937 -26.993 -26.915 1.00 89.75 331 GLU A C 1
ATOM 2507 O O . GLU A 1 331 ? 2.979 -26.426 -27.250 1.00 89.75 331 GLU A O 1
ATOM 2512 N N . LEU A 1 332 ? 0.785 -26.321 -26.785 1.00 91.31 332 LEU A N 1
ATOM 2513 C CA . LEU A 1 332 ? 0.689 -24.875 -27.001 1.00 91.31 332 LEU A CA 1
ATOM 2514 C C . LEU A 1 332 ? 1.469 -24.100 -25.937 1.00 91.31 332 LEU A C 1
ATOM 2516 O O . LEU A 1 332 ? 2.134 -23.116 -26.269 1.00 91.31 332 LEU A O 1
ATOM 2520 N N . LEU A 1 333 ? 1.421 -24.560 -24.684 1.00 92.81 333 LEU A N 1
ATOM 2521 C CA . LEU A 1 333 ? 2.191 -23.979 -23.586 1.00 92.81 333 LEU A CA 1
ATOM 2522 C C . LEU A 1 333 ? 3.694 -24.106 -23.839 1.00 92.81 333 LEU A C 1
ATOM 2524 O O . LEU A 1 333 ? 4.380 -23.090 -23.861 1.00 92.81 333 LEU A O 1
ATOM 2528 N N . GLN A 1 334 ? 4.193 -25.306 -24.134 1.00 92.19 334 GLN A N 1
ATOM 2529 C CA . GLN A 1 334 ? 5.620 -25.532 -24.398 1.00 92.19 334 GLN A CA 1
ATOM 2530 C C . GLN A 1 334 ? 6.132 -24.760 -25.620 1.00 92.19 334 GLN A C 1
ATOM 2532 O O . GLN A 1 334 ? 7.271 -24.297 -25.646 1.00 92.19 334 GLN A O 1
ATOM 2537 N N . LYS A 1 335 ? 5.296 -24.604 -26.651 1.00 92.31 335 LYS A N 1
ATOM 2538 C CA . LYS A 1 335 ? 5.683 -23.898 -27.875 1.00 92.31 335 LYS A CA 1
ATOM 2539 C C . LYS A 1 335 ? 5.750 -22.382 -27.679 1.00 92.31 335 LYS A C 1
ATOM 2541 O O . LYS A 1 335 ? 6.700 -21.737 -28.137 1.00 92.31 335 LYS A O 1
ATOM 2546 N N . ASN A 1 336 ? 4.721 -21.811 -27.052 1.00 94.25 336 ASN A N 1
ATOM 2547 C CA . ASN A 1 336 ? 4.458 -20.373 -27.098 1.00 94.25 336 ASN A CA 1
ATOM 2548 C C . ASN A 1 336 ? 4.615 -19.663 -25.747 1.00 94.25 336 ASN A C 1
ATOM 2550 O O . ASN A 1 336 ? 4.773 -18.445 -25.751 1.00 94.25 336 ASN A O 1
ATOM 2554 N N . MET A 1 337 ? 4.617 -20.360 -24.609 1.00 95.69 337 MET A N 1
ATOM 2555 C CA . MET A 1 337 ? 4.969 -19.743 -23.328 1.00 95.69 337 MET A CA 1
ATOM 2556 C C . MET A 1 337 ? 6.490 -19.676 -23.202 1.00 95.69 337 MET A C 1
ATOM 2558 O O . MET A 1 337 ? 7.165 -20.700 -23.242 1.00 95.69 337 MET A O 1
ATOM 2562 N N . LYS A 1 338 ? 7.035 -18.465 -23.089 1.00 95.56 338 LYS A N 1
ATOM 2563 C CA . LYS A 1 338 ? 8.483 -18.233 -22.988 1.00 95.56 338 LYS A CA 1
ATOM 2564 C C . LYS A 1 338 ? 8.948 -18.044 -21.559 1.00 95.56 338 LYS A C 1
ATOM 2566 O O . LYS A 1 338 ? 10.028 -18.497 -21.206 1.00 95.56 338 LYS A O 1
ATOM 2571 N N . LEU A 1 339 ? 8.119 -17.395 -20.754 1.00 95.50 339 LEU A N 1
ATOM 2572 C CA . LEU A 1 339 ? 8.366 -17.181 -19.341 1.00 95.50 339 LEU A CA 1
ATOM 2573 C C . LEU A 1 339 ? 7.031 -16.917 -18.648 1.00 95.50 339 LEU A C 1
ATOM 2575 O O . LEU A 1 339 ? 6.209 -16.146 -19.142 1.00 95.50 339 LEU A O 1
ATOM 2579 N N . ILE A 1 340 ? 6.820 -17.530 -17.492 1.00 95.69 340 ILE A N 1
ATOM 2580 C CA . ILE A 1 340 ? 5.743 -17.175 -16.576 1.00 95.69 340 ILE A CA 1
ATOM 2581 C C . ILE A 1 340 ? 6.315 -16.989 -15.175 1.00 95.69 340 ILE A C 1
ATOM 2583 O O . ILE A 1 340 ? 6.849 -17.917 -14.575 1.00 95.69 340 ILE A O 1
ATOM 2587 N N . ILE A 1 341 ? 6.206 -15.771 -14.654 1.00 96.00 341 ILE A N 1
ATOM 2588 C CA . ILE A 1 341 ? 6.542 -15.454 -13.268 1.00 96.00 341 ILE A CA 1
ATOM 2589 C C . ILE A 1 341 ? 5.233 -15.373 -12.498 1.00 96.00 341 ILE A C 1
ATOM 2591 O O . ILE A 1 341 ? 4.397 -14.515 -12.777 1.00 96.00 341 ILE A O 1
ATOM 2595 N N . ASN A 1 342 ? 5.040 -16.295 -11.562 1.00 95.62 342 ASN A N 1
ATOM 2596 C CA . ASN A 1 342 ? 3.873 -16.348 -10.700 1.00 95.62 342 ASN A CA 1
ATOM 2597 C C . ASN A 1 342 ? 4.227 -15.816 -9.310 1.00 95.62 342 ASN A C 1
ATOM 2599 O O . ASN A 1 342 ? 4.789 -16.550 -8.503 1.00 95.62 342 ASN A O 1
ATOM 2603 N N . ASP A 1 343 ? 3.864 -14.567 -9.037 1.00 93.88 343 ASP A N 1
ATOM 2604 C CA . ASP A 1 343 ? 3.951 -13.921 -7.722 1.00 93.88 343 ASP A CA 1
ATOM 2605 C C . ASP A 1 343 ? 2.583 -13.902 -6.994 1.00 93.88 343 ASP A C 1
ATOM 2607 O O . ASP A 1 343 ? 2.516 -13.588 -5.806 1.00 93.88 343 ASP A O 1
ATOM 2611 N N . GLY A 1 344 ? 1.493 -14.257 -7.690 1.00 93.38 344 GLY A N 1
ATOM 2612 C CA . GLY A 1 344 ? 0.120 -14.323 -7.177 1.00 93.38 344 GLY A CA 1
ATOM 2613 C C . GLY A 1 344 ? -0.425 -15.752 -7.044 1.00 93.38 344 GLY A C 1
ATOM 2614 O O . GLY A 1 344 ? 0.206 -16.623 -6.451 1.00 93.38 344 GLY A O 1
ATOM 2615 N N . VAL A 1 345 ? -1.626 -15.992 -7.575 1.00 93.00 345 VAL A N 1
ATOM 2616 C CA . VAL A 1 345 ? -2.282 -17.308 -7.633 1.00 93.00 345 VAL A CA 1
ATOM 2617 C C . VAL A 1 345 ? -2.388 -17.757 -9.087 1.00 93.00 345 VAL A C 1
ATOM 2619 O O . VAL A 1 345 ? -2.940 -17.032 -9.918 1.00 93.00 345 VAL A O 1
ATOM 2622 N N . LEU A 1 346 ? -1.902 -18.960 -9.389 1.00 95.38 346 LEU A N 1
ATOM 2623 C CA . LEU A 1 346 ? -2.053 -19.607 -10.690 1.00 95.38 346 LEU A CA 1
ATOM 2624 C C . LEU A 1 346 ? -2.979 -20.820 -10.569 1.00 95.38 346 LEU A C 1
ATOM 2626 O O . LEU A 1 346 ? -2.630 -21.803 -9.924 1.00 95.38 346 LEU A O 1
ATOM 2630 N N . ASN A 1 347 ? -4.132 -20.767 -11.229 1.00 93.69 347 ASN A N 1
ATOM 2631 C CA . ASN A 1 347 ? -5.043 -21.896 -11.368 1.00 93.69 347 ASN A CA 1
ATOM 2632 C C . ASN A 1 347 ? -4.746 -22.622 -12.686 1.00 93.69 347 ASN A C 1
ATOM 2634 O O . ASN A 1 347 ? -4.850 -22.028 -13.765 1.00 93.69 347 ASN A O 1
ATOM 2638 N N . ALA A 1 348 ? -4.369 -23.892 -12.611 1.00 92.75 348 ALA A N 1
ATOM 2639 C CA . ALA A 1 348 ? -4.008 -24.691 -13.778 1.00 92.75 348 ALA A CA 1
ATOM 2640 C C . ALA A 1 348 ? -4.257 -26.180 -13.525 1.00 92.75 348 ALA A C 1
ATOM 2642 O O . ALA A 1 348 ? -4.288 -26.634 -12.383 1.00 92.75 348 ALA A O 1
ATOM 2643 N N . THR A 1 349 ? -4.407 -26.965 -14.589 1.00 91.31 349 THR A N 1
ATOM 2644 C CA . THR A 1 349 ? -4.443 -28.431 -14.462 1.00 91.31 349 THR A CA 1
ATOM 2645 C C . THR A 1 349 ? -3.032 -28.991 -14.219 1.00 91.31 349 THR A C 1
ATOM 2647 O O . THR A 1 349 ? -2.045 -28.370 -14.637 1.00 91.31 349 THR A O 1
ATOM 2650 N N . PRO A 1 350 ? -2.886 -30.193 -13.624 1.00 90.69 350 PRO A N 1
ATOM 2651 C CA . PRO A 1 350 ? -1.577 -30.826 -13.439 1.00 90.69 350 PRO A CA 1
ATOM 2652 C C . PRO A 1 350 ? -0.763 -30.943 -14.738 1.00 90.69 350 PRO A C 1
ATOM 2654 O O . PRO A 1 350 ? 0.428 -30.639 -14.755 1.00 90.69 350 PRO A O 1
ATOM 2657 N N . ALA A 1 351 ? -1.414 -31.296 -15.853 1.00 90.19 351 ALA A N 1
ATOM 2658 C CA . ALA A 1 351 ? -0.767 -31.419 -17.161 1.00 90.19 351 ALA A CA 1
ATOM 2659 C C . ALA A 1 351 ? -0.228 -30.080 -17.697 1.00 90.19 351 ALA A C 1
ATOM 2661 O O . ALA A 1 351 ? 0.808 -30.050 -18.365 1.00 90.19 351 ALA A O 1
ATOM 2662 N N . GLN A 1 352 ? -0.908 -28.969 -17.401 1.00 93.19 352 GLN A N 1
ATOM 2663 C CA . GLN A 1 352 ? -0.452 -27.631 -17.776 1.00 93.19 352 GLN A CA 1
ATOM 2664 C C . GLN A 1 352 ? 0.719 -27.171 -16.905 1.00 93.19 352 GLN A C 1
ATOM 2666 O O . GLN A 1 352 ? 1.675 -26.611 -17.431 1.00 93.19 352 GLN A O 1
ATOM 2671 N N . ILE A 1 353 ? 0.691 -27.463 -15.601 1.00 92.38 353 ILE A N 1
ATOM 2672 C CA . ILE A 1 353 ? 1.803 -27.164 -14.685 1.00 92.38 353 ILE A CA 1
ATOM 2673 C C . ILE A 1 353 ? 3.063 -27.914 -15.128 1.00 92.38 353 ILE A C 1
ATOM 2675 O O . ILE A 1 353 ? 4.128 -27.314 -15.256 1.00 92.38 353 ILE A O 1
ATOM 2679 N N . THR A 1 354 ? 2.941 -29.206 -15.449 1.00 92.69 354 THR A N 1
ATOM 2680 C CA . THR A 1 354 ? 4.057 -29.988 -16.002 1.00 92.69 354 THR A CA 1
ATOM 2681 C C . THR A 1 354 ? 4.547 -29.423 -17.336 1.00 92.69 354 THR A C 1
ATOM 2683 O O . THR A 1 354 ? 5.750 -29.395 -17.578 1.00 92.69 354 THR A O 1
ATOM 2686 N N . ALA A 1 355 ? 3.644 -28.945 -18.196 1.00 93.19 355 ALA A N 1
ATOM 2687 C CA . ALA A 1 355 ? 4.011 -28.363 -19.485 1.00 93.19 355 ALA A CA 1
ATOM 2688 C C . ALA A 1 355 ? 4.783 -27.044 -19.364 1.00 93.19 355 ALA A C 1
ATOM 2690 O O . ALA A 1 355 ? 5.618 -26.756 -20.218 1.00 93.19 355 ALA A O 1
ATOM 2691 N N . LEU A 1 356 ? 4.506 -26.255 -18.322 1.00 93.44 356 LEU A N 1
ATOM 2692 C CA . LEU A 1 356 ? 5.227 -25.018 -18.042 1.00 93.44 356 LEU A CA 1
ATOM 2693 C C . LEU A 1 356 ? 6.665 -25.270 -17.568 1.00 93.44 356 LEU A C 1
ATOM 2695 O O . LEU A 1 356 ? 7.524 -24.450 -17.864 1.00 93.44 356 LEU A O 1
ATOM 2699 N N . GLY A 1 357 ? 6.938 -26.391 -16.890 1.00 90.06 357 GLY A N 1
ATOM 2700 C CA . GLY A 1 357 ? 8.294 -26.865 -16.575 1.00 90.06 357 GLY A CA 1
ATOM 2701 C C . GLY A 1 357 ? 9.281 -25.750 -16.203 1.00 90.06 357 GLY A C 1
ATOM 2702 O O . GLY A 1 357 ? 9.036 -24.973 -15.281 1.00 90.06 357 GLY A O 1
ATOM 2703 N N . ASP A 1 358 ? 10.368 -25.652 -16.971 1.00 89.88 358 ASP A N 1
ATOM 2704 C CA . ASP A 1 358 ? 11.473 -24.712 -16.737 1.00 89.88 358 ASP A CA 1
ATOM 2705 C C . ASP A 1 358 ? 11.144 -23.248 -17.076 1.00 89.88 358 ASP A C 1
ATOM 2707 O O . ASP A 1 358 ? 11.880 -22.347 -16.676 1.00 89.88 358 ASP A O 1
ATOM 2711 N N . VAL A 1 359 ? 10.053 -22.978 -17.807 1.00 93.00 359 VAL A N 1
ATOM 2712 C CA . VAL A 1 359 ? 9.652 -21.598 -18.133 1.00 93.00 359 VAL A CA 1
ATOM 2713 C C . VAL A 1 359 ? 8.844 -20.942 -17.013 1.00 93.00 359 VAL A C 1
ATOM 2715 O O . VAL A 1 359 ? 8.495 -19.768 -17.129 1.00 93.00 359 VAL A O 1
ATOM 2718 N N . MET A 1 360 ? 8.534 -21.668 -15.934 1.00 95.19 360 MET A N 1
ATOM 2719 C CA . MET A 1 360 ? 7.805 -21.143 -14.781 1.00 95.19 360 MET A CA 1
ATOM 2720 C C . MET A 1 360 ? 8.721 -20.846 -13.597 1.00 95.19 360 MET A C 1
ATOM 2722 O O . MET A 1 360 ? 9.386 -21.725 -13.059 1.00 95.19 360 MET A O 1
ATOM 2726 N N . ILE A 1 361 ? 8.646 -19.609 -13.112 1.00 94.06 361 ILE A N 1
ATOM 2727 C CA . ILE A 1 361 ? 9.192 -19.192 -11.820 1.00 94.06 361 ILE A CA 1
ATOM 2728 C C . ILE A 1 361 ? 8.002 -18.965 -10.890 1.00 94.06 361 ILE A C 1
ATOM 2730 O O . ILE A 1 361 ? 7.209 -18.054 -11.118 1.00 94.06 361 ILE A O 1
ATOM 2734 N N . SER A 1 362 ? 7.856 -19.794 -9.856 1.00 91.62 362 SER A N 1
ATOM 2735 C CA . SER A 1 362 ? 6.743 -19.681 -8.907 1.00 91.62 362 SER A CA 1
ATOM 2736 C C . SER A 1 362 ? 7.221 -19.199 -7.545 1.00 91.62 362 SER A C 1
ATOM 2738 O O . SER A 1 362 ? 7.852 -19.947 -6.803 1.00 91.62 362 SER A O 1
ATOM 2740 N N . ASN A 1 363 ? 6.855 -17.966 -7.209 1.00 91.00 363 ASN A N 1
ATOM 2741 C CA . ASN A 1 363 ? 6.993 -17.387 -5.872 1.00 91.00 363 ASN A CA 1
ATOM 2742 C C . ASN A 1 363 ? 5.647 -17.360 -5.122 1.00 91.00 363 ASN A C 1
ATOM 2744 O O . ASN A 1 363 ? 5.619 -17.235 -3.900 1.00 91.00 363 ASN A O 1
ATOM 2748 N N . GLY A 1 364 ? 4.540 -17.462 -5.862 1.00 89.06 364 GLY A N 1
ATOM 2749 C CA . GLY A 1 364 ? 3.170 -17.455 -5.370 1.00 89.06 364 GLY A CA 1
ATOM 2750 C C . GLY A 1 364 ?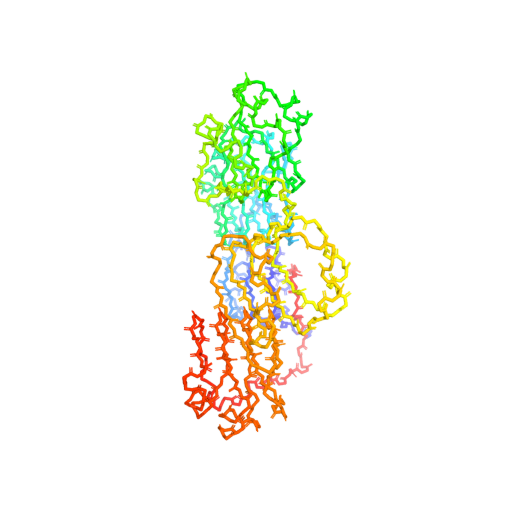 2.545 -18.846 -5.234 1.00 89.06 364 GLY A C 1
ATOM 2751 O O . GLY A 1 364 ? 3.223 -19.876 -5.258 1.00 89.06 364 GLY A O 1
ATOM 2752 N N . GLN A 1 365 ? 1.221 -18.869 -5.087 1.00 91.12 365 GLN A N 1
ATOM 2753 C CA . GLN A 1 365 ? 0.427 -20.088 -4.930 1.00 91.12 365 GLN A CA 1
ATOM 2754 C C . GLN A 1 365 ? 0.044 -20.685 -6.287 1.00 91.12 365 GLN A C 1
ATOM 2756 O O . GLN A 1 365 ? -0.218 -19.965 -7.254 1.00 91.12 365 GLN A O 1
ATOM 2761 N N . ILE A 1 366 ? -0.025 -22.015 -6.340 1.00 91.94 366 ILE A N 1
ATOM 2762 C CA . ILE A 1 366 ? -0.544 -22.765 -7.483 1.00 91.94 366 ILE A CA 1
ATOM 2763 C C . ILE A 1 366 ? -1.718 -23.600 -6.985 1.00 91.94 366 ILE A C 1
ATOM 2765 O O . ILE A 1 366 ? -1.547 -24.428 -6.092 1.00 91.94 366 ILE A O 1
ATOM 2769 N N . ASN A 1 367 ? -2.886 -23.396 -7.586 1.00 90.56 367 ASN A N 1
ATOM 2770 C CA . ASN A 1 367 ? -4.062 -24.215 -7.344 1.00 90.56 367 ASN A CA 1
ATOM 2771 C C . ASN A 1 367 ? -4.254 -25.163 -8.522 1.00 90.56 367 ASN A C 1
ATOM 2773 O O . ASN A 1 367 ? -4.393 -24.741 -9.675 1.00 90.56 367 ASN A O 1
ATOM 2777 N N . THR A 1 368 ? -4.297 -26.452 -8.222 1.00 86.38 368 THR A N 1
ATOM 2778 C CA . THR A 1 368 ? -4.729 -27.460 -9.180 1.00 86.38 368 THR A CA 1
ATOM 2779 C C . THR A 1 368 ? -6.239 -27.414 -9.306 1.00 86.38 368 THR A C 1
ATOM 2781 O O . THR A 1 368 ? -6.951 -27.614 -8.325 1.00 86.38 368 THR A O 1
ATOM 2784 N N . LEU A 1 369 ? -6.720 -27.140 -10.516 1.00 80.62 369 LEU A N 1
ATOM 2785 C CA . LEU A 1 369 ? -8.136 -27.283 -10.832 1.00 80.62 369 LEU A CA 1
ATOM 2786 C C . LEU A 1 369 ? -8.455 -28.787 -10.845 1.00 80.62 369 LEU A C 1
ATOM 2788 O O . LEU A 1 369 ? -8.053 -29.492 -11.772 1.00 80.62 369 LEU A O 1
ATOM 2792 N N . GLU A 1 370 ? -9.097 -29.281 -9.786 1.00 62.41 370 GLU A N 1
ATOM 2793 C CA . GLU A 1 370 ? -9.837 -30.547 -9.816 1.00 62.41 370 GLU A CA 1
ATOM 2794 C C . GLU A 1 370 ? -11.209 -30.284 -10.456 1.00 62.41 370 GLU A C 1
ATOM 2796 O O . GLU A 1 370 ? -11.735 -29.174 -10.353 1.00 62.41 370 GLU A O 1
ATOM 2801 N N . ASP A 1 371 ? -11.766 -31.277 -11.154 1.00 42.19 371 ASP A N 1
ATOM 2802 C CA . ASP A 1 371 ? -13.082 -31.192 -11.800 1.00 42.19 371 ASP A CA 1
ATOM 2803 C C . ASP A 1 371 ? -14.203 -31.067 -10.742 1.00 42.19 371 ASP A C 1
ATOM 2805 O O . ASP A 1 371 ? -14.920 -32.026 -10.462 1.00 42.19 371 ASP A O 1
ATOM 2809 N N . GLU A 1 372 ? -14.372 -29.896 -10.125 1.00 37.41 372 GLU A N 1
ATOM 2810 C CA . GLU A 1 372 ? -15.513 -29.608 -9.255 1.00 37.41 372 GLU A CA 1
ATOM 2811 C C . GLU A 1 372 ? -16.610 -28.871 -10.028 1.00 37.41 372 GLU A C 1
ATOM 2813 O O . GLU A 1 372 ? -16.501 -27.706 -10.410 1.00 37.41 372 GLU A O 1
ATOM 2818 N N . SER A 1 373 ? -17.698 -29.606 -10.256 1.00 36.16 373 SER A N 1
ATOM 2819 C CA . SER A 1 373 ? -18.980 -29.109 -10.733 1.00 36.16 373 SER A CA 1
ATOM 2820 C C . SER A 1 373 ? -19.605 -28.127 -9.738 1.00 36.16 373 SER A C 1
ATOM 2822 O O . SER A 1 373 ? -19.748 -28.447 -8.558 1.00 36.16 373 SER A O 1
ATOM 2824 N N . ASP A 1 374 ? -20.043 -26.983 -10.261 1.00 35.50 374 ASP A N 1
ATOM 2825 C CA . ASP A 1 374 ? -20.774 -25.908 -9.589 1.00 35.50 374 ASP A CA 1
ATOM 2826 C C . ASP A 1 374 ? -21.756 -26.353 -8.489 1.00 35.50 374 ASP A C 1
ATOM 2828 O O . ASP A 1 374 ? -22.688 -27.136 -8.704 1.00 35.50 374 ASP A O 1
ATOM 2832 N N . ALA A 1 375 ? -21.629 -25.714 -7.324 1.00 35.84 375 ALA A N 1
ATOM 2833 C CA . ALA A 1 375 ? -22.665 -25.660 -6.304 1.00 35.84 375 ALA A CA 1
ATOM 2834 C C . ALA A 1 375 ? -23.884 -24.873 -6.829 1.00 35.84 375 ALA A C 1
ATOM 2836 O O . ALA A 1 375 ? -23.942 -23.645 -6.755 1.00 35.84 375 ALA A O 1
ATOM 2837 N N . SER A 1 376 ? -24.888 -25.577 -7.355 1.00 37.44 376 SER A N 1
ATOM 2838 C CA . SER A 1 376 ? -26.165 -24.970 -7.745 1.00 37.44 376 SER A CA 1
ATOM 2839 C C . SER A 1 376 ? -26.959 -24.508 -6.516 1.00 37.44 376 SER A C 1
ATOM 2841 O O . SER A 1 376 ? -27.220 -25.298 -5.602 1.00 37.44 376 SER A O 1
ATOM 2843 N N . SER A 1 377 ? -27.410 -23.254 -6.517 1.00 45.62 377 SER A N 1
ATOM 2844 C CA . SER A 1 377 ? -28.370 -22.716 -5.551 1.00 45.62 377 SER A CA 1
ATOM 2845 C C . SER A 1 377 ? -29.697 -23.488 -5.603 1.00 45.62 377 SER A C 1
ATOM 2847 O O . SER A 1 377 ? -30.266 -23.722 -6.670 1.00 45.62 377 SER A O 1
ATOM 2849 N N . LYS A 1 378 ? -30.215 -23.905 -4.440 1.00 52.94 378 LYS A N 1
ATOM 2850 C CA . LYS A 1 378 ? -31.546 -24.527 -4.353 1.00 52.94 378 LYS A CA 1
ATOM 2851 C C . LYS A 1 378 ? -32.637 -23.506 -4.732 1.00 52.94 378 LYS A C 1
ATOM 2853 O O . LYS A 1 378 ? -32.519 -22.336 -4.363 1.00 52.94 378 LYS A O 1
ATOM 2858 N N . PRO A 1 379 ? -33.715 -23.920 -5.422 1.00 65.00 379 PRO A N 1
ATOM 2859 C CA . PRO A 1 379 ? -34.847 -23.044 -5.716 1.00 65.00 379 PRO A CA 1
ATOM 2860 C C . PRO A 1 379 ? -35.577 -22.601 -4.432 1.00 65.00 379 PRO A C 1
ATOM 2862 O O . PRO A 1 379 ? -35.738 -23.389 -3.502 1.00 65.00 379 PRO A O 1
ATOM 2865 N N . ARG A 1 380 ? -36.018 -21.333 -4.394 1.00 81.06 380 ARG A N 1
ATOM 2866 C CA . ARG A 1 380 ? -36.748 -20.716 -3.266 1.00 81.06 380 ARG A CA 1
ATOM 2867 C C . ARG A 1 380 ? -38.201 -21.199 -3.193 1.00 81.06 380 ARG A C 1
ATOM 2869 O O . ARG A 1 380 ? -38.857 -21.325 -4.225 1.00 81.06 380 ARG A O 1
ATOM 2876 N N . ASP A 1 381 ? -38.714 -21.399 -1.981 1.00 84.75 381 ASP A N 1
ATOM 2877 C CA . ASP A 1 381 ? -40.089 -21.843 -1.732 1.00 84.75 381 ASP A CA 1
ATOM 2878 C C . ASP A 1 381 ? -41.071 -20.647 -1.733 1.00 84.75 381 ASP A C 1
ATOM 2880 O O . ASP A 1 381 ? -40.954 -19.740 -0.904 1.00 84.75 381 ASP A O 1
ATOM 2884 N N . PRO A 1 382 ? -42.072 -20.615 -2.633 1.00 85.62 382 PRO A N 1
ATOM 2885 C CA . PRO A 1 382 ? -43.012 -19.502 -2.746 1.00 85.62 382 PRO A CA 1
ATOM 2886 C C . PRO A 1 382 ? -43.943 -19.308 -1.533 1.00 85.62 382 PRO A C 1
ATOM 2888 O O . PRO A 1 382 ? -44.644 -18.286 -1.479 1.00 85.62 382 PRO A O 1
ATOM 2891 N N . SER A 1 383 ? -44.009 -20.234 -0.565 1.00 89.25 383 SER A N 1
ATOM 2892 C CA . SER A 1 383 ? -44.816 -20.044 0.652 1.00 89.25 383 SER A CA 1
ATOM 2893 C C . SER A 1 383 ? -44.227 -19.028 1.631 1.00 89.25 383 SER A C 1
ATOM 2895 O O . SER A 1 383 ? -44.971 -18.509 2.467 1.00 89.25 383 SER A O 1
ATOM 2897 N N . PHE A 1 384 ? -42.941 -18.694 1.500 1.00 91.31 384 PHE A N 1
ATOM 2898 C CA . PHE A 1 384 ? -42.232 -17.776 2.391 1.00 91.31 384 PHE A CA 1
ATOM 2899 C C . PHE A 1 384 ? -41.936 -16.426 1.737 1.00 91.31 384 PHE A C 1
ATOM 2901 O O . PHE A 1 384 ? -41.897 -16.284 0.513 1.00 91.31 384 PHE A O 1
ATOM 2908 N N . ASN A 1 385 ? -41.722 -15.418 2.578 1.00 92.19 385 ASN A N 1
ATOM 2909 C CA . ASN A 1 385 ? -41.066 -14.179 2.178 1.00 92.19 385 ASN A CA 1
ATOM 2910 C C . ASN A 1 385 ? -39.557 -14.322 2.403 1.00 92.19 385 ASN A C 1
ATOM 2912 O O . ASN A 1 385 ? -39.149 -14.943 3.379 1.00 92.19 385 ASN A O 1
ATOM 2916 N N . TYR A 1 386 ? -38.737 -13.717 1.544 1.00 92.19 386 TYR A N 1
ATOM 2917 C CA . TYR A 1 386 ? -37.279 -13.740 1.683 1.00 92.19 386 TYR A CA 1
ATOM 2918 C C . TYR A 1 386 ? -36.742 -12.325 1.845 1.00 92.19 386 TYR A C 1
ATOM 2920 O O . TYR A 1 386 ? -36.987 -11.465 0.997 1.00 92.19 386 TYR A O 1
ATOM 2928 N N . ILE A 1 387 ? -35.975 -12.107 2.908 1.00 91.25 387 ILE A N 1
ATOM 2929 C CA . ILE A 1 387 ? -35.154 -10.915 3.102 1.00 91.25 387 ILE A CA 1
ATOM 2930 C C . ILE A 1 387 ? -33.710 -11.377 2.983 1.00 91.25 387 ILE A C 1
ATOM 2932 O O . ILE A 1 387 ? -33.214 -12.099 3.844 1.00 91.25 387 ILE A O 1
ATOM 2936 N N . SER A 1 388 ? -33.065 -11.022 1.870 1.00 90.44 388 SER A N 1
ATOM 2937 C CA . SER A 1 388 ? -31.783 -11.622 1.511 1.00 90.44 388 SER A CA 1
ATOM 2938 C C . SER A 1 388 ? -30.795 -10.684 0.845 1.00 90.44 388 SER A C 1
ATOM 2940 O O . SER A 1 388 ? -31.222 -9.828 0.070 1.00 90.44 388 SER A O 1
ATOM 2942 N N . ASN A 1 389 ? -29.498 -10.950 1.023 1.00 85.12 389 ASN A N 1
ATOM 2943 C CA . ASN A 1 389 ? -28.390 -10.234 0.375 1.00 85.12 389 ASN A CA 1
ATOM 2944 C C . ASN A 1 389 ? -28.370 -8.741 0.742 1.00 85.12 389 ASN A C 1
ATOM 2946 O O . ASN A 1 389 ? -28.295 -7.869 -0.125 1.00 85.12 389 ASN A O 1
ATOM 2950 N N . ILE A 1 390 ? -28.476 -8.448 2.040 1.00 82.06 390 ILE A N 1
ATOM 2951 C CA . ILE A 1 390 ? -28.535 -7.083 2.575 1.00 82.06 390 ILE A CA 1
ATOM 2952 C C . ILE A 1 390 ? -27.369 -6.871 3.542 1.00 82.06 390 ILE A C 1
ATOM 2954 O O . ILE A 1 390 ? -27.025 -7.750 4.328 1.00 82.06 390 ILE A O 1
ATOM 2958 N N . ALA A 1 391 ? -26.767 -5.682 3.515 1.00 74.75 391 ALA A N 1
ATOM 2959 C CA . ALA A 1 391 ? -25.689 -5.345 4.439 1.00 74.75 391 ALA A CA 1
ATOM 2960 C C . ALA A 1 391 ? -26.185 -5.235 5.892 1.00 74.75 391 ALA A C 1
ATOM 2962 O O . ALA A 1 391 ? -25.553 -5.770 6.793 1.00 74.75 391 ALA A O 1
ATOM 2963 N N . MET A 1 392 ? -27.311 -4.562 6.135 1.00 83.44 392 MET A N 1
ATOM 2964 C CA . MET A 1 392 ? -27.866 -4.373 7.477 1.00 83.44 392 MET A CA 1
ATOM 2965 C C . MET A 1 392 ? -29.394 -4.439 7.463 1.00 83.44 392 MET A C 1
ATOM 2967 O O . MET A 1 392 ? -30.024 -3.832 6.597 1.00 83.44 392 MET A O 1
ATOM 2971 N N . TYR A 1 393 ? -29.979 -5.139 8.432 1.00 88.75 393 TYR A N 1
ATOM 2972 C CA . TYR A 1 393 ? -31.422 -5.204 8.652 1.00 88.75 393 TYR A CA 1
ATOM 2973 C C . TYR A 1 393 ? -31.733 -5.119 10.153 1.00 88.75 393 TYR A C 1
ATOM 2975 O O . TYR A 1 393 ? -30.975 -5.643 10.966 1.00 88.75 393 TYR A O 1
ATOM 2983 N N . VAL A 1 394 ? -32.831 -4.457 10.520 1.00 89.44 394 VAL A N 1
ATOM 2984 C CA . VAL A 1 394 ? -33.305 -4.331 11.910 1.00 89.44 394 VAL A CA 1
ATOM 2985 C C . VAL A 1 394 ? -34.664 -5.018 12.012 1.00 89.44 394 VAL A C 1
ATOM 2987 O O . VAL A 1 394 ? -35.529 -4.756 11.172 1.00 89.44 394 VAL A O 1
ATOM 2990 N N . LEU A 1 395 ? -34.817 -5.917 12.986 1.00 88.25 395 LEU A N 1
ATOM 2991 C CA . LEU A 1 395 ? -36.043 -6.687 13.229 1.00 88.25 395 LEU A CA 1
ATOM 2992 C C . LEU A 1 395 ? -37.054 -5.953 14.109 1.00 88.25 395 LEU A C 1
ATOM 2994 O O . LEU A 1 395 ? -36.627 -5.222 15.032 1.00 88.25 395 LEU A O 1
#

Secondary structure (DSSP, 8-state):
---EEEEEEEEEE-TT--HHHHTTEEEEEEEEEEEE-HHHHHHHTTSEEEEEEEEEE--TTPEEEEEEEEEEE-TT----SEEEEEEEEEEE-TT--HHHHHHHEEEEEEEEEEEEEHHHHHHHHHTTEEEEEEEEEE-TTPEEE---S-B-HHHHHHSPTT-EEEE-S-EEBPTTHHHHHHHTT-EEEESSPEEEEGGGGGGHHHHB-S-GGGEEEE-TTPEEESS-EEE-TTTGGG--EEEEESS-EEEPP--GGGGTTEEEEEESSEEEEEGGGHHHHGGGEES-PEEEEE-SEEEEESSEEEE---SS-EEEEESSEEEE-TT--HHHHHHHEEEEEESSEEEE-HHHHHHHGGGEEESSEEEE-------PPPPPPTTSEEEEEEEEEE-

Sequence (395 aa):
MKKTIYENISYLDARNLTPEAAQGIESISNTAFLLVSEQSAQLLSGIEMSNISSTLLMKDEMNLVHVNGQHIYTAGGSTQNLYLMINGQLTFDQSVTAVEIASAVVGGVVNGQAIGSASQISAMTQVGVMVNGQSVIYPDGARLRKGNTPLTPNECMMIPENSKLYILKRVMLEAGSAEILHSRNIKIDCHKQLFVAKSDAALMSYIYDGDPSRCIIIPDGFTLRQSSLTVTRQNALTLQGSLCIYGSVYIHEVNPAHLSRLEALHITGKIYVPVDQMDLWIPLIQGEPEWIPYEGTLQLIDGVATIGALTAPKTIINHGVATLSPELTSELLQKNMKLIINDGVLNATPAQITALGDVMISNGQINTLEDESDASSKPRDPSFNYISNIAMYVL

Foldseek 3Di:
DFAEEEEAEAAEEQAPPDLVNLVSHAAYEQYAEYEYEPVSVVSCPPHHYYNHNYYDHDYPLADEDADEAEDEAEPDPPAANYAYEYEYEYEYDLRDALVNCLGRYQEYEHNYEYEDEPSNVVSRVVSHYYYNYYYHYDHRQEDEAEDAEACELVNLQPDQALHEHEYEYEYEHDPPNLVSCQVRQYAYEYPAAYEYEPVNVVSCVRHYPYDVVRYHYDYPQADEDCAEEEADQVCLLVAAGHHEYNEEYHYDDYDLVSNVRQQAYEYPEEYEEAPVCPVSCVVRYDDDYHYHYWDDDEDEACEEEEDEDQPAAYEYEYNYEYEYDPNDALVSCLVRDQAYEANEEYEYAPRNVVSCPPRYDYPYYYHHDDPDDDDDDDDDDPSHHYDHDYHYDYD

pLDDT: mean 91.06, std 9.23, range [35.5, 98.19]